Protein 4WVR (pdb70)

CATH classification: 2.60.40.10

Structure (mmCIF, N/CA/C/O backbone):
data_4WVR
#
_entry.id   4WVR
#
_cell.length_a   73.964
_cell.length_b   73.964
_cell.length_c   67.207
_cell.angle_alpha   90.00
_cell.angle_beta   90.00
_cell.angle_gamma   120.00
#
_symmetry.space_group_name_H-M   'P 32'
#
loop_
_entity.id
_entity.type
_entity.pdbx_description
1 polymer 'Down syndrome cell adhesion molecule, isoform AK'
2 water water
#
loop_
_atom_site.group_PDB
_atom_site.id
_atom_site.type_symbol
_atom_site.label_atom_id
_atom_site.label_alt_id
_atom_site.label_comp_id
_atom_site.label_asym_id
_atom_site.label_entity_id
_atom_site.label_seq_id
_atom_site.pdbx_PDB_ins_code
_atom_site.Cartn_x
_atom_site.Cartn_y
_atom_site.Cartn_z
_atom_site.occupancy
_atom_site.B_iso_or_equiv
_atom_site.auth_seq_id
_atom_site.auth_comp_id
_atom_site.auth_asym_id
_atom_site.auth_atom_id
_atom_site.pdbx_PDB_model_num
ATOM 1 N N . SER A 1 5 ? 64.663 65.419 2.290 1.00 67.50 5 SER A N 1
ATOM 2 C CA . SER A 1 5 ? 63.906 66.494 1.654 1.00 69.34 5 SER A CA 1
ATOM 3 C C . SER A 1 5 ? 62.679 65.969 0.911 1.00 69.71 5 SER A C 1
ATOM 4 O O . SER A 1 5 ? 62.031 66.704 0.174 1.00 63.82 5 SER A O 1
ATOM 7 N N . VAL A 1 6 ? 62.361 64.694 1.110 1.00 67.67 6 VAL A N 1
ATOM 8 C CA . VAL A 1 6 ? 61.249 64.072 0.393 1.00 58.41 6 VAL A CA 1
ATOM 9 C C . VAL A 1 6 ? 59.921 64.274 1.119 1.00 60.65 6 VAL A C 1
ATOM 10 O O . VAL A 1 6 ? 59.737 63.792 2.238 1.00 53.85 6 VAL A O 1
ATOM 14 N N . PRO A 1 7 ? 58.989 64.991 0.472 1.00 52.83 7 PRO A N 1
ATOM 15 C CA . PRO A 1 7 ? 57.653 65.292 0.993 1.00 48.36 7 PRO A CA 1
ATOM 16 C C . PRO A 1 7 ? 56.711 64.092 0.865 1.00 41.29 7 PRO A C 1
ATOM 17 O O . PRO A 1 7 ? 56.940 63.229 0.016 1.00 38.14 7 PRO A O 1
ATOM 21 N N . PRO A 1 8 ? 55.664 64.033 1.703 1.00 46.63 8 PRO A N 1
ATOM 22 C CA . PRO A 1 8 ? 54.754 62.880 1.695 1.00 36.52 8 PRO A CA 1
ATOM 23 C C . PRO A 1 8 ? 53.916 62.805 0.426 1.00 38.70 8 PRO A C 1
ATOM 24 O O . PRO A 1 8 ? 53.460 63.835 -0.065 1.00 41.03 8 PRO A O 1
ATOM 28 N N . SER A 1 9 ? 53.734 61.599 -0.103 1.00 37.93 9 SER A N 1
ATOM 29 C CA . SER A 1 9 ? 52.772 61.360 -1.175 1.00 34.25 9 SER A CA 1
ATOM 30 C C . SER A 1 9 ? 51.807 60.275 -0.713 1.00 33.89 9 SER A C 1
ATOM 31 O O . SER A 1 9 ? 52.210 59.332 -0.031 1.00 32.22 9 SER A O 1
ATOM 34 N N . ILE A 1 10 ? 50.538 60.415 -1.079 1.00 29.54 10 ILE A N 1
ATOM 35 C CA . ILE A 1 10 ? 49.491 59.553 -0.541 1.00 29.54 10 ILE A CA 1
ATOM 36 C C . ILE A 1 10 ? 48.738 58.785 -1.620 1.00 33.47 10 ILE A C 1
ATOM 37 O O . ILE A 1 10 ? 48.298 59.365 -2.611 1.00 28.45 10 ILE A O 1
ATOM 42 N N . ALA A 1 11 ? 48.581 57.480 -1.418 1.00 26.65 11 ALA A N 1
ATOM 43 C CA . ALA A 1 11 ? 47.711 56.690 -2.279 1.00 24.44 11 ALA A CA 1
ATOM 44 C C . ALA A 1 11 ? 46.266 57.135 -2.088 1.00 28.09 11 ALA A C 1
ATOM 45 O O . ALA A 1 11 ? 45.807 57.304 -0.957 1.00 25.76 11 ALA A O 1
ATOM 47 N N . PRO A 1 12 ? 45.544 57.341 -3.196 1.00 30.47 12 PRO A N 1
ATOM 48 C CA . PRO A 1 12 ? 44.142 57.748 -3.087 1.00 29.86 12 PRO A CA 1
ATOM 49 C C . PRO A 1 12 ? 43.294 56.661 -2.434 1.00 30.29 12 PRO A C 1
ATOM 50 O O . PRO A 1 12 ? 43.643 55.481 -2.506 1.00 23.99 12 PRO A O 1
ATOM 54 N N . PHE A 1 13 ? 42.207 57.064 -1.787 1.00 25.09 13 PHE A N 1
ATOM 55 C CA . PHE A 1 13 ? 41.267 56.111 -1.213 1.00 24.59 13 PHE A CA 1
ATOM 56 C C . PHE A 1 13 ? 39.842 56.513 -1.568 1.00 30.01 13 PHE A C 1
ATOM 57 O O . PHE A 1 13 ? 39.611 57.611 -2.066 1.00 21.90 13 PHE A O 1
ATOM 65 N N . SER A 1 14 ? 38.887 55.626 -1.313 1.00 25.64 14 SER A N 1
ATOM 66 C CA . SER A 1 14 ? 37.493 55.931 -1.602 1.00 31.51 14 SER A CA 1
ATOM 67 C C . SER A 1 14 ? 36.535 55.139 -0.718 1.00 27.02 14 SER A C 1
ATOM 68 O O . SER A 1 14 ? 36.770 53.970 -0.431 1.00 28.10 14 SER A O 1
ATOM 71 N N . PHE A 1 15 ? 35.456 55.787 -0.291 1.00 30.16 15 PHE A N 1
ATOM 72 C CA . PHE A 1 15 ? 34.377 55.090 0.398 1.00 35.53 15 PHE A CA 1
ATOM 73 C C . PHE A 1 15 ? 33.530 54.315 -0.607 1.00 44.76 15 PHE A C 1
ATOM 74 O O . PHE A 1 15 ? 32.743 53.447 -0.231 1.00 46.89 15 PHE A O 1
ATOM 82 N N . GLY A 1 16 ? 33.695 54.634 -1.887 1.00 49.20 16 GLY A N 1
ATOM 83 C CA . GLY A 1 16 ? 33.022 53.898 -2.939 1.00 48.13 16 GLY A CA 1
ATOM 84 C C . GLY A 1 16 ? 32.197 54.746 -3.885 1.00 51.91 16 GLY A C 1
ATOM 85 O O . GLY A 1 16 ? 32.014 55.946 -3.674 1.00 50.94 16 GLY A O 1
ATOM 86 N N . ASP A 1 17 ? 31.691 54.097 -4.930 1.00 62.95 17 ASP A N 1
ATOM 87 C CA . ASP A 1 17 ? 30.897 54.749 -5.965 1.00 63.13 17 ASP A CA 1
ATOM 88 C C . ASP A 1 17 ? 29.551 55.201 -5.416 1.00 63.68 17 ASP A C 1
ATOM 89 O O . ASP A 1 17 ? 29.100 56.320 -5.662 1.00 60.31 17 ASP A O 1
ATOM 94 N N . ASP A 1 18 ? 28.911 54.308 -4.671 1.00 60.81 18 ASP A N 1
ATOM 95 C CA . ASP A 1 18 ? 27.512 54.468 -4.311 1.00 56.96 18 ASP A CA 1
ATOM 96 C C . ASP A 1 18 ? 27.323 55.035 -2.911 1.00 52.34 18 ASP A C 1
ATOM 97 O O . ASP A 1 18 ? 28.158 54.820 -2.030 1.00 49.32 18 ASP A O 1
ATOM 102 N N . PRO A 1 19 ? 26.220 55.774 -2.707 1.00 55.08 19 PRO A N 1
ATOM 103 C CA . PRO A 1 19 ? 25.838 56.256 -1.377 1.00 51.85 19 PRO A CA 1
ATOM 104 C C . PRO A 1 19 ? 25.704 55.104 -0.389 1.00 49.09 19 PRO A C 1
ATOM 105 O O . PRO A 1 19 ? 25.307 54.003 -0.768 1.00 44.93 19 PRO A O 1
ATOM 109 N N . VAL A 1 20 ? 26.043 55.366 0.867 1.00 46.33 20 VAL A N 1
ATOM 110 C CA . VAL A 1 20 ? 26.032 54.341 1.896 1.00 43.88 20 VAL A CA 1
ATOM 111 C C . VAL A 1 20 ? 24.774 54.472 2.751 1.00 46.36 20 VAL A C 1
ATOM 112 O O . VAL A 1 20 ? 24.318 55.581 3.024 1.00 49.69 20 VAL A O 1
ATOM 116 N N . ASN A 1 21 ? 24.201 53.343 3.155 1.00 42.76 21 ASN A N 1
ATOM 117 C CA . ASN A 1 21 ? 23.045 53.362 4.038 1.00 40.95 21 ASN A CA 1
ATOM 118 C C . ASN A 1 21 ? 23.443 53.622 5.482 1.00 47.37 21 ASN A C 1
ATOM 119 O O . ASN A 1 21 ? 24.560 53.306 5.899 1.00 43.10 21 ASN A O 1
ATOM 124 N N . THR A 1 22 ? 22.521 54.207 6.240 1.00 43.10 22 THR A N 1
ATOM 125 C CA . THR A 1 22 ? 22.728 54.436 7.662 1.00 41.85 22 THR A CA 1
ATOM 126 C C . THR A 1 22 ? 22.933 53.111 8.393 1.00 34.12 22 THR A C 1
ATOM 127 O O . THR A 1 22 ? 22.208 52.146 8.157 1.00 37.07 22 THR A O 1
ATOM 131 N N . GLY A 1 23 ? 23.936 53.066 9.262 1.00 34.57 23 GLY A N 1
ATOM 132 C CA . GLY A 1 23 ? 24.209 51.878 10.048 1.00 38.87 23 GLY A CA 1
ATOM 133 C C . GLY A 1 23 ? 25.329 51.018 9.496 1.00 39.53 23 GLY A C 1
ATOM 134 O O . GLY A 1 23 ? 25.789 50.090 10.160 1.00 41.72 23 GLY A O 1
ATOM 135 N N . GLU A 1 24 ? 25.774 51.317 8.280 1.00 37.78 24 GLU A N 1
ATOM 136 C CA . GLU A 1 24 ? 26.838 50.530 7.666 1.00 39.93 24 GLU A CA 1
ATOM 137 C C . GLU A 1 24 ? 28.200 50.826 8.287 1.00 29.58 24 GLU A C 1
ATOM 138 O O . GLU A 1 24 ? 28.383 51.824 8.986 1.00 33.62 24 GLU A O 1
ATOM 144 N N . ASN A 1 25 ? 29.149 49.938 8.015 1.00 26.40 25 ASN A N 1
ATOM 145 C CA . ASN A 1 25 ? 30.509 50.033 8.528 1.00 23.24 25 ASN A CA 1
ATOM 146 C C . ASN A 1 25 ? 31.436 50.467 7.400 1.00 28.21 25 ASN A C 1
ATOM 147 O O . ASN A 1 25 ? 31.715 49.692 6.488 1.00 27.13 25 ASN A O 1
ATOM 152 N N . ALA A 1 26 ? 31.893 51.714 7.453 1.00 24.35 26 ALA A N 1
ATOM 153 C CA . ALA A 1 26 ? 32.696 52.269 6.372 1.00 24.05 26 ALA A CA 1
ATOM 154 C C . ALA A 1 26 ? 34.054 52.722 6.878 1.00 23.13 26 ALA A C 1
ATOM 155 O O . ALA A 1 26 ? 34.223 53.023 8.063 1.00 21.16 26 ALA A O 1
ATOM 157 N N . GLY A 1 27 ? 35.026 52.767 5.977 1.00 22.43 27 GLY A N 1
ATOM 158 C CA . GLY A 1 27 ? 36.365 53.167 6.363 1.00 23.91 27 GLY A CA 1
ATOM 159 C C . GLY A 1 27 ? 37.330 53.287 5.205 1.00 25.78 27 GLY A C 1
ATOM 160 O O . GLY A 1 27 ? 37.053 52.817 4.099 1.00 22.47 27 GLY A O 1
ATOM 161 N N . VAL A 1 28 ? 38.465 53.930 5.469 1.00 21.16 28 VAL A N 1
ATOM 162 C CA . VAL A 1 28 ? 39.545 54.066 4.499 1.00 24.82 28 VAL A CA 1
ATOM 163 C C . VAL A 1 28 ? 40.901 54.003 5.196 1.00 26.85 28 VAL A C 1
ATOM 164 O O . VAL A 1 28 ? 40.998 54.272 6.400 1.00 22.56 28 VAL A O 1
ATOM 168 N N . GLN A 1 29 ? 41.935 53.635 4.440 1.00 23.13 29 GLN A N 1
ATOM 169 C CA . GLN A 1 29 ? 43.311 53.694 4.924 1.00 26.77 29 GLN A CA 1
ATOM 170 C C 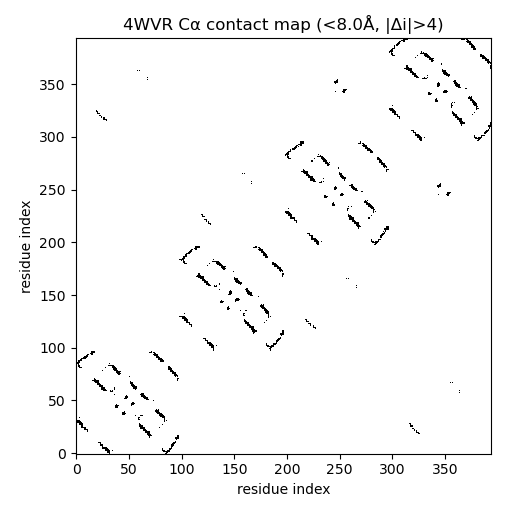. GLN A 1 29 ? 44.041 54.798 4.195 1.00 29.63 29 GLN A C 1
ATOM 171 O O . GLN A 1 29 ? 44.061 54.822 2.962 1.00 28.00 29 GLN A O 1
ATOM 177 N N . CYS A 1 30 ? 44.658 55.699 4.950 1.00 26.12 30 CYS A N 1
ATOM 178 C CA . CYS A 1 30 ? 45.534 56.707 4.366 1.00 22.91 30 CYS A CA 1
ATOM 179 C C . CYS A 1 30 ? 46.955 56.170 4.368 1.00 28.24 30 CYS A C 1
ATOM 180 O O . CYS A 1 30 ? 47.615 56.128 5.408 1.00 26.93 30 CYS A O 1
ATOM 183 N N . MET A 1 31 ? 47.421 55.740 3.203 1.00 23.55 31 MET A N 1
ATOM 184 C CA . MET A 1 31 ? 48.723 55.098 3.111 1.00 23.29 31 MET A CA 1
ATOM 185 C C . MET A 1 31 ? 49.714 55.975 2.363 1.00 29.45 31 MET A C 1
ATOM 186 O O . MET A 1 31 ? 49.623 56.149 1.148 1.00 26.46 31 MET A O 1
ATOM 191 N N . VAL A 1 32 ? 50.653 56.537 3.112 1.00 28.07 32 VAL A N 1
ATOM 192 C CA . VAL A 1 32 ? 51.708 57.354 2.537 1.00 31.34 32 VAL A CA 1
ATOM 193 C C . VAL A 1 32 ? 52.685 56.466 1.772 1.00 30.06 32 VAL A C 1
ATOM 194 O O . VAL A 1 32 ? 53.082 55.405 2.253 1.00 27.76 32 VAL A O 1
ATOM 198 N N . GLN A 1 33 ? 53.055 56.890 0.569 1.00 32.10 33 GLN A N 1
ATOM 199 C CA . GLN A 1 33 ? 54.012 56.143 -0.235 1.00 29.43 33 GLN A CA 1
ATOM 200 C C . GLN A 1 33 ? 55.408 56.743 -0.076 1.00 42.08 33 GLN A C 1
ATOM 201 O O . GLN A 1 33 ? 56.192 56.306 0.766 1.00 39.32 33 GLN A O 1
ATOM 207 N N . LYS A 1 34 ? 55.711 57.753 -0.882 1.00 39.02 34 LYS A N 1
ATOM 208 C CA . LYS A 1 34 ? 56.967 58.479 -0.750 1.00 41.48 34 LYS A CA 1
ATOM 209 C C . LYS A 1 34 ? 56.904 59.412 0.450 1.00 39.24 34 LYS A C 1
ATOM 210 O O . LYS A 1 34 ? 55.826 59.877 0.820 1.00 39.37 34 LYS A O 1
ATOM 216 N N . GLY A 1 35 ? 58.057 59.683 1.056 1.00 40.61 35 GLY A N 1
ATOM 217 C CA . GLY A 1 35 ? 58.141 60.646 2.141 1.00 39.61 35 GLY A CA 1
ATOM 218 C C . GLY A 1 35 ? 59.054 60.208 3.270 1.00 49.55 35 GLY A C 1
ATOM 219 O O . GLY A 1 35 ? 59.041 59.044 3.669 1.00 47.20 35 GLY A O 1
ATOM 220 N N . ASP A 1 36 ? 59.849 61.140 3.787 1.00 50.26 36 ASP A N 1
ATOM 221 C CA . ASP A 1 36 ? 60.739 60.842 4.906 1.00 50.50 36 ASP A CA 1
ATOM 222 C C . ASP A 1 36 ? 59.992 60.851 6.231 1.00 47.24 36 ASP A C 1
ATOM 223 O O . ASP A 1 36 ? 59.152 61.715 6.475 1.00 40.96 36 ASP A O 1
ATOM 228 N N . VAL A 1 37 ? 60.314 59.887 7.085 1.00 47.95 37 VAL A N 1
ATOM 229 C CA . VAL A 1 37 ? 59.758 59.825 8.430 1.00 46.08 37 VAL A CA 1
ATOM 230 C C . VAL A 1 37 ? 60.564 60.738 9.355 1.00 49.63 37 VAL A C 1
ATOM 231 O O . VAL A 1 37 ? 61.745 60.980 9.104 1.00 47.39 37 VAL A O 1
ATOM 235 N N . PRO A 1 38 ? 59.934 61.260 10.425 1.00 48.39 38 PRO A N 1
ATOM 236 C CA . PRO A 1 38 ? 58.545 61.045 10.855 1.00 48.31 38 PRO A CA 1
ATOM 237 C C . PRO A 1 38 ? 57.523 61.835 10.042 1.00 49.64 38 PRO A C 1
ATOM 238 O O . PRO A 1 38 ? 57.826 62.911 9.527 1.00 45.16 38 PRO A O 1
ATOM 242 N N . ILE A 1 39 ? 56.315 61.291 9.939 1.00 47.79 39 ILE A N 1
ATOM 243 C CA . ILE A 1 39 ? 55.238 61.933 9.199 1.00 37.03 39 ILE A CA 1
ATOM 244 C C . ILE A 1 39 ? 54.008 62.065 10.082 1.00 40.59 39 ILE A C 1
ATOM 245 O O . ILE A 1 39 ? 53.575 61.093 10.702 1.00 32.23 39 ILE A O 1
ATOM 250 N N . THR A 1 40 ? 53.454 63.271 10.149 1.00 32.99 40 THR A N 1
ATOM 251 C CA . THR A 1 40 ? 52.219 63.495 10.884 1.00 33.58 40 THR A CA 1
ATOM 252 C C . THR A 1 40 ? 51.031 63.277 9.957 1.00 38.58 40 THR A C 1
ATOM 253 O O . THR A 1 40 ? 50.986 63.825 8.857 1.00 40.22 40 THR A O 1
ATOM 257 N N . ILE A 1 41 ? 50.078 62.463 10.394 1.00 35.39 41 ILE A N 1
ATOM 258 C CA . ILE A 1 41 ? 48.913 62.166 9.572 1.00 34.52 41 ILE A CA 1
ATOM 259 C C . ILE A 1 41 ? 47.633 62.504 10.318 1.00 38.60 41 ILE A C 1
ATOM 260 O O . ILE A 1 41 ? 47.342 61.927 11.365 1.00 36.60 41 ILE A O 1
ATOM 265 N N . LYS A 1 42 ? 46.870 63.447 9.777 1.00 32.23 42 LYS A N 1
ATOM 266 C CA . LYS A 1 42 ? 45.656 63.903 10.439 1.00 32.87 42 LYS A CA 1
ATOM 267 C C . LYS A 1 42 ? 44.483 63.961 9.473 1.00 29.53 42 LYS A C 1
ATOM 268 O O . LYS A 1 42 ? 44.662 63.922 8.256 1.00 33.12 42 LYS A O 1
ATOM 274 N N . TRP A 1 43 ? 43.279 64.060 10.027 1.00 29.25 43 TRP A N 1
ATOM 275 C CA . TRP A 1 43 ? 42.064 63.993 9.232 1.00 29.95 43 TRP A CA 1
ATOM 276 C C . TRP A 1 43 ? 41.166 65.208 9.435 1.00 35.87 43 TRP A C 1
ATOM 277 O O . TRP A 1 43 ? 41.139 65.806 10.512 1.00 29.55 43 TRP A O 1
ATOM 288 N N . THR A 1 44 ? 40.428 65.567 8.390 1.00 30.65 44 THR A N 1
ATOM 289 C CA . THR A 1 44 ? 39.361 66.552 8.517 1.00 29.99 44 THR A CA 1
ATOM 290 C C . THR A 1 44 ? 38.080 66.033 7.872 1.00 30.11 44 THR A C 1
ATOM 291 O O . THR A 1 44 ? 38.120 65.232 6.936 1.00 30.98 44 THR A O 1
ATOM 295 N N . LEU A 1 45 ? 36.946 66.470 8.404 1.00 30.07 45 LEU A N 1
ATOM 296 C CA . LEU A 1 45 ? 35.650 66.210 7.794 1.00 28.13 45 LEU A CA 1
ATOM 297 C C . LEU A 1 45 ? 34.988 67.544 7.496 1.00 40.56 45 LEU A C 1
ATOM 298 O O . LEU A 1 45 ? 34.611 68.266 8.417 1.00 35.18 45 LEU A O 1
ATOM 303 N N . ASN A 1 46 ? 34.857 67.867 6.212 1.00 39.36 46 ASN A N 1
ATOM 304 C CA . ASN A 1 46 ? 34.381 69.181 5.788 1.00 39.36 46 ASN A CA 1
ATOM 305 C C . ASN A 1 46 ? 35.207 70.289 6.432 1.00 40.88 46 ASN A C 1
ATOM 306 O O . ASN A 1 46 ? 34.665 71.206 7.052 1.00 46.43 46 ASN A O 1
ATOM 311 N N . SER A 1 47 ? 36.526 70.149 6.305 1.00 39.52 47 SER A N 1
ATOM 312 C CA . SER A 1 47 ? 37.517 71.146 6.716 1.00 47.35 47 SER A CA 1
ATOM 313 C C . SER A 1 47 ? 37.718 71.278 8.228 1.00 43.24 47 SER A C 1
ATOM 314 O O . SER A 1 47 ? 38.647 71.955 8.662 1.00 51.44 47 SER A O 1
ATOM 317 N N . ARG A 1 48 ? 36.876 70.638 9.034 1.00 40.90 48 ARG A N 1
ATOM 318 C CA . ARG A 1 48 ? 37.081 70.694 10.480 1.00 44.53 48 ARG A CA 1
ATOM 319 C C . ARG A 1 48 ? 37.788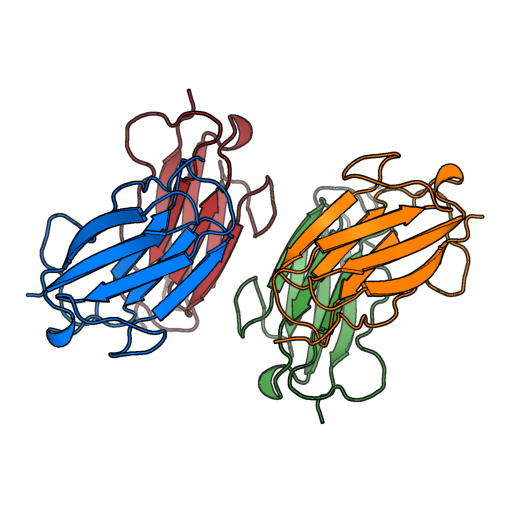 69.427 10.978 1.00 49.51 48 ARG A C 1
ATOM 320 O O . ARG A 1 48 ? 37.426 68.306 10.604 1.00 35.18 48 ARG A O 1
ATOM 328 N N . PRO A 1 49 ? 38.817 69.611 11.817 1.00 45.63 49 PRO A N 1
ATOM 329 C CA . PRO A 1 49 ? 39.673 68.524 12.308 1.00 38.67 49 PRO A CA 1
ATOM 330 C C . PRO A 1 49 ? 38.906 67.430 13.043 1.00 43.11 49 PRO A C 1
ATOM 331 O O . PRO A 1 49 ? 37.958 67.716 13.775 1.00 48.36 49 PRO A O 1
ATOM 335 N N . ILE A 1 50 ? 39.319 66.184 12.831 1.00 35.41 50 ILE A N 1
ATOM 336 C CA . ILE A 1 50 ? 38.736 65.048 13.526 1.00 38.21 50 ILE A CA 1
ATOM 337 C C . ILE A 1 50 ? 39.766 64.408 14.437 1.00 34.97 50 ILE A C 1
ATOM 338 O O . ILE A 1 50 ? 40.917 64.226 14.047 1.00 36.39 50 ILE A O 1
ATOM 343 N N . ILE A 1 51 ? 39.349 64.056 15.646 1.00 33.19 51 ILE A N 1
ATOM 344 C CA . ILE A 1 51 ? 40.195 63.271 16.531 1.00 34.59 51 ILE A CA 1
ATOM 345 C C . ILE A 1 51 ? 39.530 61.925 16.766 1.00 28.52 51 ILE A C 1
ATOM 346 O O . ILE A 1 51 ? 38.332 61.775 16.527 1.00 31.35 51 ILE A O 1
ATOM 351 N N . ASN A 1 52 ? 40.314 60.953 17.223 1.00 28.97 52 ASN A N 1
ATOM 352 C CA . ASN A 1 52 ? 39.818 59.607 17.489 1.00 27.11 52 ASN A CA 1
ATOM 353 C C . ASN A 1 52 ? 38.585 59.612 18.395 1.00 32.97 52 ASN A C 1
ATOM 354 O O . ASN A 1 52 ? 38.617 60.154 19.503 1.00 30.18 52 ASN A O 1
ATOM 359 N N . GLY A 1 53 ? 37.496 59.027 17.905 1.00 29.30 53 GLY A N 1
ATOM 360 C CA . GLY A 1 53 ? 36.263 58.937 18.665 1.00 29.70 53 GLY A CA 1
ATOM 361 C C . GLY A 1 53 ? 35.249 60.029 18.368 1.00 29.82 53 GLY A C 1
ATOM 362 O O . GLY A 1 53 ? 34.063 59.869 18.653 1.00 31.54 53 GLY A O 1
ATOM 363 N N . GLU A 1 54 ? 35.711 61.139 17.798 1.00 27.68 54 GLU A N 1
ATOM 364 C CA . GLU A 1 54 ? 34.845 62.288 17.539 1.00 27.80 54 GLU A CA 1
ATOM 365 C C . GLU A 1 54 ? 33.762 61.971 16.509 1.00 32.68 54 GLU A C 1
ATOM 366 O O . GLU A 1 54 ? 34.051 61.447 15.429 1.00 30.57 54 GLU A O 1
ATOM 372 N N . GLU A 1 55 ? 32.516 62.292 16.856 1.00 27.75 55 GLU A N 1
ATOM 373 C CA . GLU A 1 55 ? 31.351 61.974 16.028 1.00 31.85 55 GLU A CA 1
ATOM 374 C C . GLU A 1 55 ? 31.277 60.477 15.713 1.00 29.87 55 GLU A C 1
ATOM 375 O O . GLU A 1 55 ? 30.754 60.076 14.674 1.00 31.32 55 GLU A O 1
ATOM 381 N N . GLY A 1 56 ? 31.804 59.657 16.616 1.00 28.43 56 GLY A N 1
ATOM 382 C CA . GLY A 1 56 ? 31.796 58.217 16.437 1.00 33.98 56 GLY A CA 1
ATOM 383 C C . GLY A 1 56 ? 32.722 57.744 15.332 1.00 32.98 56 GLY A C 1
ATOM 384 O O . GLY A 1 56 ? 32.502 56.688 14.740 1.00 36.60 56 GLY A O 1
ATOM 385 N N . ILE A 1 57 ? 33.760 58.526 15.054 1.00 27.75 57 ILE A N 1
ATOM 386 C CA . ILE A 1 57 ? 34.736 58.179 14.026 1.00 29.52 57 ILE A CA 1
ATOM 387 C C . ILE A 1 57 ? 36.045 57.690 14.638 1.00 33.65 57 ILE A C 1
ATOM 388 O O . ILE A 1 57 ? 36.687 58.415 15.402 1.00 30.75 57 ILE A O 1
ATOM 393 N N . THR A 1 58 ? 36.439 56.465 14.303 1.00 26.91 58 THR A N 1
ATOM 394 C CA . THR A 1 58 ? 37.703 55.915 14.785 1.00 25.97 58 THR A CA 1
ATOM 395 C C . THR A 1 58 ? 38.872 56.345 13.901 1.00 24.30 58 THR A C 1
ATOM 396 O O . THR A 1 58 ? 38.800 56.268 12.676 1.00 25.52 58 THR A O 1
ATOM 400 N N . ILE A 1 59 ? 39.946 56.802 14.535 1.00 21.43 59 ILE A N 1
ATOM 401 C CA . ILE A 1 59 ? 41.167 57.170 13.830 1.00 22.27 59 ILE A CA 1
ATOM 402 C C . ILE A 1 59 ? 42.366 56.542 14.534 1.00 28.11 59 ILE A C 1
ATOM 403 O O . ILE A 1 59 ? 42.540 56.716 15.739 1.00 24.36 59 ILE A O 1
ATOM 408 N N . LEU A 1 60 ? 43.188 55.809 13.790 1.00 25.94 60 LEU A N 1
ATOM 409 C CA . LEU A 1 60 ? 44.350 55.153 14.383 1.00 29.33 60 LEU A CA 1
ATOM 410 C C . LEU A 1 60 ? 45.579 55.208 13.485 1.00 25.83 60 LEU A C 1
ATOM 411 O O . LEU A 1 60 ? 45.529 54.816 12.316 1.00 24.43 60 LEU A O 1
ATOM 416 N N . LYS A 1 61 ? 46.688 55.690 14.037 1.00 25.90 61 LYS A N 1
ATOM 417 C CA . LYS A 1 61 ? 47.964 55.611 13.340 1.00 28.05 61 LYS A CA 1
ATOM 418 C C . LYS A 1 61 ? 48.499 54.186 13.412 1.00 29.04 61 LYS A C 1
ATOM 419 O O . LYS A 1 61 ? 49.016 53.756 14.440 1.00 30.41 61 LYS A O 1
ATOM 425 N N . LEU A 1 62 ? 48.378 53.468 12.303 1.00 25.91 62 LEU A N 1
ATOM 426 C CA . LEU A 1 62 ? 48.689 52.046 12.257 1.00 28.53 62 LEU A CA 1
ATOM 427 C C . LEU A 1 62 ? 50.191 51.787 12.159 1.00 29.72 62 LEU A C 1
ATOM 428 O O . LEU A 1 62 ? 50.693 50.766 12.632 1.00 28.37 62 LEU A O 1
ATOM 433 N N . SER A 1 63 ? 50.903 52.718 11.537 1.00 26.31 63 SER A N 1
ATOM 434 C CA . SER A 1 63 ? 52.334 52.575 11.314 1.00 29.89 63 SER A CA 1
ATOM 435 C C . SER A 1 63 ? 52.906 53.970 11.085 1.00 33.30 63 SER A C 1
ATOM 436 O O . SER A 1 63 ? 52.148 54.940 11.064 1.00 25.83 63 SER A O 1
ATOM 439 N N . PRO A 1 64 ? 54.238 54.092 10.930 1.00 30.55 64 PRO A N 1
ATOM 440 C CA . PRO A 1 64 ? 54.760 55.436 10.645 1.00 35.56 64 PRO A CA 1
ATOM 441 C C . PRO A 1 64 ? 54.252 56.052 9.340 1.00 35.64 64 PRO A C 1
ATOM 442 O O . PRO A 1 64 ? 54.401 57.261 9.162 1.00 32.71 64 PRO A O 1
ATOM 446 N N . LYS A 1 65 ? 53.658 55.253 8.455 1.00 25.30 65 LYS A N 1
ATOM 447 C CA . LYS A 1 65 ? 53.205 55.766 7.165 1.00 29.49 65 LYS A CA 1
ATOM 448 C C . LYS A 1 65 ? 51.755 55.421 6.823 1.00 32.38 65 LYS A C 1
ATOM 449 O O . LYS A 1 65 ? 51.342 55.542 5.666 1.00 30.16 65 LYS A O 1
ATOM 455 N N . THR A 1 66 ? 50.979 55.000 7.814 1.00 26.60 66 THR A N 1
ATOM 456 C CA . THR A 1 66 ? 49.594 54.625 7.550 1.00 25.66 66 THR A CA 1
ATOM 457 C C . THR A 1 66 ? 48.660 55.021 8.686 1.00 28.47 66 THR A C 1
ATOM 458 O O . THR A 1 66 ? 48.936 54.747 9.858 1.00 27.85 66 THR A O 1
ATOM 462 N N . SER A 1 67 ? 47.560 55.680 8.333 1.00 22.70 67 SER A N 1
ATOM 463 C CA . SER A 1 67 ? 46.515 55.986 9.298 1.00 23.48 67 SER A CA 1
ATOM 464 C C . SER A 1 67 ? 45.188 55.416 8.814 1.00 25.37 67 SER A C 1
ATOM 465 O O . SER A 1 67 ? 44.847 55.538 7.637 1.00 25.22 67 SER A O 1
ATOM 468 N N . VAL A 1 68 ? 44.446 54.798 9.728 1.00 21.63 68 VAL A N 1
ATOM 469 C CA . VAL A 1 68 ? 43.180 54.150 9.389 1.00 24.41 68 VAL A CA 1
ATOM 470 C C . VAL A 1 68 ? 41.978 54.880 9.977 1.00 21.68 6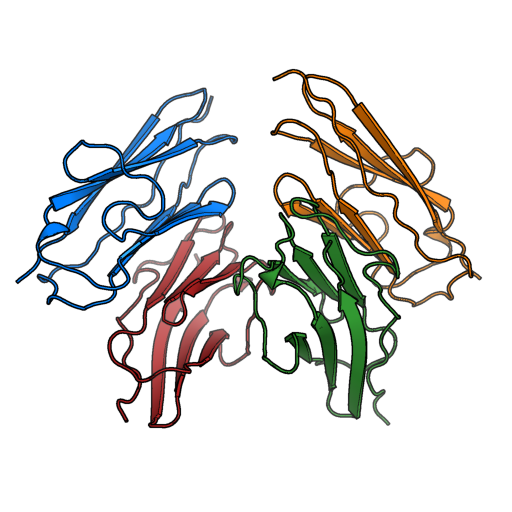8 VAL A C 1
ATOM 471 O O . VAL A 1 68 ? 41.940 55.173 11.172 1.00 23.43 68 VAL A O 1
ATOM 475 N N . LEU A 1 69 ? 40.989 55.160 9.137 1.00 22.50 69 LEU A N 1
ATOM 476 C CA . LEU A 1 69 ? 39.757 55.781 9.602 1.00 20.53 69 LEU A CA 1
ATOM 477 C C . LEU A 1 69 ? 38.619 54.774 9.484 1.00 26.76 69 LEU A C 1
ATOM 478 O O . LEU A 1 69 ? 38.480 54.106 8.462 1.00 23.95 69 LEU A O 1
ATOM 483 N N . ASN A 1 70 ? 37.821 54.654 10.541 1.00 23.20 70 ASN A N 1
ATOM 484 C CA . ASN A 1 70 ? 36.668 53.759 10.532 1.00 23.78 70 ASN A CA 1
ATOM 485 C C . ASN A 1 70 ? 35.433 54.431 11.109 1.00 26.62 70 ASN A C 1
ATOM 486 O O . ASN A 1 70 ? 35.499 55.101 12.139 1.00 28.74 70 ASN A O 1
ATOM 491 N N . ILE A 1 71 ? 34.307 54.254 10.431 1.00 21.91 71 ILE A N 1
ATOM 492 C CA . ILE A 1 71 ? 33.029 54.698 10.959 1.00 23.88 71 ILE A CA 1
ATOM 493 C C . ILE A 1 71 ? 32.193 53.461 11.234 1.00 23.75 71 ILE A C 1
ATOM 494 O O . ILE A 1 71 ? 31.602 52.888 10.317 1.00 23.39 71 ILE A O 1
ATOM 499 N N . ALA A 1 72 ? 32.171 53.043 12.497 1.00 24.77 72 ALA A N 1
ATOM 500 C CA . ALA A 1 72 ? 31.565 51.772 12.888 1.00 27.16 72 ALA A CA 1
ATOM 501 C C . ALA A 1 72 ? 30.085 51.679 12.517 1.00 26.87 72 ALA A C 1
ATOM 502 O O . ALA A 1 72 ? 29.613 50.627 12.082 1.00 27.69 72 ALA A O 1
ATOM 504 N N . ALA A 1 73 ? 29.363 52.781 12.699 1.00 28.43 73 ALA A N 1
ATOM 505 C CA . ALA A 1 73 ? 27.950 52.857 12.338 1.00 29.70 73 ALA A CA 1
ATOM 506 C C . ALA A 1 73 ? 27.661 54.196 11.672 1.00 33.40 73 ALA A C 1
ATOM 507 O O . ALA A 1 73 ? 27.522 55.216 12.347 1.00 31.74 73 ALA A O 1
ATOM 509 N N . VAL A 1 74 ? 27.577 54.186 10.347 1.00 28.33 74 VAL A N 1
ATOM 510 C CA . VAL A 1 74 ? 27.387 55.412 9.581 1.00 34.00 74 VAL A CA 1
ATOM 511 C C . VAL A 1 74 ? 26.023 56.047 9.837 1.00 35.84 74 VAL A C 1
ATOM 512 O O . VAL A 1 74 ? 24.992 55.385 9.743 1.00 34.17 74 VAL A O 1
ATOM 516 N N . GLU A 1 75 ? 26.038 57.331 10.175 1.00 33.60 75 GLU A N 1
ATOM 517 C CA . GLU A 1 75 ? 24.827 58.137 10.259 1.00 42.05 75 GLU A CA 1
ATOM 518 C C . GLU A 1 75 ? 24.893 59.232 9.200 1.00 45.91 75 GLU A C 1
ATOM 519 O O . GLU A 1 75 ? 25.934 59.433 8.571 1.00 38.01 75 GLU A O 1
ATOM 525 N N . GLN A 1 76 ? 23.791 59.945 9.003 1.00 37.34 76 GLN A N 1
ATOM 526 C CA . GLN A 1 76 ? 23.759 61.006 8.003 1.00 41.61 76 GLN A CA 1
ATOM 527 C C . GLN A 1 76 ? 24.661 62.174 8.400 1.00 35.78 76 GLN A C 1
ATOM 528 O O . GLN A 1 76 ? 25.083 62.959 7.553 1.00 41.02 76 GLN A O 1
ATOM 534 N N . ASP A 1 77 ? 24.963 62.272 9.691 1.00 33.02 77 ASP A N 1
ATOM 535 C CA . ASP A 1 77 ? 25.891 63.276 10.204 1.00 36.98 77 ASP A CA 1
ATOM 536 C C . ASP A 1 77 ? 27.311 63.108 9.654 1.00 36.25 77 ASP A C 1
ATOM 537 O O . ASP A 1 77 ? 28.123 64.032 9.712 1.00 31.54 77 ASP A O 1
ATOM 542 N N . HIS A 1 78 ? 27.608 61.925 9.128 1.00 37.30 78 HIS A N 1
ATOM 543 C CA . HIS A 1 78 ? 28.953 61.619 8.642 1.00 37.76 78 HIS A CA 1
ATOM 544 C C . HIS A 1 78 ? 29.138 62.037 7.189 1.00 39.13 78 HIS A C 1
ATOM 545 O O . HIS A 1 78 ? 30.197 61.822 6.594 1.00 35.42 78 HIS A O 1
ATOM 552 N N . ARG A 1 79 ? 28.096 62.644 6.631 1.00 35.68 79 ARG A N 1
ATOM 553 C CA . ARG A 1 79 ? 28.122 63.174 5.272 1.00 38.85 79 ARG A CA 1
ATOM 554 C C . ARG A 1 79 ? 29.233 64.190 5.047 1.00 39.09 79 ARG A C 1
ATOM 555 O O . ARG A 1 79 ? 29.452 65.078 5.875 1.00 36.10 79 ARG A O 1
ATOM 563 N N . GLY A 1 80 ? 29.924 64.072 3.918 1.00 35.38 80 GLY A N 1
ATOM 564 C CA . GLY A 1 80 ? 30.861 65.102 3.523 1.00 32.12 80 GLY A CA 1
ATOM 565 C C . GLY A 1 80 ? 32.223 64.629 3.064 1.00 36.75 80 GLY A C 1
ATOM 566 O O . GLY A 1 80 ? 32.443 63.444 2.799 1.00 32.18 80 GLY A O 1
ATOM 567 N N . VAL A 1 81 ? 33.146 65.579 2.979 1.00 33.46 81 VAL A N 1
ATOM 568 C CA . VAL A 1 81 ? 34.473 65.323 2.440 1.00 32.65 81 VAL A CA 1
ATOM 569 C C . VAL A 1 81 ? 35.462 64.939 3.534 1.00 29.43 81 VAL A C 1
ATOM 570 O O . VAL A 1 81 ? 35.747 65.729 4.433 1.00 32.40 81 VAL A O 1
ATOM 574 N N . PHE A 1 82 ? 35.980 63.718 3.455 1.00 28.59 82 PHE A N 1
ATOM 575 C CA . PHE A 1 82 ? 37.033 63.283 4.360 1.00 26.82 82 PHE A CA 1
ATOM 576 C C . PHE A 1 82 ? 38.388 63.547 3.727 1.00 29.77 82 PHE A C 1
ATOM 577 O O . PHE A 1 82 ? 38.658 63.112 2.610 1.00 26.63 82 PHE A O 1
ATOM 585 N N . LYS A 1 83 ? 39.238 64.268 4.443 1.00 25.73 83 LYS A N 1
ATOM 586 C CA . LYS A 1 83 ? 40.563 64.562 3.934 1.00 27.43 83 LYS A CA 1
ATOM 587 C C . LYS A 1 83 ? 41.629 63.994 4.850 1.00 27.17 83 LYS A C 1
ATOM 588 O O . LYS A 1 83 ? 41.568 64.159 6.065 1.00 29.18 83 LYS A O 1
ATOM 594 N N . CYS A 1 84 ? 42.595 63.305 4.258 1.00 28.50 84 CYS A N 1
ATOM 595 C CA . CYS A 1 84 ? 43.776 62.878 4.987 1.00 29.92 84 CYS A CA 1
ATOM 596 C C . CYS A 1 84 ? 44.929 63.804 4.649 1.00 33.24 84 CYS A C 1
ATOM 597 O O . CYS A 1 84 ? 45.223 64.021 3.476 1.00 30.29 84 CYS A O 1
ATOM 600 N N . ILE A 1 85 ? 45.573 64.349 5.675 1.00 28.12 85 ILE A N 1
ATOM 601 C CA . ILE A 1 85 ? 46.715 65.232 5.480 1.00 34.12 85 ILE A CA 1
ATOM 602 C C . ILE A 1 85 ? 47.986 64.611 6.048 1.00 32.49 85 ILE A C 1
ATOM 603 O O . ILE A 1 85 ? 48.038 64.249 7.222 1.00 33.28 85 ILE A O 1
ATOM 608 N N . ALA A 1 86 ? 49.005 64.491 5.204 1.00 29.93 86 ALA A N 1
ATOM 609 C CA . ALA A 1 86 ? 50.292 63.940 5.614 1.00 32.48 86 ALA A CA 1
ATOM 610 C C . ALA A 1 86 ? 51.383 65.002 5.546 1.00 42.70 86 ALA A C 1
ATOM 611 O O . ALA A 1 86 ? 51.618 65.592 4.491 1.00 38.86 86 ALA A O 1
ATOM 613 N N . GLU A 1 87 ? 52.051 65.234 6.672 1.00 41.30 87 GLU A N 1
ATOM 614 C CA . GLU A 1 87 ? 53.083 66.262 6.756 1.00 41.23 87 GLU A CA 1
ATOM 615 C C . GLU A 1 87 ? 54.386 65.757 7.355 1.00 44.80 87 GLU A C 1
ATOM 616 O O . GLU A 1 87 ? 54.390 64.999 8.323 1.00 34.68 87 GLU A O 1
ATOM 622 N N . ASN A 1 88 ? 55.494 66.190 6.765 1.00 39.92 88 ASN A N 1
ATOM 623 C CA . ASN A 1 88 ? 56.798 66.056 7.395 1.00 42.76 88 ASN A CA 1
ATOM 624 C C . ASN A 1 88 ? 57.525 67.399 7.355 1.00 55.98 88 ASN A C 1
ATOM 625 O O . ASN A 1 88 ? 56.920 68.429 7.046 1.00 43.56 88 ASN A O 1
ATOM 630 N N . LYS A 1 89 ? 58.816 67.391 7.663 1.00 53.34 89 LYS A N 1
ATOM 631 C CA . LYS A 1 89 ? 59.587 68.627 7.672 1.00 59.53 89 LYS A CA 1
ATOM 632 C C . LYS A 1 89 ? 59.743 69.191 6.262 1.00 61.55 89 LYS A C 1
ATOM 633 O O . LYS A 1 89 ? 59.826 70.406 6.079 1.00 61.59 89 LYS A O 1
ATOM 639 N N . ALA A 1 90 ? 59.767 68.302 5.272 1.00 50.30 90 ALA A N 1
ATOM 640 C CA . ALA A 1 90 ? 59.936 68.700 3.877 1.00 44.89 90 ALA A CA 1
ATOM 641 C C . ALA A 1 90 ? 58.725 69.470 3.347 1.00 55.55 90 ALA A C 1
ATOM 642 O O . ALA A 1 90 ? 58.846 70.622 2.931 1.00 71.23 90 ALA A O 1
ATOM 644 N N . GLY A 1 91 ? 57.561 68.830 3.361 1.00 55.71 91 GLY A N 1
ATOM 645 C CA . GLY A 1 91 ? 56.347 69.457 2.870 1.00 51.25 91 GLY A CA 1
ATOM 646 C C . GLY A 1 91 ? 55.088 68.742 3.323 1.00 50.68 91 GLY A C 1
ATOM 647 O O . GLY A 1 91 ? 55.107 67.978 4.290 1.00 43.49 91 GLY A O 1
ATOM 648 N N . SER A 1 92 ? 53.987 68.994 2.621 1.00 44.58 92 SER A N 1
ATOM 649 C CA . SER A 1 92 ? 52.708 68.382 2.962 1.00 47.38 92 SER A CA 1
ATOM 650 C C . SER A 1 92 ? 51.969 67.911 1.718 1.00 49.30 92 SER A C 1
ATOM 651 O O . SER A 1 92 ? 52.316 68.281 0.596 1.00 48.44 92 SER A O 1
ATOM 654 N N . SER A 1 93 ? 50.944 67.092 1.927 1.00 42.61 93 SER A N 1
ATOM 655 C CA . SER A 1 93 ? 50.115 66.598 0.838 1.00 33.02 93 SER A CA 1
ATOM 656 C C . SER A 1 93 ? 48.797 66.080 1.398 1.00 38.33 93 SER A C 1
ATOM 657 O O . SER A 1 93 ? 48.701 65.770 2.587 1.00 32.94 93 SER A O 1
ATOM 660 N N . PHE A 1 94 ? 47.779 65.995 0.551 1.00 31.61 94 PHE A N 1
ATOM 661 C CA . PHE A 1 94 ? 46.490 65.484 0.996 1.00 31.61 94 PHE A CA 1
ATOM 662 C C . PHE A 1 94 ? 45.746 64.765 -0.119 1.00 32.58 94 PHE A C 1
ATOM 663 O O . PHE A 1 94 ? 46.044 64.936 -1.300 1.00 34.34 94 PHE A O 1
ATOM 671 N N . THR A 1 95 ? 44.777 63.950 0.275 1.00 30.11 95 THR A N 1
ATOM 672 C CA . THR A 1 95 ? 43.897 63.290 -0.675 1.00 30.43 95 THR A CA 1
ATOM 673 C C . THR A 1 95 ? 42.538 63.159 0.000 1.00 29.65 95 THR A C 1
ATOM 674 O O . THR A 1 95 ? 42.450 63.144 1.231 1.00 28.89 95 THR A O 1
ATOM 678 N N . THR A 1 96 ? 41.476 63.101 -0.793 1.00 27.04 96 THR A N 1
ATOM 679 C CA . THR A 1 96 ? 40.133 63.150 -0.230 1.00 26.76 96 THR A CA 1
ATOM 680 C C . THR A 1 96 ? 39.212 62.069 -0.776 1.00 28.69 96 THR A C 1
ATOM 681 O O . THR A 1 96 ? 39.537 61.383 -1.747 1.00 26.25 96 THR A O 1
ATOM 685 N N . SER A 1 97 ? 38.053 61.936 -0.139 1.00 26.52 97 SER A N 1
ATOM 686 C CA . SER A 1 97 ? 36.970 61.119 -0.665 1.00 26.95 97 SER A CA 1
ATOM 687 C C . SER A 1 97 ? 35.661 61.584 -0.052 1.00 28.64 97 SER A C 1
ATOM 688 O O . SER A 1 97 ? 35.577 61.807 1.154 1.00 25.55 97 SER A O 1
ATOM 691 N N . GLU A 1 98 ? 34.639 61.743 -0.880 1.00 29.67 98 GLU A N 1
ATOM 692 C CA . GLU A 1 98 ? 33.355 62.182 -0.362 1.00 31.23 98 GLU A CA 1
ATOM 693 C C . GLU A 1 98 ? 32.511 60.993 0.054 1.00 29.62 98 GLU A C 1
ATOM 694 O O . GLU A 1 98 ? 32.295 60.068 -0.728 1.00 32.31 98 GLU A O 1
ATOM 700 N N . LEU A 1 99 ? 32.046 61.020 1.298 1.00 29.67 99 LEU A N 1
ATOM 701 C CA . LEU A 1 99 ? 31.115 60.013 1.786 1.00 30.39 99 LEU A CA 1
ATOM 702 C C . LEU A 1 99 ? 29.683 60.490 1.578 1.00 36.62 99 LEU A C 1
ATOM 703 O O . LEU A 1 99 ? 29.311 61.575 2.023 1.00 34.09 99 LEU A O 1
ATOM 708 N N . LYS A 1 100 ? 28.887 59.679 0.891 1.00 37.18 100 LYS A N 1
ATOM 709 C CA . LYS A 1 100 ? 27.485 60.003 0.668 1.00 42.96 100 LYS A CA 1
ATOM 710 C C . LYS A 1 100 ? 26.588 59.027 1.416 1.00 39.39 100 LYS A C 1
ATOM 711 O O . LYS A 1 100 ? 26.829 57.820 1.414 1.00 38.18 100 LYS A O 1
ATOM 717 N N . VAL A 1 101 ? 25.560 59.561 2.065 1.00 41.84 101 VAL A N 1
ATOM 718 C CA . VAL A 1 101 ? 24.650 58.749 2.861 1.00 40.24 101 VAL A CA 1
ATOM 719 C C . VAL A 1 101 ? 23.214 58.918 2.369 1.00 47.05 101 VAL A C 1
ATOM 720 O O . VAL A 1 101 ? 22.738 60.040 2.197 1.00 51.59 101 VAL A O 1
ATOM 724 N N . ASN A 1 102 ? 22.532 57.799 2.147 1.00 40.80 102 ASN A N 1
ATOM 725 C CA . ASN A 1 102 ? 21.176 57.816 1.606 1.00 50.30 102 ASN A CA 1
ATOM 726 C C . ASN A 1 102 ? 20.149 58.238 2.653 1.00 48.27 102 ASN A C 1
ATOM 727 O O . ASN A 1 102 ? 20.503 58.624 3.768 1.00 56.03 102 ASN A O 1
ATOM 729 N N . GLY B 1 4 ? 58.948 68.982 27.589 1.00 77.70 4 GLY B N 1
ATOM 730 C CA . GLY B 1 4 ? 59.313 68.012 26.571 1.00 75.89 4 GLY B CA 1
ATOM 731 C C . GLY B 1 4 ? 60.762 67.572 26.667 1.00 72.04 4 GLY B C 1
ATOM 732 O O . GLY B 1 4 ? 61.381 67.219 25.662 1.00 70.37 4 GLY B O 1
ATOM 733 N N . SER B 1 5 ? 61.305 67.587 27.881 1.00 69.85 5 SER B N 1
ATOM 734 C CA . SER B 1 5 ? 62.700 67.218 28.098 1.00 67.23 5 SER B CA 1
ATOM 735 C C . SER B 1 5 ? 62.836 65.960 28.954 1.00 68.08 5 SER B C 1
ATOM 736 O O . SER B 1 5 ? 63.783 65.832 29.730 1.00 61.42 5 SER B O 1
ATOM 739 N N . VAL B 1 6 ? 61.894 65.033 28.810 1.00 65.22 6 VAL B N 1
ATOM 740 C CA . VAL B 1 6 ? 61.926 63.788 29.574 1.00 57.99 6 VAL B CA 1
ATOM 741 C C . VAL B 1 6 ? 62.740 62.707 28.864 1.00 58.27 6 VAL B C 1
ATOM 742 O O . VAL B 1 6 ? 62.397 62.294 27.755 1.00 51.99 6 VAL B O 1
ATOM 746 N N . PRO B 1 7 ? 63.822 62.244 29.511 1.00 52.70 7 PRO B N 1
ATOM 747 C CA . PRO B 1 7 ? 64.725 61.215 28.986 1.00 49.86 7 PRO B CA 1
ATOM 748 C C . PRO B 1 7 ? 64.132 59.810 29.117 1.00 39.04 7 PRO B C 1
ATOM 749 O O . PRO B 1 7 ? 63.267 59.592 29.966 1.00 33.83 7 PRO B O 1
ATOM 753 N N . PRO B 1 8 ? 64.591 58.865 28.281 1.00 45.00 8 PRO B N 1
ATOM 754 C CA . PRO B 1 8 ? 64.043 57.504 28.297 1.00 34.49 8 PRO B CA 1
ATOM 755 C C . PRO B 1 8 ? 64.400 56.743 29.567 1.00 39.14 8 PRO B C 1
ATOM 756 O O . PRO B 1 8 ? 65.528 56.851 30.049 1.00 38.74 8 PRO B O 1
ATOM 760 N N . SER B 1 9 ? 63.440 55.997 30.105 1.00 34.59 9 SER B N 1
ATOM 761 C CA . SER B 1 9 ? 63.712 55.047 31.179 1.00 34.09 9 SER B CA 1
ATOM 762 C C . SER B 1 9 ? 63.255 53.665 30.725 1.00 36.82 9 SER B C 1
ATOM 763 O O . SER B 1 9 ? 62.207 53.526 30.088 1.00 31.86 9 SER B O 1
ATOM 766 N N . ILE B 1 10 ? 64.045 52.647 31.046 1.00 28.83 10 ILE B N 1
ATOM 767 C CA . ILE B 1 10 ? 63.817 51.313 30.510 1.00 26.31 10 ILE B CA 1
ATOM 768 C C . ILE B 1 10 ? 63.528 50.284 31.595 1.00 33.47 10 ILE B C 1
ATOM 769 O O . ILE B 1 10 ? 64.222 50.231 32.610 1.00 26.42 10 ILE B O 1
ATOM 774 N N . ALA B 1 11 ? 62.504 49.463 31.378 1.00 29.01 11 ALA B N 1
ATOM 775 C CA . ALA B 1 11 ? 62.258 48.324 32.252 1.00 22.63 11 ALA B CA 1
ATOM 776 C C . ALA B 1 11 ? 63.365 47.289 32.076 1.00 26.49 11 ALA B C 1
ATOM 777 O O . ALA B 1 11 ? 63.749 46.965 30.948 1.00 26.74 11 ALA B O 1
ATOM 779 N N . PRO B 1 12 ? 63.891 46.770 33.192 1.00 28.37 12 PRO B N 1
ATOM 780 C CA . PRO B 1 12 ? 64.930 45.742 33.108 1.00 27.37 12 PRO B CA 1
ATOM 781 C C . PRO B 1 12 ? 64.407 44.473 32.447 1.00 29.84 12 PRO B C 1
ATOM 782 O O . PRO B 1 12 ? 63.213 44.177 32.534 1.00 23.11 12 PRO B O 1
ATOM 786 N N . PHE B 1 13 ? 65.290 43.750 31.769 1.00 25.45 13 PHE B N 1
ATOM 787 C CA . PHE B 1 13 ? 64.934 42.454 31.208 1.00 27.52 13 PHE B CA 1
ATOM 788 C C . PHE B 1 13 ? 66.001 41.432 31.570 1.00 28.59 13 PHE B C 1
ATOM 789 O O . PHE B 1 13 ? 67.074 41.795 32.046 1.00 21.15 13 PHE B O 1
ATOM 797 N N . SER B 1 14 ? 65.705 40.157 31.348 1.00 25.24 14 SER B N 1
ATOM 798 C CA . SER B 1 14 ? 66.674 39.103 31.620 1.00 28.87 14 SER B CA 1
ATOM 799 C C . SER B 1 14 ? 66.444 37.886 30.733 1.00 25.57 14 SER B C 1
ATOM 800 O O . SER B 1 14 ? 65.309 37.540 30.431 1.00 26.35 14 SER B O 1
ATOM 803 N N . PHE B 1 15 ? 67.530 37.241 30.321 1.00 31.34 15 PHE B N 1
ATOM 804 C CA . PHE B 1 15 ? 67.438 35.967 29.616 1.00 38.79 15 PHE B CA 1
ATOM 805 C C . PHE B 1 15 ? 67.191 34.836 30.612 1.00 46.48 15 PHE B C 1
ATOM 806 O O . PHE B 1 15 ? 66.939 33.695 30.223 1.00 51.94 15 PHE B O 1
ATOM 814 N N . GLY B 1 16 ? 67.265 35.163 31.899 1.00 44.88 16 GLY B N 1
ATOM 815 C CA . GLY B 1 16 ? 67.170 34.170 32.953 1.00 44.21 16 GLY B CA 1
ATOM 816 C C . GLY B 1 16 ? 68.504 34.025 33.662 1.00 53.14 16 GLY B C 1
ATOM 817 O O . GLY B 1 16 ? 69.545 34.395 33.117 1.00 50.72 16 GLY B O 1
ATOM 818 N N . ASP B 1 17 ? 68.484 33.484 34.876 1.00 62.94 17 ASP B N 1
ATOM 819 C CA . ASP B 1 17 ? 69.707 33.353 35.662 1.00 67.21 17 ASP B CA 1
ATOM 820 C C . ASP B 1 17 ? 70.451 32.050 35.372 1.00 61.81 17 ASP B C 1
ATOM 821 O O . ASP B 1 17 ? 71.623 31.908 35.724 1.00 67.52 17 ASP B O 1
ATOM 826 N N . ASP B 1 18 ? 69.773 31.105 34.730 1.00 59.58 18 ASP B N 1
ATOM 827 C CA . ASP B 1 18 ? 70.411 29.856 34.330 1.00 54.13 18 ASP B CA 1
ATOM 828 C C . ASP B 1 18 ? 70.916 29.934 32.895 1.00 50.91 18 ASP B C 1
ATOM 829 O O . ASP B 1 18 ? 70.256 30.510 32.029 1.00 45.10 18 ASP B O 1
ATOM 834 N N . PRO B 1 19 ? 72.102 29.360 32.642 1.00 54.04 19 PRO B N 1
ATOM 835 C CA . PRO B 1 19 ? 72.654 29.273 31.286 1.00 50.65 19 PRO B CA 1
ATOM 836 C C . PRO B 1 19 ? 71.762 28.441 30.368 1.00 46.66 19 PRO B C 1
ATOM 837 O O . PRO B 1 19 ? 71.182 27.451 30.812 1.00 40.62 19 PRO B O 1
ATOM 841 N N . VAL B 1 20 ? 71.651 28.843 29.107 1.00 46.98 20 VAL B N 1
ATOM 842 C CA . VAL B 1 20 ? 70.838 28.105 28.150 1.00 44.97 20 VAL B CA 1
ATOM 843 C C . VAL B 1 20 ? 71.707 27.199 27.287 1.00 50.08 20 VAL B C 1
ATOM 844 O O . VAL B 1 20 ? 72.903 27.446 27.112 1.00 47.99 20 VAL B O 1
ATOM 848 N N . ASN B 1 21 ? 71.103 26.141 26.759 1.00 40.57 21 ASN B N 1
ATOM 849 C CA . ASN B 1 21 ? 71.806 25.245 25.856 1.00 43.26 21 ASN B CA 1
ATOM 850 C C . ASN B 1 21 ? 71.745 25.758 24.429 1.00 50.32 21 ASN B C 1
ATOM 851 O O . ASN B 1 21 ? 70.861 26.547 24.081 1.00 44.61 21 ASN B O 1
ATOM 856 N N . THR B 1 22 ? 72.686 25.313 23.606 1.00 43.93 22 THR B N 1
ATOM 857 C CA . THR B 1 22 ? 72.686 25.679 22.200 1.00 36.31 22 THR B CA 1
ATOM 858 C C . THR B 1 22 ? 71.443 25.123 21.520 1.00 32.79 22 THR B C 1
ATOM 859 O O . THR B 1 22 ? 71.020 24.004 21.804 1.00 40.33 22 THR B O 1
ATOM 863 N N . GLY B 1 23 ? 70.854 25.914 20.632 1.00 36.45 23 GLY B N 1
ATOM 864 C CA . GLY B 1 23 ? 69.644 25.509 19.940 1.00 36.46 23 GLY B CA 1
ATOM 865 C C . GLY B 1 23 ? 68.387 26.084 20.565 1.00 39.84 23 GLY B C 1
ATOM 866 O O . GLY B 1 23 ? 67.306 26.007 19.983 1.00 40.41 23 GLY B O 1
ATOM 867 N N . GLU B 1 24 ? 68.520 26.662 21.754 1.00 36.88 24 GLU B N 1
ATOM 868 C CA . GLU B 1 24 ? 67.364 27.234 22.431 1.00 39.85 24 GLU B CA 1
ATOM 869 C C . GLU B 1 24 ? 66.907 28.533 21.772 1.00 32.89 24 GLU B C 1
ATOM 870 O O . GLU B 1 24 ? 67.665 29.189 21.059 1.00 31.13 24 GLU B O 1
ATOM 876 N N . ASN B 1 25 ? 65.648 28.879 22.015 1.00 29.23 25 ASN B N 1
ATOM 877 C CA . ASN B 1 25 ? 65.036 30.095 21.496 1.00 22.40 25 ASN B CA 1
ATOM 878 C C . ASN B 1 25 ? 64.959 31.128 22.615 1.00 26.05 25 ASN B C 1
ATOM 879 O O . ASN B 1 25 ? 64.129 31.014 23.514 1.00 27.17 25 ASN B O 1
ATOM 884 N N . ALA B 1 26 ? 65.838 32.123 22.567 1.00 24.72 26 ALA B N 1
ATOM 885 C CA . ALA B 1 26 ? 65.939 33.100 23.645 1.00 25.51 26 ALA B CA 1
ATOM 886 C C . ALA B 1 26 ? 65.651 34.502 23.139 1.00 23.16 26 ALA B C 1
ATOM 887 O O . ALA B 1 26 ? 65.886 34.814 21.969 1.00 23.28 26 ALA B O 1
ATOM 889 N N . GLY B 1 27 ? 65.137 35.349 24.023 1.00 22.38 27 GLY B N 1
ATOM 890 C CA . GLY B 1 27 ? 64.772 36.699 23.633 1.00 21.20 27 GLY B CA 1
ATOM 891 C C . GLY B 1 27 ? 64.456 37.601 24.807 1.00 25.11 27 GLY B C 1
ATOM 892 O O . GLY B 1 27 ? 64.242 37.131 25.927 1.00 24.84 27 GLY B O 1
ATOM 893 N N . VAL B 1 28 ? 64.446 38.903 24.544 1.00 22.42 28 VAL B N 1
ATOM 894 C CA . VAL B 1 28 ? 64.055 39.902 25.529 1.00 24.42 28 VAL B CA 1
ATOM 895 C C . VAL B 1 28 ? 63.321 41.041 24.842 1.00 25.28 28 VAL B C 1
ATOM 896 O O . VAL B 1 28 ? 63.509 41.280 23.649 1.00 21.97 28 VAL B O 1
ATOM 900 N N . GLN B 1 29 ? 62.491 41.744 25.605 1.00 24.52 29 GLN B N 1
ATOM 901 C CA . GLN B 1 29 ? 61.786 42.920 25.117 1.00 24.56 29 GLN B CA 1
ATOM 902 C C . GLN B 1 29 ? 62.316 44.159 25.833 1.00 28.86 29 GLN B C 1
ATOM 903 O O . GLN B 1 29 ? 62.264 44.233 27.061 1.00 29.53 29 GLN B O 1
ATOM 909 N N . CYS B 1 30 ? 62.831 45.123 25.076 1.00 24.95 30 CYS B N 1
ATOM 910 C CA . CYS B 1 30 ? 63.283 46.382 25.665 1.00 23.15 30 CYS B CA 1
ATOM 911 C C . CYS B 1 30 ? 62.137 47.381 25.664 1.00 28.32 30 CYS B C 1
ATOM 912 O O . CYS B 1 30 ? 61.783 47.935 24.622 1.00 26.06 30 CYS B O 1
ATOM 915 N N . MET B 1 31 ? 61.552 47.610 26.834 1.00 23.67 31 MET B N 1
ATOM 916 C CA . MET B 1 31 ? 60.351 48.428 26.912 1.00 25.71 31 MET B CA 1
ATOM 917 C C . MET B 1 31 ? 60.602 49.737 27.651 1.00 30.65 31 MET B C 1
ATOM 918 O O . MET B 1 31 ? 60.793 49.761 28.867 1.00 26.02 31 MET B O 1
ATOM 923 N N . VAL B 1 32 ? 60.614 50.825 26.892 1.00 27.41 32 VAL B N 1
ATOM 924 C CA . VAL B 1 32 ? 60.805 52.152 27.455 1.00 30.31 32 VAL B CA 1
ATOM 925 C C . VAL B 1 32 ? 59.545 52.568 28.203 1.00 30.39 32 VAL B C 1
ATOM 926 O O . VAL B 1 32 ? 58.439 52.424 27.688 1.00 30.03 32 VAL B O 1
ATOM 930 N N . GLN B 1 33 ? 59.710 53.061 29.426 1.00 32.35 33 GLN B N 1
ATOM 931 C CA . GLN B 1 33 ? 58.568 53.505 30.212 1.00 31.48 33 GLN B CA 1
ATOM 932 C C . GLN B 1 33 ? 58.359 55.005 30.023 1.00 39.88 33 GLN B C 1
ATOM 933 O O . GLN B 1 33 ? 57.588 55.427 29.162 1.00 38.03 33 GLN B O 1
ATOM 939 N N . LYS B 1 34 ? 59.053 55.814 30.813 1.00 37.67 34 LYS B N 1
ATOM 940 C CA . LYS B 1 34 ? 58.994 57.260 30.630 1.00 42.37 34 LYS B CA 1
ATOM 941 C C . LYS B 1 34 ? 59.934 57.695 29.516 1.00 40.30 34 LYS B C 1
ATOM 942 O O . LYS B 1 34 ? 60.905 57.003 29.212 1.00 37.67 34 LYS B O 1
ATOM 948 N N . GLY B 1 35 ? 59.632 58.836 28.905 1.00 34.42 35 GLY B N 1
ATOM 949 C CA . GLY B 1 35 ? 60.461 59.380 27.845 1.00 38.71 35 GLY B CA 1
ATOM 950 C C . GLY B 1 35 ? 59.636 59.926 26.696 1.00 46.42 35 GLY B C 1
ATOM 951 O O . GLY B 1 35 ? 58.628 59.336 26.311 1.00 47.42 35 GLY B O 1
ATOM 952 N N . ASP B 1 36 ? 60.064 61.057 26.146 1.00 50.48 36 ASP B N 1
ATOM 953 C CA . ASP B 1 36 ? 59.345 61.683 25.043 1.00 52.05 36 ASP B CA 1
ATOM 954 C C . ASP B 1 36 ? 59.717 61.062 23.703 1.00 46.77 36 ASP B C 1
ATOM 955 O O . ASP B 1 36 ? 60.885 60.783 23.438 1.00 46.90 36 ASP B O 1
ATOM 960 N N . VAL B 1 37 ? 58.713 60.852 22.859 1.00 48.15 37 VAL B N 1
ATOM 961 C CA . VAL B 1 37 ? 58.932 60.343 21.510 1.00 48.24 37 VAL B CA 1
ATOM 962 C C . VAL B 1 37 ? 59.326 61.498 20.584 1.00 50.25 37 VAL B C 1
ATOM 963 O O . VAL B 1 37 ? 58.934 62.640 20.824 1.00 50.26 37 VAL B O 1
ATOM 967 N N . PRO B 1 38 ? 60.106 61.213 19.525 1.00 48.53 38 PRO B N 1
ATOM 968 C CA . PRO B 1 38 ? 60.619 59.907 19.091 1.00 47.48 38 PRO B CA 1
ATOM 969 C C . PRO B 1 38 ? 61.795 59.409 19.923 1.00 50.84 38 PRO B C 1
ATOM 970 O O . PRO B 1 38 ? 62.569 60.208 20.456 1.00 43.43 38 PRO B O 1
ATOM 974 N N . ILE B 1 39 ? 61.921 58.091 20.023 1.00 43.61 39 ILE B N 1
ATOM 975 C CA . ILE B 1 39 ? 62.997 57.467 20.780 1.00 37.32 39 ILE B CA 1
ATOM 976 C C . ILE B 1 39 ? 63.731 56.455 19.913 1.00 43.27 39 ILE B C 1
ATOM 977 O O . ILE B 1 39 ? 63.111 55.579 19.308 1.00 36.54 39 ILE B O 1
ATOM 982 N N . THR B 1 40 ? 65.051 56.584 19.842 1.00 36.96 40 THR B N 1
ATOM 983 C CA . THR B 1 40 ? 65.868 55.612 19.133 1.00 38.32 40 THR B CA 1
ATOM 984 C C . THR B 1 40 ? 66.241 54.484 20.084 1.00 39.50 40 THR B C 1
ATOM 985 O O . THR B 1 40 ? 66.714 54.731 21.192 1.00 38.05 40 THR B O 1
ATOM 989 N N . ILE B 1 41 ? 66.014 53.246 19.658 1.00 37.58 41 ILE B N 1
ATOM 990 C CA . ILE B 1 41 ? 66.344 52.094 20.486 1.00 33.42 41 ILE B CA 1
ATOM 991 C C . ILE B 1 41 ? 67.274 51.157 19.731 1.00 38.27 41 ILE B C 1
ATOM 992 O O . ILE B 1 41 ? 66.903 50.605 18.692 1.00 37.04 41 ILE B O 1
ATOM 997 N N . LYS B 1 42 ? 68.484 50.982 20.254 1.00 30.28 42 LYS B N 1
ATOM 998 C CA . LYS B 1 42 ? 69.483 50.148 19.595 1.00 36.00 42 LYS B CA 1
ATOM 999 C C . LYS B 1 42 ? 70.117 49.151 20.560 1.00 32.29 42 LYS B C 1
ATOM 1000 O O . LYS B 1 42 ? 69.969 49.270 21.780 1.00 33.22 42 LYS B O 1
ATOM 1006 N N . TRP B 1 43 ? 70.826 48.172 20.005 1.00 29.24 43 TRP B N 1
ATOM 1007 C CA . TRP B 1 43 ? 71.388 47.085 20.795 1.00 29.17 43 TRP B CA 1
ATOM 1008 C C . TRP B 1 43 ? 72.889 46.924 20.589 1.00 35.07 43 TRP B C 1
ATOM 1009 O O . TRP B 1 43 ? 73.419 47.218 19.517 1.00 28.54 43 TRP B O 1
ATOM 1020 N N . THR B 1 44 ? 73.565 46.448 21.630 1.00 30.31 44 THR B N 1
ATOM 1021 C CA . THR B 1 44 ? 74.942 45.989 21.511 1.00 30.14 44 THR B CA 1
ATOM 1022 C C . THR B 1 44 ? 75.099 44.630 22.183 1.00 32.14 44 THR B C 1
ATOM 1023 O O . THR B 1 44 ? 74.381 44.306 23.129 1.00 31.21 44 THR B O 1
ATOM 1027 N N . LEU B 1 45 ? 76.032 43.836 21.670 1.00 31.08 45 LEU B N 1
ATOM 1028 C CA . LEU B 1 45 ? 76.437 42.583 22.293 1.00 29.72 45 LEU B CA 1
ATOM 1029 C C . LEU B 1 45 ? 77.921 42.656 22.613 1.00 41.33 45 LEU B C 1
ATOM 1030 O O . LEU B 1 45 ? 78.735 42.635 21.708 1.00 36.37 45 LEU B O 1
ATOM 1035 N N . ASN B 1 46 ? 78.272 42.737 23.892 1.00 37.55 46 ASN B N 1
ATOM 1036 C CA . ASN B 1 46 ? 79.665 42.952 24.281 1.00 40.11 46 ASN B CA 1
ATOM 1037 C C . ASN B 1 46 ? 80.219 44.204 23.611 1.00 39.91 46 ASN B C 1
ATOM 1038 O O . ASN B 1 46 ? 81.285 44.163 22.995 1.00 46.17 46 ASN B O 1
ATOM 1043 N N . SER B 1 47 ? 79.446 45.287 23.696 1.00 37.07 47 SER B N 1
ATOM 1044 C CA . SER B 1 47 ? 79.843 46.627 23.249 1.00 47.20 47 SER B CA 1
ATOM 1045 C C . SER B 1 47 ? 79.876 46.836 21.727 1.00 45.35 47 SER B C 1
ATOM 1046 O O . SER B 1 47 ? 80.012 47.971 21.270 1.00 52.42 47 SER B O 1
ATOM 1049 N N . ARG B 1 48 ? 79.754 45.766 20.945 1.00 41.90 48 ARG B N 1
ATOM 1050 C CA . ARG B 1 48 ? 79.684 45.909 19.488 1.00 43.19 48 ARG B CA 1
ATOM 1051 C C . ARG B 1 48 ? 78.218 45.977 19.042 1.00 45.61 48 ARG B C 1
ATOM 1052 O O . ARG B 1 48 ? 77.398 45.151 19.452 1.00 37.64 48 ARG B O 1
ATOM 1060 N N . PRO B 1 49 ? 77.882 46.982 18.217 1.00 42.08 49 PRO B N 1
ATOM 1061 C CA . PRO B 1 49 ? 76.512 47.196 17.733 1.00 36.57 49 PRO B CA 1
ATOM 1062 C C . PRO B 1 49 ? 75.940 45.999 16.976 1.00 40.71 49 PRO B C 1
ATOM 1063 O O . PRO B 1 49 ? 76.653 45.350 16.209 1.00 45.43 49 PRO B O 1
ATOM 1067 N N . ILE B 1 50 ? 74.663 45.713 17.209 1.00 33.87 50 ILE B N 1
ATOM 1068 C CA . ILE B 1 50 ? 73.952 44.674 16.477 1.00 37.92 50 ILE B CA 1
ATOM 1069 C C . ILE B 1 50 ? 72.894 45.301 15.591 1.00 32.67 50 ILE B C 1
ATOM 1070 O O . ILE B 1 50 ? 72.233 46.256 15.992 1.00 36.87 50 ILE B O 1
ATOM 1075 N N . ILE B 1 51 ? 72.729 44.762 14.391 1.00 28.84 51 ILE B N 1
ATOM 1076 C CA . ILE B 1 51 ? 71.591 45.123 13.560 1.00 32.82 51 ILE B CA 1
ATOM 1077 C C . ILE B 1 51 ? 70.799 43.862 13.250 1.00 29.70 51 ILE B C 1
ATOM 1078 O O . ILE B 1 51 ? 71.299 42.753 13.437 1.00 29.49 51 ILE B O 1
ATOM 1083 N N . ASN B 1 52 ? 69.564 44.042 12.792 1.00 30.93 52 ASN B N 1
ATOM 1084 C CA . ASN B 1 52 ? 68.662 42.932 12.510 1.00 27.34 52 ASN B CA 1
ATOM 1085 C C . ASN B 1 52 ? 69.292 41.869 11.611 1.00 35.50 52 ASN B C 1
ATOM 1086 O O . ASN B 1 52 ? 69.702 42.156 10.484 1.00 33.11 52 ASN B O 1
ATOM 1091 N N . GLY B 1 53 ? 69.385 40.648 12.129 1.00 29.77 53 GLY B N 1
ATOM 1092 C CA . GLY B 1 53 ? 69.899 39.526 11.366 1.00 30.76 53 GLY B CA 1
ATOM 1093 C C . GLY B 1 53 ? 71.358 39.200 11.620 1.00 28.91 53 GLY B C 1
ATOM 1094 O O . GLY B 1 53 ? 71.822 38.118 11.264 1.00 29.54 53 GLY B O 1
ATOM 1095 N N . GLU B 1 54 ? 72.087 40.136 12.224 1.00 28.25 54 GLU B N 1
ATOM 1096 C CA . GLU B 1 54 ? 73.512 39.943 12.480 1.00 31.30 54 GLU B CA 1
ATOM 1097 C C . GLU B 1 54 ? 73.758 38.850 13.508 1.00 34.37 54 GLU B C 1
ATOM 1098 O O . GLU B 1 54 ? 73.171 38.862 14.592 1.00 29.85 54 GLU B O 1
ATOM 1104 N N . GLU B 1 55 ? 74.633 37.912 13.154 1.00 26.41 55 GLU B N 1
ATOM 1105 C CA . GLU B 1 55 ? 74.951 36.763 14.000 1.00 35.26 55 GLU B CA 1
ATOM 1106 C C . GLU B 1 55 ? 73.700 35.950 14.333 1.00 29.37 55 GLU B C 1
ATOM 1107 O O . GLU B 1 55 ? 73.630 35.298 15.375 1.00 31.44 55 GLU B O 1
ATOM 1113 N N . GLY B 1 56 ? 72.716 35.997 13.441 1.00 26.25 56 GLY B N 1
ATOM 1114 C CA . GLY B 1 56 ? 71.485 35.251 13.618 1.00 30.67 56 GLY B CA 1
ATOM 1115 C C . GLY B 1 56 ? 70.590 35.822 14.702 1.00 33.46 56 GLY B C 1
ATOM 1116 O O . GLY B 1 56 ? 69.772 35.110 15.286 1.00 32.50 56 GLY B O 1
ATOM 1117 N N . ILE B 1 57 ? 70.746 37.113 14.971 1.00 30.11 57 ILE B N 1
ATOM 1118 C CA . ILE B 1 57 ? 69.946 37.788 15.987 1.00 29.47 57 ILE B CA 1
ATOM 1119 C C . ILE B 1 57 ? 68.879 38.665 15.344 1.00 34.94 57 ILE B C 1
ATOM 1120 O O . ILE B 1 57 ? 69.190 39.544 14.536 1.00 31.59 57 ILE B O 1
ATOM 1125 N N . THR B 1 58 ? 67.621 38.426 15.702 1.00 26.94 58 THR B N 1
ATOM 1126 C CA . THR B 1 58 ? 66.518 39.238 15.199 1.00 25.99 58 THR B CA 1
ATOM 1127 C C . THR B 1 58 ? 66.312 40.473 16.074 1.00 23.91 58 THR B C 1
ATOM 1128 O O . THR B 1 58 ? 66.275 40.378 17.297 1.00 24.14 58 THR B O 1
ATO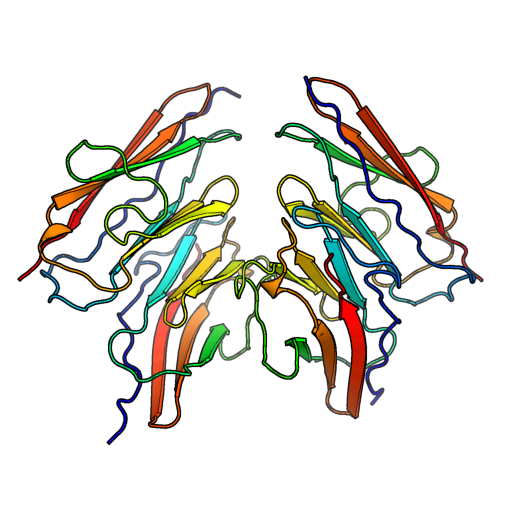M 1132 N N . ILE B 1 59 ? 66.186 41.633 15.440 1.00 22.54 59 ILE B N 1
ATOM 1133 C CA . ILE B 1 59 ? 65.908 42.873 16.155 1.00 24.60 59 ILE B CA 1
ATOM 1134 C C . ILE B 1 59 ? 64.768 43.614 15.465 1.00 27.97 59 ILE B C 1
ATOM 1135 O O . ILE B 1 59 ? 64.822 43.859 14.263 1.00 25.78 59 ILE B O 1
ATOM 1140 N N . LEU B 1 60 ? 63.730 43.960 16.219 1.00 26.82 60 LEU B N 1
ATOM 1141 C CA . LEU B 1 60 ? 62.580 44.643 15.635 1.00 28.03 60 LEU B CA 1
ATOM 1142 C C . LEU B 1 60 ? 62.027 45.728 16.548 1.00 26.21 60 LEU B C 1
ATOM 1143 O O . LEU B 1 60 ? 61.739 45.476 17.717 1.00 25.30 60 LEU B O 1
ATOM 1148 N N . LYS B 1 61 ? 61.868 46.935 16.017 1.00 25.22 61 LYS B N 1
ATOM 1149 C CA . LYS B 1 61 ? 61.196 47.974 16.781 1.00 24.84 61 LYS B CA 1
ATOM 1150 C C . LYS B 1 61 ? 59.695 47.751 16.673 1.00 28.08 61 LYS B C 1
ATOM 1151 O O . LYS B 1 61 ? 59.084 48.021 15.640 1.00 29.00 61 LYS B O 1
ATOM 1157 N N . LEU B 1 62 ? 59.112 47.246 17.753 1.00 26.80 62 LEU B N 1
ATOM 1158 C CA . LEU B 1 62 ? 57.719 46.819 17.766 1.00 26.73 62 LEU B CA 1
ATOM 1159 C C . LEU B 1 62 ? 56.745 47.996 17.819 1.00 28.80 62 LEU B C 1
ATOM 1160 O O . LEU B 1 62 ? 55.661 47.948 17.237 1.00 27.69 62 LEU B O 1
ATOM 1165 N N . SER B 1 63 ? 57.140 49.048 18.524 1.00 26.99 63 SER B N 1
ATOM 1166 C CA . SER B 1 63 ? 56.303 50.227 18.689 1.00 28.04 63 SER B CA 1
ATOM 1167 C C . SER B 1 63 ? 57.229 51.428 18.873 1.00 32.19 63 SER B C 1
ATOM 1168 O O . SER B 1 63 ? 58.448 51.262 18.865 1.00 25.72 63 SER B O 1
ATOM 1171 N N . PRO B 1 64 ? 56.670 52.644 19.021 1.00 31.09 64 PRO B N 1
ATOM 1172 C CA . PRO B 1 64 ? 57.590 53.761 19.287 1.00 34.14 64 PRO B CA 1
ATOM 1173 C C . PRO B 1 64 ? 58.348 53.672 20.620 1.00 35.77 64 PRO B C 1
ATOM 1174 O O . PRO B 1 64 ? 59.235 54.495 20.851 1.00 34.10 64 PRO B O 1
ATOM 1178 N N . LYS B 1 65 ? 58.025 52.697 21.468 1.00 27.56 65 LYS B N 1
ATOM 1179 C CA . LYS B 1 65 ? 58.690 52.576 22.763 1.00 27.76 65 LYS B CA 1
ATOM 1180 C C . LYS B 1 65 ? 59.140 51.159 23.114 1.00 31.58 65 LYS B C 1
ATOM 1181 O O . LYS B 1 65 ? 59.520 50.889 24.258 1.00 28.08 65 LYS B O 1
ATOM 1187 N N . THR B 1 66 ? 59.108 50.255 22.144 1.00 25.93 66 THR B N 1
ATOM 1188 C CA . THR B 1 66 ? 59.480 48.871 22.418 1.00 24.72 66 THR B CA 1
ATOM 1189 C C . THR B 1 66 ? 60.293 48.269 21.284 1.00 24.98 66 THR B C 1
ATOM 1190 O O . THR B 1 66 ? 59.909 48.352 20.115 1.00 26.29 66 THR B O 1
ATOM 1194 N N . SER B 1 67 ? 61.430 47.679 21.637 1.00 21.09 67 SER B N 1
ATOM 1195 C CA . SER B 1 67 ? 62.220 46.908 20.687 1.00 23.55 67 SER B CA 1
ATOM 1196 C C . SER B 1 67 ? 62.365 45.484 21.198 1.00 24.12 67 SER B C 1
ATOM 1197 O O . SER B 1 67 ? 62.626 45.269 22.380 1.00 25.89 67 SER B O 1
ATOM 1200 N N . VAL B 1 68 ? 62.192 44.512 20.311 1.00 23.15 68 VAL B N 1
ATOM 1201 C CA . VAL B 1 68 ? 62.291 43.113 20.709 1.00 23.09 68 VAL B CA 1
ATOM 1202 C C . VAL B 1 68 ? 63.507 42.442 20.074 1.00 24.07 68 VAL B C 1
ATOM 1203 O O . VAL B 1 68 ? 63.769 42.595 18.878 1.00 23.09 68 VAL B O 1
ATOM 1207 N N . LEU B 1 69 ? 64.258 41.712 20.888 1.00 21.29 69 LEU B N 1
ATOM 1208 C CA . LEU B 1 69 ? 65.415 40.976 20.404 1.00 20.71 69 LEU B CA 1
ATOM 1209 C C . LEU B 1 69 ? 65.121 39.490 20.522 1.00 25.89 69 LEU B C 1
ATOM 1210 O O . LEU B 1 69 ? 64.647 39.031 21.559 1.00 22.87 69 LEU B O 1
ATOM 1215 N N . ASN B 1 70 ? 65.382 38.745 19.454 1.00 21.42 70 ASN B N 1
ATOM 1216 C CA . ASN B 1 70 ? 65.180 37.302 19.473 1.00 22.91 70 ASN B CA 1
ATOM 1217 C C . ASN B 1 70 ? 66.366 36.556 18.892 1.00 25.51 70 ASN B C 1
ATOM 1218 O O . ASN B 1 70 ? 66.911 36.944 17.858 1.00 29.09 70 ASN B O 1
ATOM 1223 N N . ILE B 1 71 ? 66.765 35.487 19.568 1.00 20.53 71 ILE B N 1
ATOM 1224 C CA . ILE B 1 71 ? 67.801 34.602 19.058 1.00 24.06 71 ILE B CA 1
ATOM 1225 C C . ILE B 1 71 ? 67.154 33.255 18.787 1.00 25.01 71 ILE B C 1
ATOM 1226 O O . ILE B 1 71 ? 66.921 32.475 19.711 1.00 23.92 71 ILE B O 1
ATOM 1231 N N . ALA B 1 72 ? 66.848 33.004 17.518 1.00 26.68 72 ALA B N 1
ATOM 1232 C CA . ALA B 1 72 ? 66.033 31.857 17.127 1.00 26.00 72 ALA B CA 1
ATOM 1233 C C . ALA B 1 72 ? 66.682 30.526 17.489 1.00 26.75 72 ALA B C 1
ATOM 1234 O O . ALA B 1 72 ? 65.995 29.586 17.898 1.00 26.39 72 ALA B O 1
ATOM 1236 N N . ALA B 1 73 ? 68.001 30.457 17.337 1.00 30.34 73 ALA B N 1
ATOM 1237 C CA . ALA B 1 73 ? 68.768 29.266 17.689 1.00 31.92 73 ALA B CA 1
ATOM 1238 C C . ALA B 1 73 ? 70.081 29.674 18.342 1.00 35.33 73 ALA B C 1
ATOM 1239 O O . ALA B 1 73 ? 71.037 30.041 17.660 1.00 32.38 73 ALA B O 1
ATOM 1241 N N . VAL B 1 74 ? 70.119 29.610 19.667 1.00 30.92 74 VAL B N 1
ATOM 1242 C CA . VAL B 1 74 ? 71.274 30.073 20.423 1.00 35.34 74 VAL B CA 1
ATOM 1243 C C . VAL B 1 74 ? 72.518 29.233 20.155 1.00 36.25 74 VAL B C 1
ATOM 1244 O O . VAL B 1 74 ? 72.486 28.011 20.254 1.00 35.05 74 VAL B O 1
ATOM 1248 N N A GLU B 1 75 ? 73.606 29.904 19.796 0.45 35.64 75 GLU B N 1
ATOM 1249 N N B GLU B 1 75 ? 73.605 29.908 19.795 0.55 35.62 75 GLU B N 1
ATOM 1250 C CA A GLU B 1 75 ? 74.913 29.268 19.697 0.45 42.44 75 GLU B CA 1
ATOM 1251 C CA B GLU B 1 75 ? 74.917 29.283 19.690 0.55 42.46 75 GLU B CA 1
ATOM 1252 C C A GLU B 1 75 ? 75.831 29.867 20.755 0.45 40.98 75 GLU B C 1
ATOM 1253 C C B GLU B 1 75 ? 75.827 29.863 20.766 0.55 40.95 75 GLU B C 1
ATOM 1254 O O A GLU B 1 75 ? 75.501 30.886 21.367 0.45 38.78 75 GLU B O 1
ATOM 1255 O O B GLU B 1 75 ? 75.489 30.867 21.398 0.55 38.77 75 GLU B O 1
ATOM 1266 N N . GLN B 1 76 ? 76.982 29.237 20.970 1.00 37.75 76 GLN B N 1
ATOM 1267 C CA . GLN B 1 76 ? 77.938 29.718 21.963 1.00 39.11 76 GLN B CA 1
ATOM 1268 C C . GLN B 1 76 ? 78.477 31.097 21.591 1.00 38.62 76 GLN B C 1
ATOM 1269 O O . GLN B 1 76 ? 78.931 31.853 22.450 1.00 41.35 76 GLN B O 1
ATOM 1275 N N . ASP B 1 77 ? 78.416 31.418 20.303 1.00 34.06 77 ASP B N 1
ATOM 1276 C CA . ASP B 1 77 ? 78.823 32.726 19.808 1.00 36.95 77 ASP B CA 1
ATOM 1277 C C . ASP B 1 77 ? 77.969 33.855 20.385 1.00 36.92 77 ASP B C 1
ATOM 1278 O O . ASP B 1 77 ? 78.392 35.008 20.409 1.00 33.43 77 ASP B O 1
ATOM 1283 N N . HIS B 1 78 ? 76.767 33.522 20.845 1.00 36.04 78 HIS B N 1
ATOM 1284 C CA . HIS B 1 78 ? 75.831 34.535 21.334 1.00 32.50 78 HIS B CA 1
ATOM 1285 C C . HIS B 1 78 ? 76.088 34.891 22.791 1.00 35.79 78 HIS B C 1
ATOM 1286 O O . HIS B 1 78 ? 75.427 35.764 23.356 1.00 35.91 78 HIS B O 1
ATOM 1293 N N . ARG B 1 79 ? 77.059 34.212 23.387 1.00 37.06 79 ARG B N 1
ATOM 1294 C CA . ARG B 1 79 ? 77.422 34.425 24.781 1.00 40.30 79 ARG B CA 1
ATOM 1295 C C . ARG B 1 79 ? 77.907 35.856 25.010 1.00 39.51 79 ARG B C 1
ATOM 1296 O O . ARG B 1 79 ? 78.669 36.396 24.209 1.00 34.40 79 ARG B O 1
ATOM 1304 N N . GLY B 1 80 ? 77.452 36.478 26.094 1.00 35.43 80 GLY B N 1
ATOM 1305 C CA . GLY B 1 80 ? 77.919 37.809 26.431 1.00 30.61 80 GLY B CA 1
ATOM 1306 C C . GLY B 1 80 ? 76.862 38.776 26.925 1.00 37.70 80 GLY B C 1
ATOM 1307 O O . GLY B 1 80 ? 75.735 38.391 27.238 1.00 31.89 80 GLY B O 1
ATOM 1308 N N . VAL B 1 81 ? 77.240 40.049 26.985 1.00 33.10 81 VAL B N 1
ATOM 1309 C CA . VAL B 1 81 ? 76.385 41.094 27.535 1.00 33.28 81 VAL B CA 1
ATOM 1310 C C . VAL B 1 81 ? 75.543 41.781 26.463 1.00 33.06 81 VAL B C 1
ATOM 1311 O O . VAL B 1 81 ? 76.076 42.427 25.561 1.00 32.76 81 VAL B O 1
ATOM 1315 N N . PHE B 1 82 ? 74.226 41.642 26.566 1.00 27.95 82 PHE B N 1
ATOM 1316 C CA . PHE B 1 82 ? 73.320 42.357 25.677 1.00 26.89 82 PHE B CA 1
ATOM 1317 C C . PHE B 1 82 ? 72.888 43.669 26.312 1.00 29.80 82 PHE B C 1
ATOM 1318 O O . PHE B 1 82 ? 72.427 43.694 27.451 1.00 28.65 82 PHE B O 1
ATOM 1326 N N . LYS B 1 83 ? 73.045 44.761 25.578 1.00 27.75 83 LYS B N 1
ATOM 1327 C CA . LYS B 1 83 ? 72.625 46.057 26.081 1.00 27.46 83 LYS B CA 1
ATOM 1328 C C . LYS B 1 83 ? 71.594 46.688 25.169 1.00 27.95 83 LYS B C 1
ATOM 1329 O O . LYS B 1 83 ? 71.750 46.693 23.950 1.00 28.82 83 LYS B O 1
ATOM 1335 N N . CYS B 1 84 ? 70.535 47.214 25.770 1.00 28.15 84 CYS B N 1
ATOM 1336 C CA . CYS B 1 84 ? 69.558 48.003 25.039 1.00 27.45 84 CYS B CA 1
ATOM 1337 C C . CYS B 1 84 ? 69.737 49.473 25.375 1.00 31.33 84 CYS B C 1
ATOM 1338 O O . CYS B 1 84 ? 69.699 49.851 26.545 1.00 32.33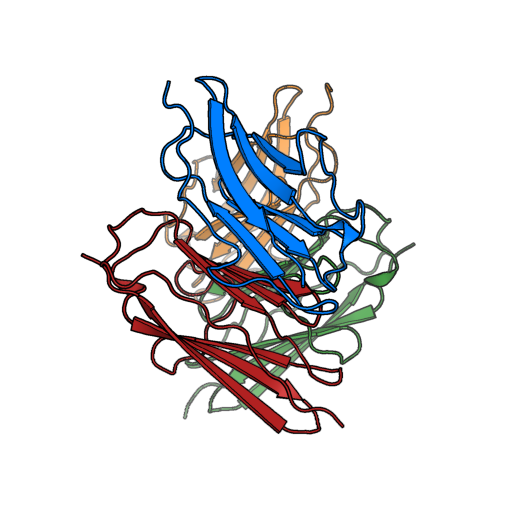 84 CYS B O 1
ATOM 1341 N N . ILE B 1 85 ? 69.929 50.295 24.351 1.00 27.83 85 ILE B N 1
ATOM 1342 C CA . ILE B 1 85 ? 70.098 51.732 24.543 1.00 33.95 85 ILE B CA 1
ATOM 1343 C C . ILE B 1 85 ? 68.917 52.499 23.967 1.00 31.23 85 ILE B C 1
ATOM 1344 O O . ILE B 1 85 ? 68.560 52.317 22.805 1.00 32.95 85 ILE B O 1
ATOM 1349 N N . ALA B 1 86 ? 68.316 53.354 24.787 1.00 27.86 86 ALA B N 1
ATOM 1350 C CA . ALA B 1 86 ? 67.196 54.186 24.359 1.00 28.66 86 ALA B CA 1
ATOM 1351 C C . ALA B 1 86 ? 67.566 55.662 24.443 1.00 41.66 86 ALA B C 1
ATOM 1352 O O . ALA B 1 86 ? 67.981 56.144 25.498 1.00 37.78 86 ALA B O 1
ATOM 1354 N N . GLU B 1 87 ? 67.409 56.377 23.331 1.00 37.45 87 GLU B N 1
ATOM 1355 C CA . GLU B 1 87 ? 67.788 57.785 23.270 1.00 42.80 87 GLU B CA 1
ATOM 1356 C C . GLU B 1 87 ? 66.726 58.675 22.636 1.00 45.10 87 GLU B C 1
ATOM 1357 O O . GLU B 1 87 ? 66.123 58.322 21.625 1.00 39.35 87 GLU B O 1
ATOM 1363 N N . ASN B 1 88 ? 66.503 59.832 23.248 1.00 40.18 88 ASN B N 1
ATOM 1364 C CA . ASN B 1 88 ? 65.764 60.915 22.614 1.00 46.26 88 ASN B CA 1
ATOM 1365 C C . ASN B 1 88 ? 66.605 62.191 22.656 1.00 52.68 88 ASN B C 1
ATOM 1366 O O . ASN B 1 88 ? 67.810 62.133 22.905 1.00 42.45 88 ASN B O 1
ATOM 1371 N N . LYS B 1 89 ? 65.981 63.339 22.419 1.00 56.16 89 LYS B N 1
ATOM 1372 C CA . LYS B 1 89 ? 66.719 64.598 22.432 1.00 57.41 89 LYS B CA 1
ATOM 1373 C C . LYS B 1 89 ? 67.116 64.987 23.854 1.00 60.75 89 LYS B C 1
ATOM 1374 O O . LYS B 1 89 ? 68.156 65.612 24.067 1.00 58.11 89 LYS B O 1
ATOM 1380 N N . ALA B 1 90 ? 66.287 64.606 24.822 1.00 50.34 90 ALA B N 1
ATOM 1381 C CA . ALA B 1 90 ? 66.545 64.918 26.224 1.00 52.23 90 ALA B CA 1
ATOM 1382 C C . ALA B 1 90 ? 67.815 64.238 26.736 1.00 60.76 90 ALA B C 1
ATOM 1383 O O . ALA B 1 90 ? 68.785 64.905 27.098 1.00 74.79 90 ALA B O 1
ATOM 1385 N N . GLY B 1 91 ? 67.806 62.910 26.765 1.00 57.00 91 GLY B N 1
ATOM 1386 C CA . GLY B 1 91 ? 68.948 62.159 27.251 1.00 54.75 91 GLY B CA 1
ATOM 1387 C C . GLY B 1 91 ? 68.962 60.710 26.802 1.00 52.28 91 GLY B C 1
ATOM 1388 O O . GLY B 1 91 ? 68.302 60.336 25.830 1.00 42.26 91 GLY B O 1
ATOM 1389 N N . SER B 1 92 ? 69.726 59.894 27.520 1.00 48.32 92 SER B N 1
ATOM 1390 C CA . SER B 1 92 ? 69.884 58.485 27.184 1.00 47.00 92 SER B CA 1
ATOM 1391 C C . SER B 1 92 ? 69.809 57.609 28.424 1.00 47.99 92 SER B C 1
ATOM 1392 O O . SER B 1 92 ? 69.940 58.088 29.550 1.00 51.20 92 SER B O 1
ATOM 1395 N N . SER B 1 93 ? 69.596 56.317 28.204 1.00 43.26 93 SER B N 1
ATOM 1396 C CA . SER B 1 93 ? 69.620 55.340 29.278 1.00 32.46 93 SER B CA 1
ATOM 1397 C C . SER B 1 93 ? 69.823 53.960 28.676 1.00 38.73 93 SER B C 1
ATOM 1398 O O . SER B 1 93 ? 69.602 53.757 27.483 1.00 34.22 93 SER B O 1
ATOM 1401 N N . PHE B 1 94 ? 70.262 53.013 29.492 1.00 33.92 94 PHE B N 1
ATOM 1402 C CA . PHE B 1 94 ? 70.447 51.657 29.010 1.00 31.52 94 PHE B CA 1
ATOM 1403 C C . PHE B 1 94 ? 70.178 50.654 30.113 1.00 35.64 94 PHE B C 1
ATOM 1404 O O . PHE B 1 94 ? 70.106 51.005 31.288 1.00 34.39 94 PHE B O 1
ATOM 1412 N N . THR B 1 95 ? 70.014 49.399 29.720 1.00 29.29 95 THR B N 1
ATOM 1413 C CA . THR B 1 95 ? 69.870 48.317 30.675 1.00 28.37 95 THR B CA 1
ATOM 1414 C C . THR B 1 95 ?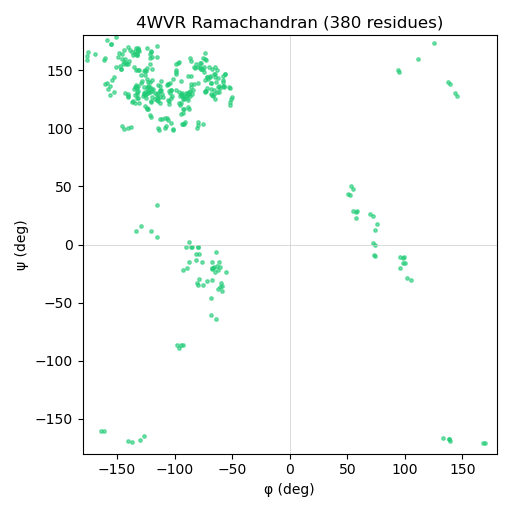 70.428 47.073 30.001 1.00 30.69 95 THR B C 1
ATOM 1415 O O . THR B 1 95 ? 70.450 46.984 28.771 1.00 28.30 95 THR B O 1
ATOM 1419 N N . THR B 1 96 ? 70.920 46.132 30.794 1.00 28.58 96 THR B N 1
ATOM 1420 C CA . THR B 1 96 ? 71.644 45.002 30.229 1.00 26.47 96 THR B CA 1
ATOM 1421 C C . THR B 1 96 ? 71.166 43.670 30.785 1.00 28.17 96 THR B C 1
ATOM 1422 O O . THR B 1 96 ? 70.439 43.616 31.777 1.00 30.14 96 THR B O 1
ATOM 1426 N N . SER B 1 97 ? 71.585 42.594 30.131 1.00 27.15 97 SER B N 1
ATOM 1427 C CA . SER B 1 97 ? 71.391 41.253 30.653 1.00 24.82 97 SER B CA 1
ATOM 1428 C C . SER B 1 97 ? 72.439 40.348 30.048 1.00 32.68 97 SER B C 1
ATOM 1429 O O . SER B 1 97 ? 72.714 40.417 28.851 1.00 28.30 97 SER B O 1
ATOM 1432 N N . GLU B 1 98 ? 73.037 39.500 30.868 1.00 28.97 98 GLU B N 1
ATOM 1433 C CA . GLU B 1 98 ? 74.101 38.664 30.357 1.00 29.77 98 GLU B CA 1
ATOM 1434 C C . GLU B 1 98 ? 73.554 37.317 29.948 1.00 33.75 98 GLU B C 1
ATOM 1435 O O . GLU B 1 98 ? 72.860 36.661 30.720 1.00 32.76 98 GLU B O 1
ATOM 1441 N N . LEU B 1 99 ? 73.860 36.917 28.719 1.00 32.97 99 LEU B N 1
ATOM 1442 C CA . LEU B 1 99 ? 73.450 35.608 28.230 1.00 31.35 99 LEU B CA 1
ATOM 1443 C C . LEU B 1 99 ? 74.563 34.579 28.438 1.00 36.95 99 LEU B C 1
ATOM 1444 O O . LEU B 1 99 ? 75.686 34.758 27.957 1.00 34.67 99 LEU B O 1
ATOM 1449 N N . LYS B 1 100 ? 74.246 33.517 29.177 1.00 39.09 100 LYS B N 1
ATOM 1450 C CA . LYS B 1 100 ? 75.158 32.389 29.374 1.00 43.33 100 LYS B CA 1
ATOM 1451 C C . LYS B 1 100 ? 74.799 31.181 28.531 1.00 40.60 100 LYS B C 1
ATOM 1452 O O . LYS B 1 100 ? 73.644 30.746 28.510 1.00 42.75 100 LYS B O 1
ATOM 1458 N N . VAL B 1 101 ? 75.802 30.608 27.878 1.00 44.03 101 VAL B N 1
ATOM 1459 C CA . VAL B 1 101 ? 75.575 29.440 27.042 1.00 46.76 101 VAL B CA 1
ATOM 1460 C C . VAL B 1 101 ? 76.487 28.271 27.434 1.00 51.92 101 VAL B C 1
ATOM 1461 O O . VAL B 1 101 ? 77.701 28.432 27.567 1.00 50.49 101 VAL B O 1
ATOM 1465 N N . ASN B 1 102 ? 75.879 27.095 27.588 1.00 49.56 102 ASN B N 1
ATOM 1466 C CA . ASN B 1 102 ? 76.533 25.896 28.125 1.00 52.76 102 ASN B CA 1
ATOM 1467 C C . ASN B 1 102 ? 77.416 26.207 29.324 1.00 66.37 102 ASN B C 1
ATOM 1468 O O . ASN B 1 102 ? 76.957 26.171 30.460 1.00 69.73 102 ASN B O 1
ATOM 1470 N N . GLY C 1 4 ? 56.938 10.209 15.392 1.00 63.68 4 GLY C N 1
ATOM 1471 C CA . GLY C 1 4 ? 58.331 10.578 15.558 1.00 55.18 4 GLY C CA 1
ATOM 1472 C C . GLY C 1 4 ? 58.555 12.080 15.554 1.00 55.12 4 GLY C C 1
ATOM 1473 O O . GLY C 1 4 ? 59.677 12.551 15.745 1.00 51.29 4 GLY C O 1
ATOM 1474 N N . SER C 1 5 ? 57.489 12.840 15.331 1.00 47.42 5 SER C N 1
ATOM 1475 C CA . SER C 1 5 ? 57.594 14.294 15.312 1.00 37.02 5 SER C CA 1
ATOM 1476 C C . SER C 1 5 ? 57.621 14.863 16.729 1.00 31.51 5 SER C C 1
ATOM 1477 O O . SER C 1 5 ? 57.080 14.265 17.656 1.00 26.48 5 SER C O 1
ATOM 1480 N N . VAL C 1 6 ? 58.254 16.020 16.885 1.00 26.69 6 VAL C N 1
ATOM 1481 C CA . VAL C 1 6 ? 58.454 16.622 18.198 1.00 27.62 6 VAL C CA 1
ATOM 1482 C C . VAL C 1 6 ? 57.314 17.577 18.560 1.00 25.78 6 VAL C C 1
ATOM 1483 O O . VAL C 1 6 ? 56.982 18.475 17.787 1.00 29.36 6 VAL C O 1
ATOM 1487 N N . PRO C 1 7 ? 56.699 17.375 19.737 1.00 21.78 7 PRO C N 1
ATOM 1488 C CA . PRO C 1 7 ? 55.629 18.265 20.192 1.00 23.03 7 PRO C CA 1
ATOM 1489 C C . PRO C 1 7 ? 56.201 19.590 20.692 1.00 21.35 7 PRO C C 1
ATOM 1490 O O . PRO C 1 7 ? 57.386 19.651 21.007 1.00 23.57 7 PRO C O 1
ATOM 1494 N N . PRO C 1 8 ? 55.371 20.639 20.759 1.00 22.85 8 PRO C N 1
ATOM 1495 C CA . PRO C 1 8 ? 55.869 21.959 21.158 1.00 28.73 8 PRO C CA 1
ATOM 1496 C C . PRO C 1 8 ? 56.213 22.052 22.641 1.00 28.34 8 PRO C C 1
ATOM 1497 O O . PRO C 1 8 ? 55.541 21.448 23.481 1.00 29.67 8 PRO C O 1
ATOM 1501 N N . SER C 1 9 ? 57.263 22.803 22.948 1.00 24.08 9 SER C N 1
ATOM 1502 C CA . SER C 1 9 ? 57.575 23.167 24.324 1.00 27.17 9 SER C CA 1
ATOM 1503 C C . SER C 1 9 ? 57.772 24.678 24.381 1.00 26.68 9 SER C C 1
ATOM 1504 O O . SER C 1 9 ? 58.255 25.277 23.420 1.00 25.96 9 SER C O 1
ATOM 1507 N N . ILE C 1 10 ? 57.386 25.289 25.499 1.00 21.03 10 ILE C N 1
ATOM 1508 C CA . ILE C 1 10 ? 57.390 26.745 25.625 1.00 23.30 10 ILE C CA 1
ATOM 1509 C C . ILE C 1 10 ? 58.213 27.211 26.818 1.00 24.96 10 ILE C C 1
ATOM 1510 O O . ILE C 1 10 ? 58.086 26.665 27.911 1.00 23.39 10 ILE C O 1
ATOM 1515 N N . ALA C 1 11 ? 59.050 28.224 26.613 1.00 23.69 11 ALA C N 1
ATOM 1516 C CA . ALA C 1 11 ? 59.780 28.832 27.720 1.00 24.66 11 ALA C CA 1
ATOM 1517 C C . ALA C 1 11 ? 58.808 29.590 28.619 1.00 22.71 11 ALA C C 1
ATOM 1518 O O . ALA C 1 11 ? 57.839 30.182 28.137 1.00 22.92 11 ALA C O 1
ATOM 1520 N N . PRO C 1 12 ? 59.054 29.571 29.937 1.00 22.78 12 PRO C N 1
ATOM 1521 C CA . PRO C 1 12 ? 58.160 30.303 30.841 1.00 21.17 12 PRO C CA 1
ATOM 1522 C C . PRO C 1 12 ? 58.229 31.808 30.599 1.00 23.78 12 PRO C C 1
ATOM 1523 O O . PRO C 1 12 ? 59.281 32.313 30.211 1.00 22.78 12 PRO C O 1
ATOM 1527 N N . PHE C 1 13 ? 57.116 32.506 30.789 1.00 22.22 13 PHE C N 1
ATOM 1528 C CA . PHE C 1 13 ? 57.132 33.964 30.761 1.00 24.05 13 PHE C CA 1
ATOM 1529 C C . PHE C 1 13 ? 56.369 34.506 31.962 1.00 27.01 13 PHE C C 1
ATOM 1530 O O . PHE C 1 13 ? 55.600 33.783 32.600 1.00 27.78 13 PHE C O 1
ATOM 1538 N N . SER C 1 14 ? 56.584 35.779 32.274 1.00 23.92 14 SER C N 1
ATOM 1539 C CA . SER C 1 14 ? 55.953 36.381 33.441 1.00 23.69 14 SER C CA 1
ATOM 1540 C C . SER C 1 14 ? 55.886 37.903 33.357 1.00 25.57 14 SER C C 1
ATOM 1541 O O . SER C 1 14 ? 56.838 38.548 32.923 1.00 23.67 14 SER C O 1
ATOM 1544 N N . PHE C 1 15 ? 54.754 38.465 33.779 1.00 27.76 15 PHE C N 1
ATOM 1545 C CA . PHE C 1 15 ? 54.617 39.910 33.935 1.00 26.93 15 PHE C CA 1
ATOM 1546 C C . PHE C 1 15 ? 55.247 40.367 35.247 1.00 33.43 15 PHE C C 1
ATOM 1547 O O . PHE C 1 15 ? 55.279 41.561 35.549 1.00 35.80 15 PHE C O 1
ATOM 1555 N N . GLY C 1 16 ? 55.746 39.409 36.022 1.00 34.48 16 GLY C N 1
ATOM 1556 C CA . GLY C 1 16 ? 56.249 39.686 37.354 1.00 37.83 16 GLY C CA 1
ATOM 1557 C C . GLY C 1 16 ? 55.154 39.428 38.366 1.00 43.11 16 GLY C C 1
ATOM 1558 O O . GLY C 1 16 ? 53.973 39.608 38.065 1.00 47.22 16 GLY C O 1
ATOM 1559 N N . ASP C 1 17 ? 55.530 39.003 39.565 1.00 47.64 17 ASP C N 1
ATOM 1560 C CA . ASP C 1 17 ? 54.529 38.688 40.577 1.00 58.16 17 ASP C CA 1
ATOM 1561 C C . ASP C 1 17 ? 54.034 39.954 41.278 1.00 54.66 17 ASP C C 1
ATOM 1562 O O . ASP C 1 17 ? 53.079 39.916 42.047 1.00 52.39 17 ASP C O 1
ATOM 1567 N N . ASP C 1 18 ? 54.682 41.078 40.995 1.00 53.51 18 ASP C N 1
ATOM 1568 C CA . ASP C 1 18 ? 54.246 42.366 41.524 1.00 50.71 18 ASP C CA 1
ATOM 1569 C C . ASP C 1 18 ? 53.172 42.977 40.628 1.00 49.82 18 ASP C C 1
ATOM 1570 O O . ASP C 1 18 ? 53.277 42.916 39.402 1.00 47.59 18 ASP C O 1
ATOM 1575 N N . PRO C 1 19 ? 52.128 43.560 41.236 1.00 47.52 19 PRO C N 1
ATOM 1576 C CA . PRO C 1 19 ? 51.113 44.279 40.460 1.00 42.95 19 PRO C CA 1
ATOM 1577 C C . PRO C 1 19 ? 51.723 45.409 39.638 1.00 41.00 19 PRO C C 1
ATOM 1578 O O . PRO C 1 19 ? 52.684 46.043 40.074 1.00 38.41 19 PRO C O 1
ATOM 1582 N N . VAL C 1 20 ? 51.172 45.642 38.453 1.00 39.15 20 VAL C N 1
ATOM 1583 C CA . VAL C 1 20 ? 51.667 46.677 37.555 1.00 37.37 20 VAL C CA 1
ATOM 1584 C C . VAL C 1 20 ? 50.796 47.928 37.678 1.00 39.36 20 VAL C C 1
ATOM 1585 O O . VAL C 1 20 ? 49.606 47.834 37.965 1.00 39.87 20 VAL C O 1
ATOM 1589 N N . ASN C 1 21 ? 51.392 49.100 37.493 1.00 38.53 21 ASN C N 1
ATOM 1590 C CA . ASN C 1 21 ? 50.628 50.341 37.522 1.00 42.19 21 ASN C CA 1
ATOM 1591 C C . ASN C 1 21 ? 50.069 50.700 36.153 1.00 41.41 21 ASN C C 1
ATOM 1592 O O . ASN C 1 21 ? 50.701 50.445 35.127 1.00 37.22 21 ASN C O 1
ATOM 1597 N N . THR C 1 22 ? 48.875 51.281 36.152 1.00 36.42 22 THR C N 1
ATOM 1598 C CA . THR C 1 22 ? 48.254 51.783 34.934 1.00 38.88 22 THR C CA 1
ATOM 1599 C C . THR C 1 22 ? 49.216 52.705 34.190 1.00 33.83 22 THR C C 1
ATOM 1600 O O . THR C 1 22 ? 49.866 53.551 34.802 1.00 38.72 22 THR C O 1
ATOM 1604 N N . GLY C 1 23 ? 49.323 52.519 32.878 1.00 31.45 23 GLY C N 1
ATOM 1605 C CA . GLY C 1 23 ? 50.171 53.363 32.057 1.00 33.25 23 GLY C CA 1
ATOM 1606 C C . GLY C 1 23 ? 51.509 52.735 31.715 1.00 33.04 23 GLY C C 1
ATOM 1607 O O . GLY C 1 23 ? 52.206 53.195 30.812 1.00 30.06 23 GLY C O 1
ATOM 1608 N N . GLU C 1 24 ? 51.879 51.681 32.432 1.00 33.73 24 GLU C N 1
ATOM 1609 C CA . GLU C 1 24 ? 53.158 51.034 32.174 1.00 32.00 24 GLU C CA 1
ATOM 1610 C C . GLU C 1 24 ? 53.182 50.343 30.815 1.00 32.57 24 GLU C C 1
ATOM 1611 O O . GLU C 1 24 ? 52.150 49.914 30.297 1.00 30.02 24 GLU C O 1
ATOM 1617 N N . ASN C 1 25 ? 54.377 50.257 30.244 1.00 30.47 25 ASN C N 1
ATOM 1618 C CA . ASN C 1 25 ? 54.615 49.506 29.020 1.00 26.10 25 ASN C CA 1
ATOM 1619 C C . ASN C 1 25 ? 55.071 48.098 29.388 1.00 29.25 25 ASN C C 1
ATOM 1620 O O . ASN C 1 25 ? 56.215 47.898 29.800 1.00 29.56 25 ASN C O 1
ATOM 1625 N N . ALA C 1 26 ? 54.169 47.128 29.262 1.00 28.36 26 ALA C N 1
ATOM 1626 C CA . ALA C 1 26 ? 54.450 45.764 29.716 1.00 23.81 26 ALA C CA 1
ATOM 1627 C C . ALA C 1 26 ? 54.379 44.760 28.577 1.00 24.37 26 ALA C C 1
ATOM 1628 O O . ALA C 1 26 ? 53.784 45.036 27.536 1.00 26.97 26 ALA C O 1
ATOM 1630 N N . GLY C 1 27 ? 54.980 43.589 28.780 1.00 26.50 27 GLY C N 1
ATOM 1631 C CA . GLY C 1 27 ? 54.985 42.576 27.744 1.00 25.48 27 GLY C CA 1
ATOM 1632 C C . GLY C 1 27 ? 55.612 41.245 28.106 1.00 25.61 27 GLY C C 1
ATOM 1633 O O . GLY C 1 27 ? 56.406 41.131 29.047 1.00 20.34 27 GLY C O 1
ATOM 1634 N N . VAL C 1 28 ? 55.233 40.226 27.345 1.00 21.37 28 VAL C N 1
ATOM 1635 C CA . VAL C 1 28 ? 55.822 38.901 27.455 1.00 21.09 28 VAL C CA 1
ATOM 1636 C C . VAL C 1 28 ? 56.028 38.334 26.059 1.00 27.11 28 VAL C C 1
ATOM 1637 O O . VAL C 1 28 ? 55.506 38.871 25.079 1.00 24.16 28 VAL C O 1
ATOM 1641 N N . GLN C 1 29 ? 56.794 37.254 25.969 1.00 21.49 29 GLN C N 1
ATOM 1642 C CA . GLN C 1 29 ? 56.993 36.572 24.702 1.00 22.62 29 GLN C CA 1
ATOM 1643 C C . GLN C 1 29 ? 56.696 35.089 24.850 1.00 26.95 29 GLN C C 1
ATOM 1644 O O . GLN C 1 29 ? 57.023 34.475 25.868 1.00 28.49 29 GLN C O 1
ATOM 1650 N N . CYS C 1 30 ? 56.067 34.515 23.836 1.00 20.35 30 CYS C N 1
ATOM 1651 C CA . CYS C 1 30 ? 55.842 33.085 23.814 1.00 21.95 30 CYS C CA 1
ATOM 1652 C C . CYS C 1 30 ? 56.877 32.465 22.899 1.00 21.92 30 CYS C C 1
ATOM 1653 O O . CYS C 1 30 ? 56.734 32.493 21.678 1.00 21.73 30 CYS C O 1
ATOM 1656 N N . MET C 1 31 ? 57.936 31.926 23.490 1.00 21.73 31 MET C N 1
ATOM 1657 C CA . MET C 1 31 ? 59.021 31.375 22.700 1.00 19.22 31 MET C CA 1
ATOM 1658 C C . MET C 1 31 ? 59.002 29.858 22.745 1.00 23.99 31 MET C C 1
ATOM 1659 O O . MET C 1 31 ? 59.300 29.246 23.774 1.00 19.96 31 MET C O 1
ATOM 1664 N N . VAL C 1 32 ? 58.628 29.260 21.621 1.00 21.89 32 VAL C N 1
ATOM 1665 C CA . VAL C 1 32 ? 58.606 27.813 21.497 1.00 23.08 32 VAL C CA 1
ATOM 1666 C C . VAL C 1 32 ? 60.034 27.294 21.385 1.00 24.57 32 VAL C C 1
ATOM 1667 O O . VAL C 1 32 ? 60.836 27.822 20.617 1.00 21.28 32 VAL C O 1
ATOM 1671 N N . GLN C 1 33 ? 60.353 26.269 22.168 1.00 22.29 33 GLN C N 1
ATOM 1672 C CA . GLN C 1 33 ? 61.694 25.708 22.171 1.00 23.24 33 GLN C CA 1
ATOM 1673 C C . GLN C 1 33 ? 61.758 24.505 21.240 1.00 31.21 33 GLN C C 1
ATOM 1674 O O . GLN C 1 33 ? 62.067 24.641 20.058 1.00 41.63 33 GLN C O 1
ATOM 1680 N N . LYS C 1 34 ? 61.464 23.327 21.776 1.00 31.78 34 LYS C N 1
ATOM 1681 C CA . LYS C 1 34 ? 61.349 22.129 20.954 1.00 34.84 34 LYS C CA 1
ATOM 1682 C C . LYS C 1 34 ? 60.037 22.172 20.178 1.00 32.19 34 LYS C C 1
ATOM 1683 O O . LYS C 1 34 ? 59.062 22.781 20.628 1.00 27.79 34 LYS C O 1
ATOM 1689 N N . GLY C 1 35 ? 60.006 21.522 19.021 1.00 24.93 35 GLY C N 1
ATOM 1690 C CA . GLY C 1 35 ? 58.769 21.405 18.269 1.00 32.15 35 GLY C CA 1
ATOM 1691 C C . GLY C 1 35 ? 58.945 21.438 16.766 1.00 31.99 35 GLY C C 1
ATOM 1692 O O . GLY C 1 35 ? 59.573 22.343 16.220 1.00 29.56 35 GLY C O 1
ATOM 1693 N N . ASP C 1 36 ? 58.381 20.445 16.091 1.00 29.59 36 ASP C N 1
ATOM 1694 C CA . ASP C 1 36 ? 58.402 20.423 14.637 1.00 35.19 36 ASP C CA 1
ATOM 1695 C C . ASP C 1 36 ? 57.415 21.423 14.050 1.00 30.18 36 ASP C C 1
ATOM 1696 O O . ASP C 1 36 ? 56.370 21.692 14.633 1.00 34.00 36 ASP C O 1
ATOM 1701 N N . VAL C 1 37 ? 57.761 21.967 12.889 1.00 33.85 37 VAL C N 1
ATOM 1702 C CA . VAL C 1 37 ? 56.895 22.896 12.175 1.00 35.71 37 VAL C CA 1
ATOM 1703 C C . VAL C 1 37 ? 56.091 22.130 11.122 1.00 38.86 37 VAL C C 1
ATOM 1704 O O . VAL C 1 37 ? 56.498 21.047 10.708 1.00 47.69 37 VAL C O 1
ATOM 1708 N N . PRO C 1 38 ? 54.938 22.675 10.691 1.00 32.43 38 PRO C N 1
ATOM 1709 C CA . PRO C 1 38 ? 54.323 23.948 11.091 1.00 36.81 38 PRO C CA 1
ATOM 1710 C C . PRO C 1 38 ? 53.741 23.945 12.506 1.00 35.62 38 PRO C C 1
ATOM 1711 O O . PRO C 1 38 ? 53.204 22.939 12.973 1.00 30.69 38 PRO C O 1
ATOM 1715 N N . ILE C 1 39 ? 53.870 25.087 13.171 1.00 32.37 39 ILE C N 1
ATOM 1716 C CA . ILE C 1 39 ? 53.347 25.301 14.511 1.00 30.47 39 ILE C CA 1
ATOM 1717 C C . ILE C 1 39 ? 52.379 26.468 14.482 1.00 29.41 39 ILE C C 1
ATOM 1718 O O . ILE C 1 39 ? 52.627 27.464 13.801 1.00 30.92 39 ILE C O 1
ATOM 1723 N N . THR C 1 40 ? 51.272 26.346 15.205 1.00 21.83 40 THR C N 1
ATOM 1724 C CA . THR C 1 40 ? 50.395 27.488 15.415 1.00 22.34 40 THR C CA 1
ATOM 1725 C C . THR C 1 40 ? 50.588 28.012 16.833 1.00 27.75 40 THR C C 1
ATOM 1726 O O . THR C 1 40 ? 50.718 27.234 17.782 1.00 24.26 40 THR C O 1
ATOM 1730 N N . ILE C 1 41 ? 50.615 29.333 16.966 1.00 21.34 41 ILE C N 1
ATOM 1731 C CA . ILE C 1 41 ? 50.685 29.977 18.271 1.00 23.37 41 ILE C CA 1
ATOM 1732 C C . ILE C 1 41 ? 49.497 30.921 18.417 1.00 27.94 41 ILE C C 1
ATOM 1733 O O . ILE C 1 41 ? 49.202 31.685 17.504 1.00 24.56 41 ILE C O 1
ATOM 1738 N N . LYS C 1 42 ? 48.805 30.853 19.551 1.00 21.33 42 LYS C N 1
ATOM 1739 C CA . LYS C 1 42 ? 47.671 31.736 19.799 1.00 22.15 42 LYS C CA 1
ATOM 1740 C C . LYS C 1 42 ? 47.580 32.111 21.275 1.00 23.03 42 LYS C C 1
ATOM 1741 O O . LYS C 1 42 ? 48.197 31.470 22.128 1.00 26.42 42 LYS C O 1
ATOM 1747 N N . TRP C 1 43 ? 46.806 33.150 21.570 1.00 23.00 43 TRP C N 1
ATOM 1748 C CA . TRP C 1 43 ? 46.698 33.662 22.931 1.00 21.58 43 TRP C CA 1
ATOM 1749 C C . TRP C 1 43 ? 45.262 33.704 23.430 1.00 23.86 43 TRP C C 1
ATOM 1750 O O . TRP C 1 43 ? 44.323 33.850 22.650 1.00 20.76 43 TRP C O 1
ATOM 1761 N N . THR C 1 44 ? 45.102 33.590 24.740 1.00 20.72 44 THR C N 1
ATOM 1762 C CA . THR C 1 44 ? 43.826 33.887 25.375 1.00 24.52 44 THR C CA 1
ATOM 1763 C C . THR C 1 44 ? 44.074 34.727 26.613 1.00 24.03 44 THR C C 1
ATOM 1764 O O . THR C 1 44 ? 45.146 34.663 27.218 1.00 23.05 44 THR C O 1
ATOM 1768 N N . LEU C 1 45 ? 43.081 35.531 26.969 1.00 22.70 45 LEU C N 1
ATOM 1769 C CA . LEU C 1 45 ? 43.101 36.291 28.210 1.00 23.06 45 LEU C CA 1
ATOM 1770 C C . LEU C 1 45 ? 41.830 35.959 28.962 1.00 27.11 45 LEU C C 1
ATOM 1771 O O . LEU C 1 45 ? 40.733 36.201 28.459 1.00 25.71 45 LEU C O 1
ATOM 1776 N N . ASN C 1 46 ? 41.985 35.392 30.155 1.00 25.32 46 ASN C N 1
ATOM 1777 C CA . ASN C 1 46 ? 40.856 34.887 30.926 1.00 36.60 46 ASN C CA 1
ATOM 1778 C C . ASN C 1 46 ? 39.985 33.973 30.063 1.00 29.94 46 ASN C C 1
ATOM 1779 O O . ASN C 1 46 ? 38.759 34.067 30.081 1.00 34.95 46 ASN C O 1
ATOM 1784 N N . SER C 1 47 ? 40.663 33.116 29.297 1.00 26.28 47 SER C N 1
ATOM 1785 C CA . SER C 1 47 ? 40.067 32.115 28.403 1.00 29.83 47 SER C CA 1
ATOM 1786 C C . SER C 1 47 ? 39.412 32.693 27.144 1.00 26.39 47 SER C C 1
ATOM 1787 O O . SER C 1 47 ? 38.879 31.946 26.329 1.00 29.56 47 SER C O 1
ATOM 1790 N N . ARG C 1 48 ? 39.463 34.008 26.970 1.00 25.08 48 ARG C N 1
ATOM 1791 C CA . ARG C 1 48 ? 38.961 34.613 25.737 1.00 31.31 48 ARG C CA 1
ATOM 1792 C C . ARG C 1 48 ? 40.101 34.815 24.743 1.00 27.48 48 ARG C C 1
ATOM 1793 O O . ARG C 1 48 ? 41.131 35.380 25.100 1.00 25.15 48 ARG C O 1
ATOM 1801 N N . PRO C 1 49 ? 39.918 34.356 23.493 1.00 29.69 49 PRO C N 1
ATOM 1802 C CA . PRO C 1 49 ? 40.934 34.528 22.446 1.00 25.79 49 PRO C CA 1
ATOM 1803 C C . PRO C 1 49 ? 41.268 36.000 22.230 1.00 29.27 49 PRO C C 1
ATOM 1804 O O . PRO C 1 49 ? 40.371 36.839 22.187 1.00 26.79 49 PRO C O 1
ATOM 1808 N N A ILE C 1 50 ? 42.557 36.300 22.097 0.33 25.25 50 ILE C N 1
ATOM 1809 N N B ILE C 1 50 ? 42.553 36.314 22.125 0.67 24.66 50 ILE C N 1
ATOM 1810 C CA A ILE C 1 50 ? 43.024 37.662 21.857 0.33 26.16 50 ILE C CA 1
ATOM 1811 C CA B ILE C 1 50 ? 42.964 37.677 21.825 0.67 26.00 50 ILE C CA 1
ATOM 1812 C C A ILE C 1 50 ? 43.953 37.707 20.649 0.33 23.83 50 ILE C C 1
ATOM 1813 C C B ILE C 1 50 ? 43.922 37.694 20.641 0.67 24.58 50 ILE C C 1
ATOM 1814 O O A ILE C 1 50 ? 44.894 36.921 20.560 0.33 23.95 50 ILE C O 1
ATOM 1815 O O B ILE C 1 50 ? 44.832 36.871 20.550 0.67 23.56 50 ILE C O 1
ATOM 1824 N N . ILE C 1 51 ? 43.684 38.617 19.715 1.00 19.86 51 ILE C N 1
ATOM 1825 C CA . ILE C 1 51 ? 44.569 38.809 18.572 1.00 21.68 51 ILE C CA 1
ATOM 1826 C C . ILE C 1 51 ? 45.017 40.266 18.539 1.00 20.02 51 ILE C C 1
ATOM 1827 O O . ILE C 1 51 ? 44.485 41.093 19.278 1.00 23.46 51 ILE C O 1
ATOM 1832 N N . ASN C 1 52 ? 45.995 40.568 17.692 1.00 19.18 52 ASN C N 1
ATOM 1833 C CA . ASN C 1 52 ? 46.583 41.902 17.628 1.00 21.26 52 ASN C CA 1
ATOM 1834 C C . ASN C 1 52 ? 45.543 43.006 17.484 1.00 24.39 52 ASN C C 1
ATOM 1835 O O . ASN C 1 52 ? 44.718 42.971 16.574 1.00 19.09 52 ASN C O 1
ATOM 1840 N N . GLY C 1 53 ? 45.587 43.978 18.391 1.00 22.46 53 GLY C N 1
ATOM 1841 C CA . GLY C 1 53 ? 44.661 45.096 18.352 1.00 29.60 53 GLY C CA 1
ATOM 1842 C C . GLY C 1 53 ? 43.575 45.007 19.409 1.00 29.02 53 GLY C C 1
ATOM 1843 O O . GLY C 1 53 ? 43.081 46.026 19.893 1.00 27.00 53 GLY C O 1
ATOM 1844 N N . GLU C 1 54 ? 43.199 43.786 19.775 1.00 26.51 54 GLU C N 1
ATOM 1845 C CA . GLU C 1 54 ? 42.118 43.589 20.738 1.00 30.57 54 GLU C CA 1
ATOM 1846 C C . GLU C 1 54 ? 42.476 44.138 22.113 1.00 36.15 54 GLU C C 1
ATOM 1847 O O . GLU C 1 54 ? 43.510 43.785 22.681 1.00 28.01 54 GLU C O 1
ATOM 1853 N N . GLU C 1 55 ? 41.613 45.011 22.627 1.00 34.01 55 GLU C N 1
ATOM 1854 C CA . GLU C 1 55 ? 41.784 45.622 23.942 1.00 32.37 55 GLU C CA 1
ATOM 1855 C C . GLU C 1 55 ? 43.105 46.386 24.067 1.00 30.85 55 GLU C C 1
ATOM 1856 O O . GLU C 1 55 ? 43.655 46.499 25.157 1.00 38.19 55 GLU C O 1
ATOM 1862 N N . GLY C 1 56 ? 43.607 46.909 22.952 1.00 31.32 56 GLY C N 1
ATOM 1863 C CA . GLY C 1 56 ? 44.843 47.674 22.959 1.00 37.11 56 GLY C CA 1
ATOM 1864 C C . GLY C 1 56 ? 46.088 46.821 23.125 1.00 36.71 56 GLY C C 1
ATOM 1865 O O . GLY C 1 56 ? 47.176 47.340 23.380 1.00 39.09 56 GLY C O 1
ATOM 1866 N N . ILE C 1 57 ? 45.931 45.510 22.977 1.00 27.29 57 ILE C N 1
ATOM 1867 C CA . ILE C 1 57 ? 47.053 44.584 23.106 1.00 25.80 57 ILE C CA 1
ATOM 1868 C C . ILE C 1 57 ? 47.734 44.350 21.762 1.00 23.77 57 ILE C C 1
ATOM 1869 O O . ILE C 1 57 ? 47.070 44.061 20.766 1.00 28.10 57 ILE C O 1
ATOM 1874 N N . THR C 1 58 ? 49.056 44.485 21.734 1.00 20.55 58 THR C N 1
ATOM 1875 C CA . THR C 1 58 ? 49.841 44.146 20.552 1.00 21.75 58 THR C CA 1
ATOM 1876 C C . THR C 1 58 ? 50.297 42.687 20.583 1.00 23.32 58 THR C C 1
ATOM 1877 O O . THR C 1 58 ? 50.882 42.233 21.564 1.00 22.57 58 THR C O 1
ATOM 1881 N N . ILE C 1 59 ? 50.020 41.959 19.507 1.00 18.19 59 ILE C N 1
ATOM 1882 C CA . ILE C 1 59 ? 50.479 40.581 19.364 1.00 18.84 59 ILE C CA 1
ATOM 1883 C C . ILE C 1 59 ? 51.125 40.422 17.998 1.00 22.77 59 ILE C C 1
ATOM 1884 O O . ILE C 1 59 ? 50.485 40.675 16.981 1.00 21.86 59 ILE C O 1
ATOM 1889 N N . LEU C 1 60 ? 52.393 40.021 17.967 1.00 19.41 60 LEU C N 1
ATOM 1890 C CA . LEU C 1 60 ? 53.117 39.948 16.701 1.00 22.59 60 LEU C CA 1
ATOM 1891 C C . LEU C 1 60 ? 53.879 38.636 16.523 1.00 23.13 60 LEU C C 1
ATOM 1892 O O . LEU C 1 60 ? 54.639 38.221 17.400 1.00 19.45 60 LEU C O 1
ATOM 1897 N N . LYS C 1 61 ? 53.676 37.999 15.374 1.00 22.01 61 LYS C N 1
ATOM 1898 C CA . LYS C 1 61 ? 54.391 36.778 15.030 1.00 24.05 61 LYS C CA 1
ATOM 1899 C C . LYS C 1 61 ? 55.778 37.132 14.508 1.00 26.21 61 LYS C C 1
ATOM 1900 O O . LYS C 1 61 ? 55.937 37.516 13.352 1.00 21.10 61 LYS C O 1
ATOM 1906 N N . LEU C 1 62 ? 56.778 37.006 15.372 1.00 23.81 62 LEU C N 1
ATOM 1907 C CA . LEU C 1 62 ? 58.143 37.406 15.046 1.00 25.21 62 LEU C CA 1
ATOM 1908 C C . LEU C 1 62 ? 58.866 36.342 14.225 1.00 30.46 62 LEU C C 1
ATOM 1909 O O . LEU C 1 62 ? 59.713 36.656 13.381 1.00 22.97 62 LEU C O 1
ATOM 1914 N N . SER C 1 63 ? 58.533 35.082 14.486 1.00 21.25 63 SER C N 1
ATOM 1915 C CA . SER C 1 63 ? 59.113 33.953 13.768 1.00 21.43 63 SER C CA 1
ATOM 1916 C C . SER C 1 63 ? 58.127 32.786 13.837 1.00 20.75 63 SER C C 1
ATOM 1917 O O . SER C 1 63 ? 57.122 32.881 14.535 1.00 23.72 63 SER C O 1
ATOM 1920 N N . PRO C 1 64 ? 58.395 31.683 13.114 1.00 20.72 64 PRO C N 1
ATOM 1921 C CA . PRO C 1 64 ? 57.513 30.519 13.274 1.00 28.16 64 PRO C CA 1
ATOM 1922 C C . PRO C 1 64 ? 57.374 30.030 14.721 1.00 26.35 64 PRO C C 1
ATOM 1923 O O . PRO C 1 64 ? 56.375 29.388 15.055 1.00 26.71 64 PRO C O 1
ATOM 1927 N N . LYS C 1 65 ? 58.350 30.333 15.571 1.00 23.65 65 LYS C N 1
ATOM 1928 C CA . LYS C 1 65 ? 58.324 29.820 16.936 1.00 20.77 65 LYS C CA 1
ATOM 1929 C C . LYS C 1 65 ? 58.304 30.901 18.014 1.00 22.53 65 LYS C C 1
ATOM 1930 O O . LYS C 1 65 ? 58.487 30.602 19.198 1.00 22.46 65 LYS C O 1
ATOM 1936 N N . THR C 1 66 ? 58.074 32.150 17.624 1.00 19.30 66 THR C N 1
ATOM 1937 C CA . THR C 1 66 ? 58.052 33.236 18.604 1.00 20.73 66 THR C CA 1
ATOM 1938 C C . THR C 1 66 ? 56.897 34.208 18.374 1.00 26.26 66 THR C C 1
ATOM 1939 O O . THR C 1 66 ? 56.758 34.789 17.294 1.00 22.20 66 THR C O 1
ATOM 1943 N N . SER C 1 67 ? 56.069 34.367 19.402 1.00 20.85 67 SER C N 1
ATOM 1944 C CA . SER C 1 67 ? 55.032 35.387 19.408 1.00 20.04 67 SER C CA 1
ATOM 1945 C C . SER C 1 67 ? 55.331 36.394 20.508 1.00 23.20 67 SER C C 1
ATOM 1946 O O . SER C 1 67 ? 55.579 36.016 21.658 1.00 20.07 67 SER C O 1
ATOM 1949 N N . VAL C 1 68 ? 55.319 37.673 20.145 1.00 17.38 68 VAL C N 1
ATOM 1950 C CA . VAL C 1 68 ? 55.591 38.743 21.091 1.00 19.23 68 VAL C CA 1
ATOM 1951 C C . VAL C 1 68 ? 54.298 39.437 21.486 1.00 21.66 68 VAL C C 1
ATOM 1952 O O . VAL C 1 68 ? 53.501 39.808 20.626 1.00 23.26 68 VAL C O 1
ATOM 1956 N N . LEU C 1 69 ? 54.088 39.609 22.787 1.00 19.65 69 LEU C N 1
ATOM 1957 C CA . LEU C 1 69 ? 52.920 40.327 23.268 1.00 18.59 69 LEU C CA 1
ATOM 1958 C C . LEU C 1 69 ? 53.360 41.594 23.980 1.00 25.38 69 LEU C C 1
ATOM 1959 O O . LEU C 1 69 ? 54.186 41.551 24.891 1.00 23.86 69 LEU C O 1
ATOM 1964 N N . ASN C 1 70 ? 52.804 42.723 23.563 1.00 23.54 70 ASN C N 1
ATOM 1965 C CA . ASN C 1 70 ? 53.116 43.990 24.200 1.00 24.26 70 ASN C CA 1
ATOM 1966 C C . ASN C 1 70 ? 51.859 44.779 24.524 1.00 25.71 70 ASN C C 1
ATOM 1967 O O . ASN C 1 70 ? 50.962 44.925 23.686 1.00 26.49 70 ASN C O 1
ATOM 1972 N N . ILE C 1 71 ? 51.793 45.273 25.753 1.00 23.45 71 ILE C N 1
ATOM 1973 C CA . ILE C 1 71 ? 50.719 46.166 26.152 1.00 24.40 71 ILE C CA 1
ATOM 1974 C C . ILE C 1 71 ? 51.318 47.556 26.296 1.00 26.83 71 ILE C C 1
ATOM 1975 O O . ILE C 1 71 ? 51.961 47.856 27.298 1.00 24.88 71 ILE C O 1
ATOM 1980 N N . ALA C 1 72 ? 51.126 48.386 25.275 1.00 23.10 72 ALA C N 1
ATOM 1981 C CA . ALA C 1 72 ? 51.786 49.688 25.202 1.00 26.73 72 ALA C CA 1
ATOM 1982 C C . ALA C 1 72 ? 51.451 50.576 26.397 1.00 28.42 72 ALA C C 1
ATOM 1983 O O . ALA C 1 72 ? 52.294 51.335 26.869 1.00 27.08 72 ALA C O 1
ATOM 1985 N N . ALA C 1 73 ? 50.219 50.474 26.882 1.00 30.02 73 ALA C N 1
ATOM 1986 C CA . ALA C 1 73 ? 49.796 51.224 28.059 1.00 30.53 73 ALA C CA 1
ATOM 1987 C C . ALA C 1 73 ? 48.802 50.403 28.864 1.00 32.97 73 ALA C C 1
ATOM 1988 O O . ALA C 1 73 ? 47.630 50.312 28.510 1.00 30.01 73 ALA C O 1
ATOM 1990 N N . VAL C 1 74 ? 49.285 49.808 29.950 1.00 33.66 74 VAL C N 1
ATOM 1991 C CA . VAL C 1 74 ? 48.489 48.895 30.760 1.00 30.42 74 VAL C CA 1
ATOM 1992 C C . VAL C 1 74 ? 47.283 49.577 31.404 1.00 36.21 74 VAL C C 1
ATOM 1993 O O . VAL C 1 74 ? 47.402 50.649 31.993 1.00 35.53 74 VAL C O 1
ATOM 1997 N N . GLU C 1 75 ? 46.121 48.947 31.266 1.00 32.84 75 GLU C N 1
ATOM 1998 C CA . GLU C 1 75 ? 44.898 49.395 31.918 1.00 37.24 75 GLU C CA 1
ATOM 1999 C C . GLU C 1 75 ? 44.379 48.291 32.834 1.00 42.21 75 GLU C C 1
ATOM 2000 O O . GLU C 1 75 ? 44.810 47.141 32.736 1.00 31.52 75 GLU C O 1
ATOM 2006 N N . GLN C 1 76 ? 43.450 48.635 33.718 1.00 36.77 76 GLN C N 1
ATOM 2007 C CA . GLN C 1 76 ? 42.872 47.652 34.627 1.00 40.46 76 GLN C CA 1
ATOM 2008 C C . GLN C 1 76 ? 42.056 46.603 33.868 1.00 37.77 76 GLN C C 1
ATOM 2009 O O . GLN C 1 76 ? 41.807 45.512 34.378 1.00 41.47 76 GLN C O 1
ATOM 2015 N N . ASP C 1 77 ? 41.659 46.938 32.643 1.00 38.00 77 ASP C N 1
ATOM 2016 C CA . ASP C 1 77 ? 40.957 46.006 31.766 1.00 39.23 77 ASP C CA 1
ATOM 2017 C C . ASP C 1 77 ? 41.851 44.851 31.318 1.00 41.37 77 ASP C C 1
ATOM 2018 O O . ASP C 1 77 ? 41.363 43.843 30.811 1.00 34.20 77 ASP C O 1
ATOM 2023 N N . HIS C 1 78 ? 43.159 45.002 31.503 1.00 37.23 78 HIS C N 1
ATOM 2024 C CA . HIS C 1 78 ? 44.109 43.980 31.080 1.00 32.36 78 HIS C CA 1
ATOM 2025 C C . HIS C 1 78 ? 44.389 42.952 32.177 1.00 37.82 78 HIS C C 1
ATOM 2026 O O . HIS C 1 78 ? 45.136 41.999 31.958 1.00 33.35 78 HIS C O 1
ATOM 2033 N N . ARG C 1 79 ? 43.786 43.146 33.350 1.00 31.00 79 ARG C N 1
ATOM 2034 C CA . ARG C 1 79 ? 43.927 42.206 34.463 1.00 32.92 79 ARG C CA 1
ATOM 2035 C C . ARG C 1 79 ? 43.503 40.788 34.089 1.00 33.75 79 ARG C C 1
ATOM 2036 O O . ARG C 1 79 ? 42.466 40.590 33.458 1.00 35.66 79 ARG C O 1
ATOM 2044 N N . GLY C 1 80 ? 44.303 39.802 34.484 1.00 27.60 80 GLY C N 1
ATOM 2045 C CA . GLY C 1 80 ? 43.910 38.415 34.313 1.00 28.41 80 GLY C CA 1
ATOM 2046 C C . GLY C 1 80 ? 44.999 37.466 33.851 1.00 29.56 80 GLY C C 1
ATOM 2047 O O . GLY C 1 80 ? 46.183 37.811 33.823 1.00 28.57 80 GLY C O 1
ATOM 2048 N N . VAL C 1 81 ? 44.582 36.258 33.483 1.00 26.43 81 VAL C N 1
ATOM 2049 C CA . VAL C 1 81 ? 45.506 35.201 33.099 1.00 23.86 81 VAL C CA 1
ATOM 2050 C C . VAL C 1 81 ? 45.745 35.184 31.593 1.00 25.57 81 VAL C C 1
ATOM 2051 O O . VAL C 1 81 ? 44.839 34.896 30.809 1.00 24.85 81 VAL C O 1
ATOM 2055 N N . PHE C 1 82 ? 46.971 35.510 31.197 1.00 24.65 82 PHE C N 1
ATOM 2056 C CA . PHE C 1 82 ? 47.380 35.413 29.803 1.00 22.49 82 PHE C CA 1
ATOM 2057 C C . PHE C 1 82 ? 47.893 34.008 29.534 1.00 24.73 82 PHE C C 1
ATOM 2058 O O . PHE C 1 82 ? 48.705 33.488 30.291 1.00 24.21 82 PHE C O 1
ATOM 2066 N N . LYS C 1 83 ? 47.408 33.393 28.462 1.00 21.97 83 LYS C N 1
ATOM 2067 C CA . LYS C 1 83 ? 47.820 32.044 28.105 1.00 21.61 83 LYS C CA 1
ATOM 2068 C C . LYS C 1 83 ? 48.302 32.005 26.666 1.00 22.95 83 LYS C C 1
ATOM 2069 O O . LYS C 1 83 ? 47.628 32.501 25.762 1.00 20.80 83 LYS C O 1
ATOM 2075 N N . CYS C 1 84 ? 49.478 31.427 26.457 1.00 22.34 84 CYS C N 1
ATOM 2076 C CA . CYS C 1 84 ? 49.956 31.168 25.112 1.00 21.55 84 CYS C CA 1
ATOM 2077 C C . CYS C 1 84 ? 49.817 29.690 24.796 1.00 22.98 84 CYS C C 1
ATOM 2078 O O . CYS C 1 84 ? 50.231 28.839 25.587 1.00 21.39 84 CYS C O 1
ATOM 2081 N N . ILE C 1 85 ? 49.252 29.394 23.632 1.00 20.06 85 ILE C N 1
ATOM 2082 C CA . ILE C 1 85 ? 48.998 28.019 23.214 1.00 20.32 85 ILE C CA 1
ATOM 2083 C C . ILE C 1 85 ? 49.729 27.697 21.917 1.00 23.47 85 ILE C C 1
ATOM 2084 O O . ILE C 1 85 ? 49.557 28.386 20.911 1.00 22.17 85 ILE C O 1
ATOM 2089 N N . ALA C 1 86 ? 50.552 26.653 21.953 1.00 17.22 86 ALA C N 1
ATOM 2090 C CA . ALA C 1 86 ? 51.327 26.228 20.794 1.00 18.82 86 ALA C CA 1
ATOM 2091 C C . ALA C 1 86 ? 50.906 24.830 20.371 1.00 24.11 86 ALA C C 1
ATOM 2092 O O . ALA C 1 86 ? 50.828 23.920 21.200 1.00 23.03 86 ALA C O 1
ATOM 2094 N N . GLU C 1 87 ? 50.628 24.662 19.081 1.00 20.98 87 GLU C N 1
ATOM 2095 C CA . GLU C 1 87 ? 50.095 23.402 18.571 1.00 22.59 87 GLU C CA 1
ATOM 2096 C C . GLU C 1 87 ? 50.791 22.976 17.285 1.00 25.20 87 GLU C C 1
ATOM 2097 O O . GLU C 1 87 ? 50.986 23.791 16.386 1.00 24.65 87 GLU C O 1
ATOM 2103 N N . ASN C 1 88 ? 51.179 21.705 17.205 1.00 20.25 88 ASN C N 1
ATOM 2104 C CA . ASN C 1 88 ? 51.572 21.116 15.926 1.00 23.84 88 ASN C CA 1
ATOM 2105 C C . ASN C 1 88 ? 50.979 19.715 15.789 1.00 27.04 88 ASN C C 1
ATOM 2106 O O . ASN C 1 88 ? 50.141 19.316 16.593 1.00 24.56 88 ASN C O 1
ATOM 2111 N N . LYS C 1 89 ? 51.406 18.977 14.773 1.00 24.70 89 LYS C N 1
ATOM 2112 C CA . LYS C 1 89 ? 50.807 17.682 14.477 1.00 27.50 89 LYS C CA 1
ATOM 2113 C C . LYS C 1 89 ? 51.097 16.637 15.552 1.00 26.08 89 LYS C C 1
ATOM 2114 O O . LYS C 1 89 ? 50.374 15.649 15.670 1.00 31.56 89 LYS C O 1
ATOM 2120 N N . ALA C 1 90 ? 52.139 16.867 16.345 1.00 24.76 90 ALA C N 1
ATOM 2121 C CA . ALA C 1 90 ? 52.569 15.894 17.346 1.00 24.59 90 ALA C CA 1
ATOM 2122 C C . ALA C 1 90 ? 51.943 16.139 18.717 1.00 25.82 90 ALA C C 1
ATOM 2123 O O . ALA C 1 90 ? 51.882 15.231 19.546 1.00 25.24 90 ALA C O 1
ATOM 2125 N N . GLY C 1 91 ? 51.496 17.366 18.962 1.00 25.06 91 GLY C N 1
ATOM 2126 C CA . GLY C 1 91 ? 50.881 17.694 20.236 1.00 24.23 91 GLY C CA 1
ATOM 2127 C C . GLY C 1 91 ? 50.658 19.177 20.462 1.00 25.79 91 GLY C C 1
ATOM 2128 O O . GLY C 1 91 ? 50.830 20.001 19.560 1.00 20.23 91 GLY C O 1
ATOM 2129 N N . SER C 1 92 ? 50.269 19.523 21.682 1.00 21.12 92 SER C N 1
ATOM 2130 C CA . SER C 1 92 ? 49.996 20.914 22.016 1.00 24.67 92 SER C CA 1
ATOM 2131 C C . SER C 1 92 ? 50.473 21.240 23.420 1.00 26.96 92 SER C C 1
ATOM 2132 O O . SER C 1 92 ? 50.586 20.358 24.273 1.00 22.89 92 SER C O 1
ATOM 2135 N N . SER C 1 93 ? 50.750 22.516 23.654 1.00 21.27 93 SER C N 1
ATOM 2136 C CA . SER C 1 93 ? 51.206 22.970 24.957 1.00 22.53 93 SER C CA 1
ATOM 2137 C C . SER C 1 93 ? 50.693 24.369 25.247 1.00 24.19 93 SER C C 1
ATOM 2138 O O . SER C 1 93 ? 50.461 25.153 24.327 1.00 24.43 93 SER C O 1
ATOM 2141 N N . PHE C 1 94 ? 50.500 24.683 26.524 1.00 22.43 94 PHE C N 1
ATOM 2142 C CA . PHE C 1 94 ? 50.275 26.066 26.907 1.00 19.94 94 PHE C CA 1
ATOM 2143 C C . PHE C 1 94 ? 51.016 26.403 28.192 1.00 24.42 94 PHE C C 1
ATOM 2144 O O . PHE C 1 94 ? 51.371 25.516 28.970 1.00 22.70 94 PHE C O 1
ATOM 2152 N N . THR C 1 95 ? 51.264 27.692 28.392 1.00 19.92 95 THR C N 1
ATOM 2153 C CA . THR C 1 95 ? 51.797 28.183 29.652 1.00 22.21 95 THR C CA 1
ATOM 2154 C C . THR C 1 95 ? 51.196 29.561 29.895 1.00 24.33 95 THR C C 1
ATOM 2155 O O . THR C 1 95 ? 50.697 30.200 28.963 1.00 23.49 95 THR C O 1
ATOM 2159 N N . THR C 1 96 ? 51.216 30.008 31.147 1.00 20.40 96 THR C N 1
ATOM 2160 C CA . THR C 1 96 ? 50.444 31.179 31.539 1.00 23.62 96 THR C CA 1
ATOM 2161 C C . THR C 1 96 ? 51.224 32.162 32.399 1.00 25.17 96 THR C C 1
ATOM 2162 O O . THR C 1 96 ? 52.265 31.831 32.963 1.00 22.98 96 THR C O 1
ATOM 2166 N N . SER C 1 97 ? 50.690 33.374 32.502 1.00 23.75 97 SER C N 1
ATOM 2167 C CA . SER C 1 97 ? 51.156 34.345 33.483 1.00 27.80 97 SER C CA 1
ATOM 2168 C C . SER C 1 97 ? 50.018 35.291 33.832 1.00 26.08 97 SER C C 1
ATOM 2169 O O . SER C 1 97 ? 49.341 35.814 32.943 1.00 26.52 97 SER C O 1
ATOM 2172 N N . GLU C 1 98 ? 49.795 35.505 35.124 1.00 26.09 98 GLU C N 1
ATOM 2173 C CA . GLU C 1 98 ? 48.754 36.432 35.547 1.00 27.22 98 GLU C CA 1
ATOM 2174 C C . GLU C 1 98 ? 49.285 37.854 35.610 1.00 28.38 98 GLU C C 1
ATOM 2175 O O . GLU C 1 98 ? 50.315 38.122 36.235 1.00 29.81 98 GLU C O 1
ATOM 2181 N N . LEU C 1 99 ? 48.578 38.764 34.954 1.00 23.03 99 LEU C N 1
ATOM 2182 C CA . LEU C 1 99 ? 48.884 40.179 35.054 1.00 23.95 99 LEU C CA 1
ATOM 2183 C C . LEU C 1 99 ? 48.011 40.821 36.125 1.00 32.49 99 LEU C C 1
ATOM 2184 O O . LEU C 1 99 ? 46.782 40.787 36.040 1.00 26.64 99 LEU C O 1
ATOM 2189 N N . LYS C 1 100 ? 48.652 41.397 37.136 1.00 30.72 100 LYS C N 1
ATOM 2190 C CA . LYS C 1 100 ? 47.936 42.139 38.163 1.00 33.53 100 LYS C CA 1
ATOM 2191 C C . LYS C 1 100 ? 48.149 43.630 37.966 1.00 29.89 100 LYS C C 1
ATOM 2192 O O . LYS C 1 100 ? 49.254 44.069 37.657 1.00 34.39 100 LYS C O 1
ATOM 2198 N N . VAL C 1 101 ? 47.081 44.405 38.124 1.00 37.84 101 VAL C N 1
ATOM 2199 C CA . VAL C 1 101 ? 47.152 45.847 37.926 1.00 38.96 101 VAL C CA 1
ATOM 2200 C C . VAL C 1 101 ? 46.642 46.578 39.165 1.00 45.35 101 VAL C C 1
ATOM 2201 O O . VAL C 1 101 ? 45.554 46.288 39.661 1.00 46.97 101 VAL C O 1
ATOM 2205 N N . ASN C 1 102 ? 47.437 47.520 39.665 1.00 44.82 102 ASN C N 1
ATOM 2206 C CA . ASN C 1 102 ? 47.108 48.222 40.901 1.00 56.81 102 ASN C CA 1
ATOM 2207 C C . ASN C 1 102 ? 46.017 49.268 40.683 1.00 50.36 102 ASN C C 1
ATOM 2208 O O . ASN C 1 102 ? 45.701 49.629 39.547 1.00 45.67 102 ASN C O 1
ATOM 2210 N N . SER D 1 5 ? 20.339 36.690 15.454 1.00 60.79 5 SER D N 1
ATOM 2211 C CA . SER D 1 5 ? 20.704 35.512 14.679 1.00 41.84 5 SER D CA 1
ATOM 2212 C C . SER D 1 5 ? 21.113 35.897 13.258 1.00 33.38 5 SER D C 1
ATOM 2213 O O . SER D 1 5 ? 20.879 35.146 12.316 1.00 27.35 5 SER D O 1
ATOM 2216 N N . VAL D 1 6 ? 21.718 37.071 13.112 1.00 28.54 6 VAL D N 1
ATOM 2217 C CA . VAL D 1 6 ? 22.116 37.582 11.802 1.00 27.03 6 VAL D CA 1
ATOM 2218 C C . VAL D 1 6 ? 23.522 37.108 11.415 1.00 23.57 6 VAL D C 1
ATOM 2219 O O . VAL D 1 6 ? 24.477 37.318 12.160 1.00 27.31 6 VAL D O 1
ATOM 2223 N N . PRO D 1 7 ? 23.650 36.459 10.246 1.00 22.30 7 PRO D N 1
ATOM 2224 C CA . PRO D 1 7 ? 24.955 35.980 9.781 1.00 23.46 7 PRO D CA 1
ATOM 2225 C C . PRO D 1 7 ? 25.828 37.135 9.289 1.00 24.79 7 PRO D C 1
ATOM 2226 O O . PRO D 1 7 ? 25.299 38.204 8.986 1.00 23.62 7 PRO D O 1
ATOM 2230 N N . PRO D 1 8 ? 27.153 36.932 9.222 1.00 24.83 8 PRO D N 1
ATOM 2231 C CA . PRO D 1 8 ? 28.049 38.017 8.811 1.00 26.76 8 PRO D CA 1
ATOM 2232 C C . PRO D 1 8 ? 27.982 38.328 7.319 1.00 28.29 8 PRO D C 1
ATOM 2233 O O . PRO D 1 8 ? 27.869 37.419 6.493 1.00 29.99 8 PRO D O 1
ATOM 2237 N N . SER D 1 9 ? 28.052 39.613 6.989 1.00 24.33 9 SER D N 1
ATOM 2238 C CA . SER D 1 9 ? 28.237 40.055 5.612 1.00 24.73 9 SER D CA 1
ATOM 2239 C C . SER D 1 9 ? 29.444 40.984 5.568 1.00 24.69 9 SER D C 1
ATOM 2240 O O . SER D 1 9 ? 29.692 41.720 6.521 1.00 24.83 9 SER D O 1
ATOM 2243 N N . ILE D 1 10 ? 30.196 40.941 4.472 1.00 23.87 10 ILE D N 1
ATOM 2244 C CA . ILE D 1 10 ? 31.443 41.696 4.364 1.00 24.08 10 ILE D CA 1
ATOM 2245 C C . ILE D 1 10 ? 31.435 42.636 3.163 1.00 25.91 10 ILE D C 1
ATOM 2246 O O . ILE D 1 10 ? 31.027 42.245 2.072 1.00 21.19 10 ILE D O 1
ATOM 2251 N N . ALA D 1 11 ? 31.885 43.873 3.367 1.00 21.02 11 ALA D N 1
ATOM 2252 C CA . ALA D 1 11 ? 32.047 44.817 2.265 1.00 23.32 11 ALA D CA 1
ATOM 2253 C C . ALA D 1 11 ? 33.191 44.359 1.367 1.00 21.58 11 ALA D C 1
ATOM 2254 O O . ALA D 1 11 ? 34.177 43.801 1.852 1.00 24.00 11 ALA D O 1
ATOM 2256 N N . PRO D 1 12 ? 33.067 44.584 0.048 1.00 24.76 12 PRO D N 1
ATOM 2257 C CA . PRO D 1 12 ? 34.145 44.175 -0.860 1.00 19.89 12 PRO D CA 1
ATOM 2258 C C . PRO D 1 12 ? 35.416 44.972 -0.603 1.00 20.94 12 PRO D C 1
ATOM 2259 O O . PRO D 1 12 ? 35.336 46.132 -0.210 1.00 22.55 12 PRO D O 1
ATOM 2263 N N . PHE D 1 13 ? 36.573 44.349 -0.788 1.00 19.47 13 PHE D N 1
ATOM 2264 C CA . PHE D 1 13 ? 37.829 45.087 -0.745 1.00 28.07 13 PHE D CA 1
ATOM 2265 C C . PHE D 1 13 ? 38.676 44.697 -1.947 1.00 25.59 13 PHE D C 1
ATOM 2266 O O . PHE D 1 13 ? 38.413 43.682 -2.599 1.00 24.76 13 PHE D O 1
ATOM 2274 N N . SER D 1 14 ? 39.685 45.507 -2.248 1.00 23.14 14 SER D N 1
ATOM 2275 C CA . SER D 1 14 ? 40.510 45.273 -3.426 1.00 23.45 14 SER D CA 1
ATOM 2276 C C . SER D 1 14 ? 41.858 45.983 -3.336 1.00 23.91 14 SER D C 1
ATOM 2277 O O . SER D 1 14 ? 41.933 47.130 -2.901 1.00 20.80 14 SER D O 1
ATOM 2280 N N . PHE D 1 15 ? 42.915 45.290 -3.749 1.00 25.10 15 PHE D N 1
ATOM 2281 C CA . PHE D 1 15 ? 44.233 45.903 -3.896 1.00 28.16 15 PHE D CA 1
ATOM 2282 C C . PHE D 1 15 ? 44.309 46.689 -5.204 1.00 36.80 15 PHE D C 1
ATOM 2283 O O . PHE D 1 15 ? 45.325 47.323 -5.504 1.00 39.30 15 PHE D O 1
ATOM 2291 N N . GLY D 1 16 ? 43.229 46.645 -5.978 1.00 33.71 16 GLY D N 1
ATOM 2292 C CA . GLY D 1 16 ? 43.212 47.233 -7.304 1.00 36.12 16 GLY D CA 1
ATOM 2293 C C . GLY D 1 16 ? 43.562 46.180 -8.335 1.00 41.10 16 GLY D C 1
ATOM 2294 O O . GLY D 1 16 ? 44.303 45.241 -8.041 1.00 45.94 16 GLY D O 1
ATOM 2295 N N . ASP D 1 17 ? 43.034 46.325 -9.545 1.00 48.92 17 ASP D N 1
ATOM 2296 C CA . ASP D 1 17 ? 43.254 45.316 -10.578 1.00 60.98 17 ASP D CA 1
ATOM 2297 C C . ASP D 1 17 ? 44.609 45.480 -11.263 1.00 53.53 17 ASP D C 1
ATOM 2298 O O . ASP D 1 17 ? 45.068 44.585 -11.967 1.00 52.50 17 ASP D O 1
ATOM 2303 N N . ASP D 1 18 ? 45.253 46.622 -11.044 1.00 48.63 18 ASP D N 1
ATOM 2304 C CA . ASP D 1 18 ? 46.591 46.851 -11.579 1.00 49.89 18 ASP D CA 1
ATOM 2305 C C . ASP D 1 18 ? 47.651 46.293 -10.632 1.00 52.45 18 ASP D C 1
ATOM 2306 O O . ASP D 1 18 ? 47.561 46.477 -9.417 1.00 48.32 18 ASP D O 1
ATOM 2311 N N . PRO D 1 19 ? 48.658 45.600 -11.187 1.00 46.15 19 PRO D N 1
ATOM 2312 C CA . PRO D 1 19 ? 49.759 45.060 -10.383 1.00 43.82 19 PRO D CA 1
ATOM 2313 C C . PRO D 1 19 ? 50.467 46.144 -9.579 1.00 38.75 19 PRO D C 1
ATOM 2314 O O . PRO D 1 19 ? 50.558 47.287 -10.023 1.00 39.42 19 PRO D O 1
ATOM 2318 N N . VAL D 1 20 ? 50.954 45.780 -8.399 1.00 40.25 20 VAL D N 1
ATOM 2319 C CA . VAL D 1 20 ? 51.611 46.726 -7.509 1.00 38.31 20 VAL D CA 1
ATOM 2320 C C . VAL D 1 20 ? 53.128 46.604 -7.645 1.00 37.94 20 VAL D C 1
ATOM 2321 O O . VAL D 1 20 ? 53.645 45.521 -7.908 1.00 41.80 20 VAL D O 1
ATOM 2325 N N . ASN D 1 21 ? 53.839 47.716 -7.493 1.00 38.48 21 ASN D N 1
ATOM 2326 C CA . ASN D 1 21 ? 55.295 47.682 -7.507 1.00 41.40 21 ASN D CA 1
ATOM 2327 C C . ASN D 1 21 ? 55.869 47.368 -6.133 1.00 43.21 21 ASN D C 1
ATOM 2328 O O . ASN D 1 21 ? 55.319 47.778 -5.111 1.00 38.01 21 ASN D O 1
ATOM 2333 N N . THR D 1 22 ? 56.975 46.632 -6.123 1.00 37.56 22 THR D N 1
ATOM 2334 C CA . THR D 1 22 ? 57.695 46.320 -4.897 1.00 41.25 22 THR D CA 1
ATOM 2335 C C . THR D 1 22 ? 58.012 47.589 -4.107 1.00 38.68 22 THR D C 1
ATOM 2336 O O . THR D 1 22 ? 58.422 48.598 -4.679 1.00 41.28 22 THR D O 1
ATOM 2340 N N . GLY D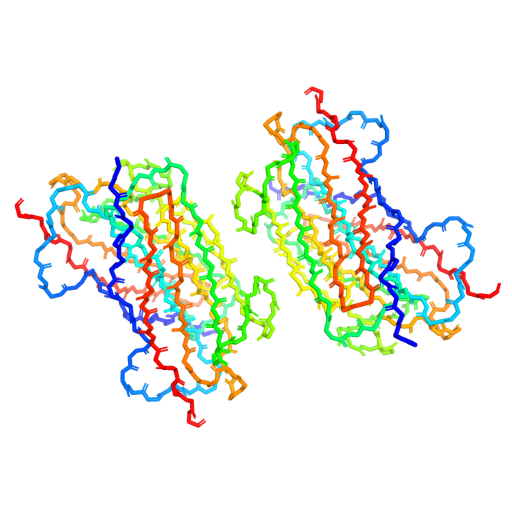 1 23 ? 57.798 47.541 -2.796 1.00 36.85 23 GLY D N 1
ATOM 2341 C CA . GLY D 1 23 ? 58.113 48.667 -1.936 1.00 32.56 23 GLY D CA 1
ATOM 2342 C C . GLY D 1 23 ? 56.933 49.576 -1.642 1.00 33.91 23 GLY D C 1
ATOM 2343 O O . GLY D 1 23 ? 57.013 50.447 -0.774 1.00 34.05 23 GLY D O 1
ATOM 2344 N N . GLU D 1 24 ? 55.833 49.386 -2.361 1.00 32.30 24 GLU D N 1
ATOM 2345 C CA . GLU D 1 24 ? 54.653 50.214 -2.137 1.00 34.32 24 GLU D CA 1
ATOM 2346 C C . GLU D 1 24 ? 53.997 49.906 -0.797 1.00 30.44 24 GLU D C 1
ATOM 2347 O O . GLU D 1 24 ? 54.116 48.801 -0.272 1.00 27.33 24 GLU D O 1
ATOM 2353 N N . ASN D 1 25 ? 53.315 50.905 -0.249 1.00 28.10 25 ASN D N 1
ATOM 2354 C CA . ASN D 1 25 ? 52.523 50.749 0.963 1.00 27.77 25 ASN D CA 1
ATOM 2355 C C . ASN D 1 25 ? 51.084 50.421 0.573 1.00 31.31 25 ASN D C 1
ATOM 2356 O O . ASN D 1 25 ? 50.338 51.293 0.126 1.00 29.14 25 ASN D O 1
ATOM 2361 N N . ALA D 1 26 ? 50.704 49.155 0.718 1.00 29.30 26 ALA D N 1
ATOM 2362 C CA . ALA D 1 26 ? 49.388 48.709 0.266 1.00 22.78 26 ALA D CA 1
ATOM 2363 C C . ALA D 1 26 ? 48.577 48.118 1.408 1.00 27.31 26 ALA D C 1
ATOM 2364 O O . ALA D 1 26 ? 49.130 47.728 2.438 1.00 25.26 26 ALA D O 1
ATOM 2366 N N . GLY D 1 27 ? 47.261 48.048 1.222 1.00 26.32 27 GLY D N 1
ATOM 2367 C CA . GLY D 1 27 ? 46.398 47.519 2.258 1.00 23.28 27 GLY D CA 1
ATOM 2368 C C . GLY D 1 27 ? 44.930 47.409 1.896 1.00 28.08 27 GLY D C 1
ATOM 2369 O O . GLY D 1 27 ? 44.442 48.033 0.948 1.00 20.14 27 GLY D O 1
ATOM 2370 N N . VAL D 1 28 ? 44.224 46.597 2.673 1.00 19.20 28 VAL D N 1
ATOM 2371 C CA . VAL D 1 28 ? 42.784 46.443 2.545 1.00 22.64 28 VAL D CA 1
ATOM 2372 C C . VAL D 1 28 ? 42.169 46.346 3.930 1.00 28.15 28 VAL D C 1
ATOM 2373 O O . VAL D 1 28 ? 42.879 46.207 4.928 1.00 24.17 28 VAL D O 1
ATOM 2377 N N . GLN D 1 29 ? 40.846 46.409 3.983 1.00 18.50 29 GLN D N 1
ATOM 2378 C CA . GLN D 1 29 ? 40.139 46.333 5.247 1.00 23.87 29 GLN D CA 1
ATOM 2379 C C . GLN D 1 29 ? 38.996 45.328 5.152 1.00 27.13 29 GLN D C 1
ATOM 2380 O O . GLN D 1 29 ? 38.275 45.290 4.153 1.00 26.57 29 GLN D O 1
ATOM 2386 N N . CYS D 1 30 ? 38.842 44.499 6.177 1.00 17.22 30 CYS D N 1
ATOM 2387 C CA . CYS D 1 30 ? 37.722 43.573 6.208 1.00 20.53 30 CYS D CA 1
ATOM 2388 C C . CYS D 1 30 ? 36.657 44.125 7.137 1.00 20.86 30 CYS D C 1
ATOM 2389 O O . CYS D 1 30 ? 36.752 43.993 8.356 1.00 20.91 30 CYS D O 1
ATOM 2392 N N . MET D 1 31 ? 35.648 44.762 6.553 1.00 21.77 31 MET D N 1
ATOM 2393 C CA . MET D 1 31 ? 34.630 45.435 7.339 1.00 19.00 31 MET D CA 1
ATOM 2394 C C . MET D 1 31 ? 33.319 44.669 7.286 1.00 24.23 31 MET D C 1
ATOM 2395 O O . MET D 1 31 ? 32.639 44.628 6.252 1.00 20.85 31 MET D O 1
ATOM 2400 N N . VAL D 1 32 ? 32.983 44.048 8.410 1.00 20.98 32 VAL D N 1
ATOM 2401 C CA . VAL D 1 32 ? 31.740 43.308 8.540 1.00 19.63 32 VAL D CA 1
ATOM 2402 C C . VAL D 1 32 ? 30.587 44.293 8.652 1.00 24.51 32 VAL D C 1
ATOM 2403 O O . VAL D 1 32 ? 30.649 45.247 9.428 1.00 20.39 32 VAL D O 1
ATOM 2407 N N . GLN D 1 33 ? 29.547 44.075 7.856 1.00 23.58 33 GLN D N 1
ATOM 2408 C CA . GLN D 1 33 ? 28.414 44.986 7.838 1.00 25.77 33 GLN D CA 1
ATOM 2409 C C . GLN D 1 33 ? 27.351 44.511 8.815 1.00 29.82 33 GLN D C 1
ATOM 2410 O O . GLN D 1 33 ? 27.332 44.936 9.967 1.00 41.55 33 GLN D O 1
ATOM 2416 N N . LYS D 1 34 ? 26.470 43.627 8.368 1.00 30.29 34 LYS D N 1
ATOM 2417 C CA . LYS D 1 34 ? 25.503 43.036 9.282 1.00 30.97 34 LYS D CA 1
ATOM 2418 C C . LYS D 1 34 ? 26.130 41.814 9.949 1.00 30.92 34 LYS D C 1
ATOM 2419 O O . LYS D 1 34 ? 27.119 41.267 9.455 1.00 29.76 34 LYS D O 1
ATOM 2425 N N . GLY D 1 35 ? 25.566 41.398 11.077 1.00 25.11 35 GLY D N 1
ATOM 2426 C CA . GLY D 1 35 ? 26.061 40.227 11.779 1.00 30.53 35 GLY D CA 1
ATOM 2427 C C . GLY D 1 35 ? 26.014 40.328 13.292 1.00 32.92 35 GLY D C 1
ATOM 2428 O O . GLY D 1 35 ? 26.467 41.312 13.871 1.00 31.23 35 GLY D O 1
ATOM 2429 N N . ASP D 1 36 ? 25.457 39.301 13.928 1.00 32.91 36 ASP D N 1
ATOM 2430 C CA . ASP D 1 36 ? 25.449 39.189 15.385 1.00 36.27 36 ASP D CA 1
ATOM 2431 C C . ASP D 1 36 ? 26.855 39.026 15.938 1.00 33.24 36 ASP D C 1
ATOM 2432 O O . ASP D 1 36 ? 27.687 38.367 15.329 1.00 32.04 36 ASP D O 1
ATOM 2437 N N . VAL D 1 37 ? 27.110 39.608 17.104 1.00 35.18 37 VAL D N 1
ATOM 2438 C CA . VAL D 1 37 ? 28.353 39.361 17.824 1.00 38.90 37 VAL D CA 1
ATOM 2439 C C . VAL D 1 37 ? 28.090 38.289 18.884 1.00 38.37 37 VAL D C 1
ATOM 2440 O O . VAL D 1 37 ? 26.946 38.105 19.298 1.00 46.41 37 VAL D O 1
ATOM 2444 N N . PRO D 1 38 ? 29.136 37.561 19.319 1.00 34.22 38 PRO D N 1
ATOM 2445 C CA . PRO D 1 38 ? 30.548 37.657 18.925 1.00 36.58 38 PRO D CA 1
ATOM 2446 C C . PRO D 1 38 ? 30.838 37.159 17.507 1.00 34.34 38 PRO D C 1
ATOM 2447 O O . PRO D 1 38 ? 30.242 36.180 17.049 1.00 27.71 38 PRO D O 1
ATOM 2451 N N . ILE D 1 39 ? 31.745 37.857 16.830 1.00 33.05 39 ILE D N 1
ATOM 2452 C CA . ILE D 1 39 ? 32.208 37.491 15.499 1.00 31.42 39 ILE D CA 1
ATOM 2453 C C . ILE D 1 39 ? 33.703 37.241 15.543 1.00 28.12 39 ILE D C 1
ATOM 2454 O O . ILE D 1 39 ? 34.430 37.951 16.238 1.00 29.86 39 ILE D O 1
ATOM 2459 N N . THR D 1 40 ? 34.158 36.232 14.810 1.00 21.27 40 THR D N 1
ATOM 2460 C CA . THR D 1 40 ? 35.584 36.031 14.600 1.00 25.13 40 THR D CA 1
ATOM 2461 C C . THR D 1 40 ? 35.954 36.445 13.181 1.00 27.12 40 THR D C 1
ATOM 2462 O O . THR D 1 40 ? 35.233 36.148 12.226 1.00 24.64 40 THR D O 1
ATOM 2466 N N . ILE D 1 41 ? 37.080 37.132 13.050 1.00 23.69 41 ILE D N 1
ATOM 2467 C CA . ILE D 1 41 ? 37.601 37.514 11.745 1.00 24.97 41 ILE D CA 1
ATOM 2468 C C . ILE D 1 41 ? 39.012 36.966 11.598 1.00 26.89 41 ILE D C 1
ATOM 2469 O O . ILE D 1 41 ? 39.831 37.113 12.501 1.00 25.60 41 ILE D O 1
ATOM 2474 N N . LYS D 1 42 ? 39.290 36.313 10.476 1.00 18.68 42 LYS D N 1
ATOM 2475 C CA . LYS D 1 42 ? 40.634 35.806 10.225 1.00 23.67 42 LYS D CA 1
ATOM 2476 C C . LYS D 1 42 ? 41.004 35.917 8.750 1.00 23.42 42 LYS D C 1
ATOM 2477 O O . LYS D 1 42 ? 40.147 36.166 7.899 1.00 23.60 42 LYS D O 1
ATOM 2483 N N . TRP D 1 43 ? 42.288 35.734 8.456 1.00 22.42 43 TRP D N 1
ATOM 2484 C CA . TRP D 1 43 ? 42.801 35.928 7.103 1.00 21.98 43 TRP D CA 1
ATOM 2485 C C . TRP D 1 43 ? 43.560 34.712 6.591 1.00 20.58 43 TRP D C 1
ATOM 2486 O O . TRP D 1 43 ? 44.173 33.981 7.362 1.00 20.18 43 TRP D O 1
ATOM 2497 N N . THR D 1 44 ? 43.515 34.506 5.281 1.00 19.95 44 THR D N 1
ATOM 2498 C CA . THR D 1 44 ? 44.404 33.555 4.630 1.00 21.88 44 THR D CA 1
ATOM 2499 C C . THR D 1 44 ? 45.008 34.200 3.395 1.00 23.28 44 THR D C 1
ATOM 2500 O O . THR D 1 44 ? 44.403 35.086 2.782 1.00 23.32 44 THR D O 1
ATOM 2504 N N . LEU D 1 45 ? 46.216 33.764 3.056 1.00 23.35 45 LEU D N 1
ATOM 2505 C CA . LEU D 1 45 ? 46.874 34.152 1.817 1.00 21.79 45 LEU D CA 1
ATOM 2506 C C . LEU D 1 45 ? 47.218 32.884 1.056 1.00 27.12 45 LEU D C 1
ATOM 2507 O O . LEU D 1 45 ? 48.005 32.068 1.537 1.00 26.15 45 LEU D O 1
ATOM 2512 N N . ASN D 1 46 ? 46.615 32.716 -0.119 1.00 28.30 46 ASN D N 1
ATOM 2513 C CA . ASN D 1 46 ? 46.743 31.481 -0.883 1.00 32.18 46 ASN D CA 1
ATOM 2514 C C . ASN D 1 46 ? 46.394 30.272 -0.015 1.00 30.38 46 ASN D C 1
ATOM 2515 O O . ASN D 1 46 ? 47.093 29.259 -0.037 1.00 33.08 46 ASN D O 1
ATOM 2520 N N . SER D 1 47 ? 45.323 30.430 0.765 1.00 27.47 47 SER D N 1
ATOM 2521 C CA . SER D 1 47 ? 44.740 29.394 1.631 1.00 28.93 47 SER D CA 1
ATOM 2522 C C . SER D 1 47 ? 45.536 29.090 2.909 1.00 26.66 47 SER D C 1
ATOM 2523 O O . SER D 1 47 ? 45.117 28.260 3.713 1.00 32.52 47 SER D O 1
ATOM 2526 N N . ARG D 1 48 ? 46.663 29.765 3.109 1.00 27.55 48 ARG D N 1
ATOM 2527 C CA . ARG D 1 48 ? 47.411 29.610 4.357 1.00 31.84 48 ARG D CA 1
ATOM 2528 C C . ARG D 1 48 ? 47.052 30.728 5.334 1.00 28.63 48 ARG D C 1
ATOM 2529 O O . ARG D 1 48 ? 47.072 31.898 4.958 1.00 25.89 48 ARG D O 1
ATOM 2537 N N . PRO D 1 49 ? 46.735 30.371 6.593 1.00 29.41 49 PRO D N 1
ATOM 2538 C CA . PRO D 1 49 ? 46.396 31.389 7.592 1.00 25.84 49 PRO D CA 1
ATOM 2539 C C . PRO D 1 49 ? 47.538 32.383 7.768 1.00 30.56 49 PRO D C 1
ATOM 2540 O O . PRO D 1 49 ? 48.702 31.985 7.806 1.00 24.88 49 PRO D O 1
ATOM 2544 N N . ILE D 1 50 ? 47.214 33.666 7.840 1.00 26.13 50 ILE D N 1
ATOM 2545 C CA . ILE D 1 50 ? 48.223 34.669 8.149 1.00 25.03 50 ILE D CA 1
ATOM 2546 C C . ILE D 1 50 ? 47.747 35.509 9.320 1.00 25.24 50 ILE D C 1
ATOM 2547 O O . ILE D 1 50 ? 46.578 35.893 9.385 1.00 21.08 50 ILE D O 1
ATOM 2552 N N . ILE D 1 51 ? 48.647 35.758 10.266 1.00 18.51 51 ILE D N 1
ATOM 2553 C CA . ILE D 1 51 ? 48.341 36.627 11.391 1.00 23.14 51 ILE D CA 1
ATOM 2554 C C . ILE D 1 51 ? 49.372 37.745 11.437 1.00 19.79 51 ILE D C 1
ATOM 2555 O O . ILE D 1 51 ? 50.382 37.687 10.735 1.00 20.99 51 ILE D O 1
ATOM 2560 N N . ASN D 1 52 ? 49.111 38.751 12.264 1.00 17.82 52 ASN D N 1
ATOM 2561 C CA . ASN D 1 52 ? 49.957 39.936 12.337 1.00 21.37 52 ASN D CA 1
ATOM 2562 C C . ASN D 1 52 ? 51.434 39.604 12.495 1.00 24.08 52 ASN D C 1
ATOM 2563 O O . ASN D 1 52 ? 51.814 38.852 13.392 1.00 18.25 52 ASN D O 1
ATOM 2568 N N . GLY D 1 53 ? 52.260 40.158 11.613 1.00 22.20 53 GLY D N 1
ATOM 2569 C CA . GLY D 1 53 ? 53.689 39.924 11.669 1.00 27.13 53 GLY D CA 1
ATOM 2570 C C . GLY D 1 53 ? 54.182 38.920 10.644 1.00 28.21 53 GLY D C 1
ATOM 2571 O O . GLY D 1 53 ? 55.328 38.986 10.206 1.00 28.37 53 GLY D O 1
ATOM 2572 N N . GLU D 1 54 ? 53.322 37.984 10.255 1.00 25.40 54 GLU D N 1
ATOM 2573 C CA . GLU D 1 54 ? 53.727 36.945 9.313 1.00 28.77 54 GLU D CA 1
ATOM 2574 C C . GLU D 1 54 ? 53.976 37.516 7.919 1.00 35.90 54 GLU D C 1
ATOM 2575 O O . GLU D 1 54 ? 53.151 38.254 7.381 1.00 27.87 54 GLU D O 1
ATOM 2581 N N . GLU D 1 55 ? 55.139 37.184 7.361 1.00 35.47 55 GLU D N 1
ATOM 2582 C CA . GLU D 1 55 ? 55.555 37.649 6.039 1.00 34.15 55 GLU D CA 1
ATOM 2583 C C . GLU D 1 55 ? 55.590 39.172 5.931 1.00 32.80 55 GLU D C 1
ATOM 2584 O O . GLU D 1 55 ? 55.512 39.724 4.835 1.00 35.83 55 GLU D O 1
ATOM 2590 N N . GLY D 1 56 ? 55.718 39.845 7.070 1.00 30.92 56 GLY D N 1
ATOM 2591 C CA . GLY D 1 56 ? 55.801 41.294 7.089 1.00 35.96 56 GLY D CA 1
ATOM 2592 C C . GLY D 1 56 ? 54.456 41.955 6.863 1.00 35.15 56 GLY D C 1
ATOM 2593 O O . GLY D 1 56 ? 54.383 43.139 6.528 1.00 36.95 56 GLY D O 1
ATOM 2594 N N . ILE D 1 57 ? 53.388 41.184 7.042 1.00 24.44 57 ILE D N 1
ATOM 2595 C CA . ILE D 1 57 ? 52.035 41.701 6.891 1.00 25.93 57 ILE D CA 1
ATOM 2596 C C . ILE D 1 57 ? 51.482 42.155 8.237 1.00 28.82 57 ILE D C 1
ATOM 2597 O O . ILE D 1 57 ? 51.525 41.406 9.214 1.00 30.68 57 ILE D O 1
ATOM 2602 N N . THR D 1 58 ? 50.977 43.383 8.287 1.00 22.43 58 THR D N 1
ATOM 2603 C CA . THR D 1 58 ? 50.300 43.886 9.476 1.00 19.95 58 THR D CA 1
ATOM 2604 C C . THR D 1 58 ? 48.814 43.543 9.431 1.00 23.29 58 THR D C 1
ATOM 2605 O O . THR D 1 58 ? 48.144 43.783 8.429 1.00 23.16 58 THR D O 1
ATOM 2609 N N . ILE D 1 59 ? 48.310 42.972 10.520 1.00 21.03 59 ILE D N 1
ATOM 2610 C CA . ILE D 1 59 ? 46.893 42.668 10.658 1.00 19.69 59 ILE D CA 1
ATOM 2611 C C . ILE D 1 59 ? 46.438 43.120 12.036 1.00 23.45 59 ILE D C 1
ATOM 2612 O O . ILE D 1 59 ? 46.982 42.674 13.038 1.00 23.24 59 ILE D O 1
ATOM 2617 N N . LEU D 1 60 ? 45.452 44.012 12.086 1.00 20.22 60 LEU D N 1
ATOM 2618 C CA . LEU D 1 60 ? 45.024 44.593 13.354 1.00 22.58 60 LEU D CA 1
ATOM 2619 C C . LEU D 1 60 ? 43.506 44.619 13.508 1.00 23.67 60 LEU D C 1
ATOM 2620 O O . LEU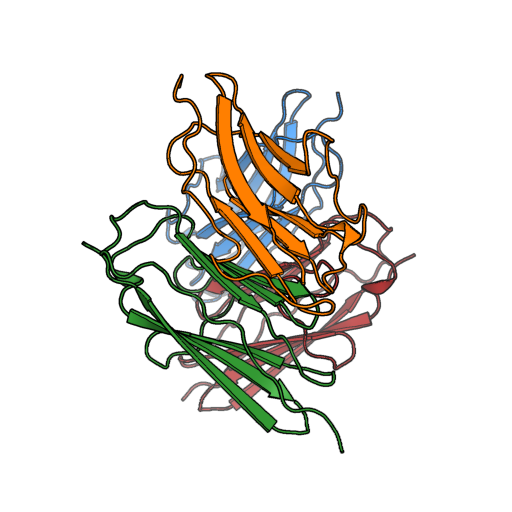 D 1 60 ? 42.791 45.096 12.624 1.00 20.24 60 LEU D O 1
ATOM 2625 N N . LYS D 1 61 ? 43.022 44.109 14.639 1.00 21.35 61 LYS D N 1
ATOM 2626 C CA . LYS D 1 61 ? 41.600 44.169 14.948 1.00 21.56 61 LYS D CA 1
ATOM 2627 C C . LYS D 1 61 ? 41.249 45.552 15.482 1.00 26.89 61 LYS D C 1
ATOM 2628 O O . LYS D 1 61 ? 41.522 45.881 16.635 1.00 23.44 61 LYS D O 1
ATOM 2634 N N . LEU D 1 62 ? 40.642 46.356 14.622 1.00 22.72 62 LEU D N 1
ATOM 2635 C CA . LEU D 1 62 ? 40.322 47.740 14.934 1.00 24.82 62 LEU D CA 1
ATOM 2636 C C . LEU D 1 62 ? 39.050 47.822 15.782 1.00 31.69 62 LEU D C 1
ATOM 2637 O O . LEU D 1 62 ? 38.919 48.680 16.662 1.00 24.55 62 LEU D O 1
ATOM 2642 N N . SER D 1 63 ? 38.119 46.913 15.512 1.00 20.56 63 SER D N 1
ATOM 2643 C CA . SER D 1 63 ? 36.856 46.843 16.236 1.00 21.71 63 SER D CA 1
ATOM 2644 C C . SER D 1 63 ? 36.343 45.410 16.128 1.00 22.92 63 SER D C 1
ATOM 2645 O O . SER D 1 63 ? 36.926 44.611 15.399 1.00 23.93 63 SER D O 1
ATOM 2648 N N . PRO D 1 64 ? 35.258 45.066 16.844 1.00 23.38 64 PRO D N 1
ATOM 2649 C CA . PRO D 1 64 ? 34.766 43.692 16.673 1.00 27.46 64 PRO D CA 1
ATOM 2650 C C . PRO D 1 64 ? 34.336 43.369 15.238 1.00 25.72 64 PRO D C 1
ATOM 2651 O O . PRO D 1 64 ? 34.267 42.193 14.879 1.00 26.56 64 PRO D O 1
ATOM 2655 N N . LYS D 1 65 ? 34.076 44.390 14.425 1.00 22.74 65 LYS D N 1
ATOM 2656 C CA . LYS D 1 65 ? 33.597 44.152 13.067 1.00 20.40 65 LYS D CA 1
ATOM 2657 C C . LYS D 1 65 ? 34.554 44.613 11.968 1.00 22.61 65 LYS D C 1
ATOM 2658 O O . LYS D 1 65 ? 34.211 44.563 10.782 1.00 24.11 65 LYS D O 1
ATOM 2664 N N . THR D 1 66 ? 35.752 45.044 12.345 1.00 20.33 66 THR D N 1
ATOM 2665 C CA . THR D 1 66 ? 36.709 45.537 11.356 1.00 19.01 66 THR D CA 1
ATOM 2666 C C . THR D 1 66 ? 38.129 45.019 11.590 1.00 24.24 66 THR D C 1
ATOM 2667 O O . THR D 1 66 ? 38.709 45.199 12.667 1.00 20.88 66 THR D O 1
ATOM 2671 N N . SER D 1 67 ? 38.680 44.373 10.570 1.00 18.43 67 SER D N 1
ATOM 2672 C CA . SER D 1 67 ? 40.084 43.997 10.586 1.00 19.99 67 SER D CA 1
ATOM 2673 C C . SER D 1 67 ? 40.824 44.759 9.499 1.00 22.40 67 SER D C 1
ATOM 2674 O O . SER D 1 67 ? 40.393 44.793 8.344 1.00 19.83 67 SER D O 1
ATOM 2677 N N . VAL D 1 68 ? 41.936 45.371 9.888 1.00 17.96 68 VAL D N 1
ATOM 2678 C CA . VAL D 1 68 ? 42.753 46.169 8.992 1.00 17.52 68 VAL D CA 1
ATOM 2679 C C . VAL D 1 68 ? 44.006 45.412 8.572 1.00 21.67 68 VAL D C 1
ATOM 2680 O O . VAL D 1 68 ? 44.760 44.939 9.421 1.00 21.90 68 VAL D O 1
ATOM 2684 N N . LEU D 1 69 ? 44.229 45.298 7.267 1.00 18.32 69 LEU D N 1
ATOM 2685 C CA . LEU D 1 69 ? 45.441 44.663 6.763 1.00 19.94 69 LEU D CA 1
ATOM 2686 C C . LEU D 1 69 ? 46.305 45.682 6.038 1.00 23.92 69 LEU D C 1
ATOM 2687 O O . LEU D 1 69 ? 45.847 46.367 5.120 1.00 21.12 69 LEU D O 1
ATOM 2692 N N . ASN D 1 70 ? 47.563 45.771 6.449 1.00 21.65 70 ASN D N 1
ATOM 2693 C CA . ASN D 1 70 ? 48.502 46.678 5.813 1.00 23.52 70 ASN D CA 1
ATOM 2694 C C . ASN D 1 70 ? 49.820 45.987 5.500 1.00 26.12 70 ASN D C 1
ATOM 2695 O O . ASN D 1 70 ? 50.403 45.308 6.351 1.00 25.74 70 ASN D O 1
ATOM 2700 N N . ILE D 1 71 ? 50.278 46.153 4.266 1.00 25.38 71 ILE D N 1
ATOM 2701 C CA . ILE D 1 71 ? 51.592 45.676 3.871 1.00 24.04 71 ILE D CA 1
ATOM 2702 C C . ILE D 1 71 ? 52.494 46.895 3.717 1.00 24.99 71 ILE D C 1
ATOM 2703 O O . ILE D 1 71 ? 52.410 47.612 2.722 1.00 25.99 71 ILE D O 1
ATOM 2708 N N . ALA D 1 72 ? 53.334 47.138 4.719 1.00 25.01 72 ALA D N 1
ATOM 2709 C CA . ALA D 1 72 ? 54.133 48.362 4.782 1.00 26.03 72 ALA D CA 1
ATOM 2710 C C . ALA D 1 72 ? 55.065 48.505 3.584 1.00 25.79 72 ALA D C 1
ATOM 2711 O O . ALA D 1 72 ? 55.286 49.607 3.089 1.00 27.39 72 ALA D O 1
ATOM 2713 N N . ALA D 1 73 ? 55.611 47.385 3.125 1.00 28.25 73 ALA D N 1
ATOM 2714 C CA . ALA D 1 73 ? 56.477 47.387 1.953 1.00 30.96 73 ALA D CA 1
ATOM 2715 C C . ALA D 1 73 ? 56.255 46.119 1.145 1.00 30.90 73 ALA D C 1
ATOM 2716 O O . ALA D 1 73 ? 56.784 45.061 1.478 1.00 30.45 73 ALA D O 1
ATOM 2718 N N . VAL D 1 74 ? 55.466 46.238 0.082 1.00 30.50 74 VAL D N 1
ATOM 2719 C CA . VAL D 1 74 ? 55.072 45.092 -0.727 1.00 28.81 74 VAL D CA 1
ATOM 2720 C C . VAL D 1 74 ? 56.267 44.388 -1.367 1.00 39.32 74 VAL D C 1
ATOM 2721 O O . VAL D 1 74 ? 57.140 45.031 -1.950 1.00 39.42 74 VAL D O 1
ATOM 2725 N N . GLU D 1 75 ? 56.300 43.066 -1.230 1.00 32.73 75 GLU D N 1
ATOM 2726 C CA . GLU D 1 75 ? 57.291 42.222 -1.887 1.00 37.43 75 GLU D CA 1
ATOM 2727 C C . GLU D 1 75 ? 56.588 41.221 -2.797 1.00 41.77 75 GLU D C 1
ATOM 2728 O O . GLU D 1 75 ? 55.375 41.028 -2.701 1.00 31.02 75 GLU D O 1
ATOM 2734 N N . GLN D 1 76 ? 57.351 40.571 -3.669 1.00 37.16 76 GLN D N 1
ATOM 2735 C CA . GLN D 1 76 ? 56.787 39.572 -4.570 1.00 39.39 76 GLN D CA 1
ATOM 2736 C C . GLN D 1 76 ? 56.277 38.351 -3.803 1.00 36.66 76 GLN D C 1
ATOM 2737 O O . GLN D 1 76 ? 55.457 37.590 -4.312 1.00 43.93 76 GLN D O 1
ATOM 2743 N N . ASP D 1 77 ? 56.762 38.180 -2.576 1.00 35.71 77 ASP D N 1
ATOM 2744 C CA . ASP D 1 77 ? 56.291 37.123 -1.684 1.00 39.69 77 ASP D CA 1
ATOM 2745 C C . ASP D 1 77 ? 54.826 37.304 -1.293 1.00 41.29 77 ASP D C 1
ATOM 2746 O O . ASP D 1 77 ? 54.155 36.345 -0.913 1.00 36.93 77 ASP D O 1
ATOM 2751 N N . HIS D 1 78 ? 54.340 38.539 -1.377 1.00 34.88 78 HIS D N 1
ATOM 2752 C CA . HIS D 1 78 ? 52.987 38.866 -0.938 1.00 33.39 78 HIS D CA 1
ATOM 2753 C C . HIS D 1 78 ? 51.959 38.614 -2.032 1.00 36.27 78 HIS D C 1
ATOM 2754 O O . HIS D 1 78 ? 50.760 38.791 -1.823 1.00 29.82 78 HIS D O 1
ATOM 2761 N N . ARG D 1 79 ? 52.442 38.197 -3.196 1.00 32.58 79 ARG D N 1
ATOM 2762 C CA . ARG D 1 79 ? 51.594 37.939 -4.350 1.00 28.38 79 ARG D CA 1
ATOM 2763 C C . ARG D 1 79 ? 50.591 36.821 -4.064 1.00 35.77 79 ARG D C 1
ATOM 2764 O O . ARG D 1 79 ? 50.945 35.801 -3.475 1.00 34.02 79 ARG D O 1
ATOM 2772 N N . GLY D 1 80 ? 49.337 37.020 -4.460 1.00 26.92 80 GLY D N 1
ATOM 2773 C CA . GLY D 1 80 ? 48.338 35.976 -4.312 1.00 30.87 80 GLY D CA 1
ATOM 2774 C C . GLY D 1 80 ? 46.967 36.425 -3.835 1.00 28.25 80 GLY D C 1
ATOM 2775 O O . GLY D 1 80 ? 46.659 37.619 -3.801 1.00 28.30 80 GLY D O 1
ATOM 2776 N N . VAL D 1 81 ? 46.145 35.449 -3.461 1.00 25.24 81 VAL D N 1
ATOM 2777 C CA . VAL D 1 81 ? 44.759 35.697 -3.082 1.00 24.60 81 VAL D CA 1
ATOM 2778 C C . VAL D 1 81 ? 44.595 35.876 -1.575 1.00 26.30 81 VAL D C 1
ATOM 2779 O O . VAL D 1 81 ? 44.780 34.935 -0.798 1.00 25.32 81 VAL D O 1
ATOM 2783 N N . PHE D 1 82 ? 44.255 37.097 -1.174 1.00 24.57 82 PHE D N 1
ATOM 2784 C CA . PHE D 1 82 ? 43.956 37.396 0.219 1.00 23.68 82 PHE D CA 1
ATOM 2785 C C . PHE D 1 82 ? 42.483 37.145 0.483 1.00 23.26 82 PHE D C 1
ATOM 2786 O O . PHE D 1 82 ? 41.625 37.625 -0.254 1.00 25.00 82 PHE D O 1
ATOM 2794 N N . LYS D 1 83 ? 42.194 36.388 1.534 1.00 23.04 83 LYS D N 1
ATOM 2795 C CA . LYS D 1 83 ? 40.819 36.079 1.890 1.00 23.12 83 LYS D CA 1
ATOM 2796 C C . LYS D 1 83 ? 40.547 36.487 3.327 1.00 22.99 83 LYS D C 1
ATOM 2797 O O . LYS D 1 83 ? 41.314 36.149 4.229 1.00 20.10 83 LYS D O 1
ATOM 2803 N N . CYS D 1 84 ? 39.465 37.230 3.536 1.00 23.09 84 CYS D N 1
ATOM 2804 C CA . CYS D 1 84 ? 38.992 37.503 4.884 1.00 22.43 84 CYS D CA 1
ATOM 2805 C C . CYS D 1 84 ? 37.791 36.630 5.192 1.00 24.93 84 CYS D C 1
ATOM 2806 O O . CYS D 1 84 ? 36.866 36.539 4.386 1.00 22.10 84 CYS D O 1
ATOM 2809 N N . ILE D 1 85 ? 37.812 36.005 6.366 1.00 21.20 85 ILE D N 1
ATOM 2810 C CA . ILE D 1 85 ? 36.769 35.083 6.794 1.00 20.77 85 ILE D CA 1
ATOM 2811 C C . ILE D 1 85 ? 36.115 35.558 8.086 1.00 26.06 85 ILE D C 1
ATOM 2812 O O . ILE D 1 85 ? 36.792 35.751 9.096 1.00 22.27 85 ILE D O 1
ATOM 2817 N N . ALA D 1 86 ? 34.799 35.744 8.049 1.00 19.30 86 ALA D N 1
ATOM 2818 C CA . ALA D 1 86 ? 34.055 36.223 9.208 1.00 18.17 86 ALA D CA 1
ATOM 2819 C C . ALA D 1 86 ? 33.013 35.192 9.632 1.00 24.61 86 ALA D C 1
ATOM 2820 O O . ALA D 1 86 ? 32.206 34.744 8.816 1.00 22.29 86 ALA D O 1
ATOM 2822 N N . GLU D 1 87 ? 33.042 34.816 10.907 1.00 22.67 87 GLU D N 1
ATOM 2823 C CA . GLU D 1 87 ? 32.210 33.723 11.413 1.00 23.03 87 GLU D CA 1
ATOM 2824 C C . GLU D 1 87 ? 31.492 34.091 12.707 1.00 26.75 87 GLU D C 1
ATOM 2825 O O . GLU D 1 87 ? 32.093 34.664 13.616 1.00 26.07 87 GLU D O 1
ATOM 2831 N N . ASN D 1 88 ? 30.204 33.765 12.787 1.00 23.05 88 ASN D N 1
ATOM 2832 C CA . ASN D 1 88 ? 29.493 33.834 14.060 1.00 26.71 88 ASN D CA 1
ATOM 2833 C C . ASN D 1 88 ? 28.540 32.653 14.223 1.00 28.63 88 ASN D C 1
ATOM 2834 O O . ASN D 1 88 ? 28.585 31.704 13.443 1.00 24.98 88 ASN D O 1
ATOM 2839 N N . LYS D 1 89 ? 27.678 32.720 15.233 1.00 25.04 89 LYS D N 1
ATOM 2840 C CA . LYS D 1 89 ? 26.776 31.617 15.551 1.00 31.68 89 LYS D CA 1
ATOM 2841 C C . LYS D 1 89 ? 25.839 31.267 14.400 1.00 28.71 89 LYS D C 1
ATOM 2842 O O . LYS D 1 89 ? 25.479 30.107 14.216 1.00 29.99 89 LYS D O 1
ATOM 2848 N N . ALA D 1 90 ? 25.455 32.279 13.629 1.00 25.66 90 ALA D N 1
ATOM 2849 C CA . ALA D 1 90 ? 24.417 32.131 12.612 1.00 26.00 90 ALA D CA 1
ATOM 2850 C C . ALA D 1 90 ? 24.960 31.709 11.250 1.00 27.47 90 ALA D C 1
ATOM 2851 O O . ALA D 1 90 ? 24.214 31.207 10.412 1.00 27.51 90 ALA D O 1
ATOM 2853 N N . GLY D 1 91 ? 26.251 31.922 11.023 1.00 24.83 91 GLY D N 1
ATOM 2854 C CA . GLY D 1 91 ? 26.850 31.564 9.749 1.00 27.41 91 GLY D CA 1
ATOM 2855 C C . GLY D 1 91 ? 28.244 32.120 9.542 1.00 26.33 91 GLY D C 1
ATOM 2856 O O . GLY D 1 91 ? 28.853 32.676 10.459 1.00 20.92 91 GLY D O 1
ATOM 2857 N N . SER D 1 92 ? 28.752 31.972 8.325 1.00 24.60 92 SER D N 1
ATOM 2858 C CA . SER D 1 92 ? 30.092 32.437 7.999 1.00 24.30 92 SER D CA 1
ATOM 2859 C C . SER D 1 92 ? 30.136 33.008 6.591 1.00 25.42 92 SER D C 1
ATOM 2860 O O . SER D 1 92 ? 29.312 32.669 5.740 1.00 24.03 92 SER D O 1
ATOM 2863 N N . SER D 1 93 ? 31.103 33.881 6.353 1.00 20.00 93 SER D N 1
ATOM 2864 C CA . SER D 1 93 ? 31.253 34.505 5.052 1.00 21.45 93 SER D CA 1
ATOM 2865 C C . SER D 1 93 ? 32.719 34.758 4.758 1.00 23.78 93 SER D C 1
ATOM 2866 O O . SER D 1 93 ? 33.512 34.958 5.674 1.00 23.89 93 SER D O 1
ATOM 2869 N N . PHE D 1 94 ? 33.083 34.743 3.482 1.00 21.25 94 PHE D N 1
ATOM 2870 C CA . PHE D 1 94 ? 34.405 35.208 3.097 1.00 21.98 94 PHE D CA 1
ATOM 2871 C C . PHE D 1 94 ? 34.345 36.003 1.798 1.00 27.53 94 PHE D C 1
ATOM 2872 O O . PHE D 1 94 ? 33.428 35.834 0.991 1.00 23.31 94 PHE D O 1
ATOM 2880 N N . THR D 1 95 ? 35.321 36.885 1.618 1.00 20.77 95 THR D N 1
ATOM 2881 C CA . THR D 1 95 ? 35.501 37.597 0.361 1.00 22.58 95 THR D CA 1
ATOM 2882 C C . THR D 1 95 ? 36.996 37.752 0.115 1.00 24.86 95 THR D C 1
ATOM 2883 O O . THR D 1 95 ? 37.801 37.633 1.044 1.00 24.44 95 THR D O 1
ATOM 2887 N N . THR D 1 96 ? 37.373 37.992 -1.137 1.00 20.47 96 THR D N 1
ATOM 2888 C CA . THR D 1 96 ? 38.774 37.904 -1.525 1.00 24.18 96 THR D CA 1
ATOM 2889 C C . THR D 1 96 ? 39.240 39.069 -2.387 1.00 23.81 96 THR D C 1
ATOM 2890 O O . THR D 1 96 ? 38.434 39.829 -2.919 1.00 23.93 96 THR D O 1
ATOM 2894 N N . SER D 1 97 ? 40.556 39.182 -2.524 1.00 25.75 97 SER D N 1
ATOM 2895 C CA . SER D 1 97 ? 41.168 40.101 -3.472 1.00 26.12 97 SER D CA 1
ATOM 2896 C C . SER D 1 97 ? 42.559 39.599 -3.826 1.00 24.64 97 SER D C 1
ATOM 2897 O O . SER D 1 97 ? 43.365 39.300 -2.942 1.00 26.29 97 SER D O 1
ATOM 2900 N N . GLU D 1 98 ? 42.844 39.499 -5.119 1.00 26.23 98 GLU D N 1
ATOM 2901 C CA . GLU D 1 98 ? 44.168 39.076 -5.548 1.00 27.89 98 GLU D CA 1
ATOM 2902 C C . GLU D 1 98 ? 45.124 40.259 -5.594 1.00 27.95 98 GLU D C 1
ATOM 2903 O O . GLU D 1 98 ? 44.815 41.301 -6.175 1.00 28.76 98 GLU D O 1
ATOM 2909 N N . LEU D 1 99 ? 46.281 40.091 -4.967 1.00 22.56 99 LEU D N 1
ATOM 2910 C CA . LEU D 1 99 ? 47.353 41.070 -5.064 1.00 24.52 99 LEU D CA 1
ATOM 2911 C C . LEU D 1 99 ? 48.331 40.636 -6.145 1.00 30.94 99 LEU D C 1
ATOM 2912 O O . LEU D 1 99 ? 48.879 39.535 -6.088 1.00 28.63 99 LEU D O 1
ATOM 2917 N N . LYS D 1 100 ? 48.534 41.491 -7.139 1.00 30.28 100 LYS D N 1
ATOM 2918 C CA . LYS D 1 100 ? 49.531 41.233 -8.168 1.00 30.98 100 LYS D CA 1
ATOM 2919 C C . LYS D 1 100 ? 50.729 42.147 -7.961 1.00 34.18 100 LYS D C 1
ATOM 2920 O O . LYS D 1 100 ? 50.569 43.329 -7.660 1.00 34.94 100 LYS D O 1
ATOM 2926 N N . VAL D 1 101 ? 51.927 41.589 -8.101 1.00 35.39 101 VAL D N 1
ATOM 2927 C CA . VAL D 1 101 ? 53.157 42.344 -7.892 1.00 40.01 101 VAL D CA 1
ATOM 2928 C C . VAL D 1 101 ? 54.060 42.257 -9.122 1.00 45.02 101 VAL D C 1
ATOM 2929 O O . VAL D 1 101 ? 54.374 41.164 -9.594 1.00 44.24 101 VAL D O 1
ATOM 2933 N N . ASN D 1 102 ? 54.473 43.412 -9.638 1.00 43.93 102 ASN D N 1
ATOM 2934 C CA . ASN D 1 102 ? 55.260 43.462 -10.868 1.00 51.22 102 ASN D CA 1
ATOM 2935 C C . ASN D 1 102 ? 56.690 42.974 -10.648 1.00 50.22 102 ASN D C 1
ATOM 2936 O O . ASN D 1 102 ? 57.248 43.114 -9.558 1.00 44.31 102 ASN D O 1
#

Secondary structure (DSSP, 8-state):
-PPP-B----S-SSPBPTT--EEEEEEB-S-PSS-EEEEEETTEEE-TTGGGEEEEEEETTEEEEEESS--GGG-EEEEEEEE-SS-EEEEEEEE-B-/--PPP-B----S-SSPBPTT--EEEEEEB-S-PSS-EEEEEETTEEE-TTGGGEEEEEEETTEEEEEESS--GGG-EEEEEEEE-SS-EEEEEEEEPB-/-PPPP-B----S-SSPBPTT--EEEEEEB-S-PSS-EEEEEETTEEE-TTGGGEEEEEEETTEEEEEESS--GGG-EEEEEEEEETTEEEEEEEEE-B-/-PPP-B----S-SSPBPTT--EEEEEEB-S-PSS-EEEEEETTEEE-TTGGGEEEEEEETTEEEEEESS--GGG-EEEEEEEEETTEEEEEEEEE-B-

Organism: Drosophila melanogaster (NCBI:txid7227)

Solvent-accessible surface area: 19106 Å² total; per-residue (Å²): 131,70,67,5,42,23,25,114,25,75,29,41,144,108,79,15,89,84,47,62,9,10,9,6,11,0,22,0,43,147,10,68,84,91,6,79,17,94,2,14,3,64,98,116,99,16,120,100,48,65,100,50,0,38,25,65,100,25,26,87,56,0,1,0,0,0,0,60,58,0,96,89,101,6,110,13,63,0,56,0,32,0,57,24,189,51,26,76,36,122,23,55,13,96,1,109,11,72,96,89,68,66,5,42,24,24,115,24,71,26,40,152,118,73,19,96,69,48,60,10,9,8,5,8,0,21,0,42,149,10,45,83,97,2,79,19,97,3,14,6,56,98,138,104,16,112,100,50,78,102,49,0,41,24,63,100,27,28,89,55,0,1,0,0,1,0,60,54,0,90,80,96,6,99,12,61,0,55,0,32,0,51,22,173,44,25,75,38,120,24,56,13,95,2,92,4,86,131,36,63,67,6,42,29,22,121,22,78,24,33,118,103,77,12,87,71,48,67,8,12,13,7,13,0,21,0,38,145,9,54,90,117,14,73,12,102,7,17,13,81,94,183,102,17,72,12,20,28,100,54,1,36,14,27,14,31,28,92,51,0,3,0,1,1,0,58,53,0,81,96,104,7,105,13,65,1,52,0,32,0,61,21,174,41,24,73,34,126,34,57,11,97,1,78,9,68,121,65,69,6,47,29,23,122,23,71,25,34,122,115,77,13,86,71,47,67,10,12,14,8,11,0,22,0,36,149,12,57,95,96,12,80,19,107,7,17,0,66,96,126,103,9,70,12,20,48,95,53,0,36,12,27,44,31,24,78,49,0,5,0,0,1,0,59,52,0,78,96,104,6,106,12,63,0,51,0,29,0,56,21,187,47,24,73,33,124,34,56,12,95,0,73,7,72

Foldseek 3Di:
DKWWDWDAWEQDDDADEFFDKTKIKTFTDIDDDQKDKFKDFVPHGDDACVVQWHWADPDSGMIMIIRRTDDQVSFGKMKMKIGDPVGIDIYIYTHHYD/DQKWWDWDAWEQDPDADEWFDKTKIKTFTDDDDDQKDKFKDFQPHGDDACPVQKHWADPDSGMIMIIRRTDDQVSFGKMKMKIGDPNGIDIYIYGHHYD/DFKWWDWDAWEQDPDAAEFFDKTWIKTATDGGDDPKDKFKDFVNHTDAAPPPQWHWDDPDSGMIIIIRNTDDQVRFGKMKMKMGDPVGIDIYIYTHHYD/DKWWDWDAWEQDPDADEWFDKTWIKTATDDHDDPKDKFKDFVNHTDAAPPPQWHWDDPDSGMIIIIRNTDDQVSFGKMKMKMDDPVGIDIYIYTHHYD

B-factor: mean 34.89, std 12.04, range [15.4, 81.17]

Radius of gyration: 21.8 Å; Cα contacts (8 Å, |Δi|>4): 1096; chains: 4; bounding box: 59×61×53 Å

Nearest PDB structures (foldseek):
  4wvr-assembly2_B  TM=1.001E+00  e=3.454E-18  Drosophila melanogaster
  4x5l-assembly1_A  TM=9.652E-01  e=7.468E-12  Drosophila melanogaster
  7y6o-assembly1_A-2  TM=9.222E-01  e=4.474E-08  Chelicerata
  2ill-assembly1_A  TM=8.321E-01  e=3.025E-06  Homo sapiens
  2kkq-assembly1_A  TM=8.318E-01  e=3.025E-06  Homo sapiens

InterPro domains:
  IPR003598 Immunoglobulin subtype 2 [SM00408] (52-124)
  IPR003598 Immunoglobulin subtype 2 [SM00408] (260-329)
  IPR003598 Immunoglobulin subtype 2 [SM00408] (355-412)
  IPR003598 Immunoglobulin subtype 2 [SM00408] (441-513)
  IPR003598 Immunoglobulin subtype 2 [SM00408] (538-603)
  IPR003598 Immunoglobulin subtype 2 [SM00408] (631-701)
  IPR003598 Immunoglobulin subtype 2 [SM00408] (727-797)
  IPR003598 Immunoglobulin subtype 2 [SM00408] (824-897)
  IPR003598 Immunoglobulin subtype 2 [SM00408] (1325-1389)
  IPR003599 Immunoglobulin domain subtype [SM00409] (46-136)
  IPR003599 Immunoglobulin domain subtype [SM00409] (145-232)
  IPR003599 Immunoglobulin domain subtype [SM00409] (255-340)
  IPR003599 Immunoglobulin domain subtype [SM00409] (349-423)
  IPR003599 Immunoglobulin domain subtype [SM00409] (435-524)
  IPR003599 Immunoglobulin domain subtype [SM00409] (532-615)
  IPR003599 Immunoglobulin domain subtype [SM00409] (625-712)
  IPR003599 Immunoglobulin domain subtype [SM00409] (721-809)
  IPR003599 Immunoglobulin domain subtype [SM00409] (818-908)
  IPR003599 Immunoglobulin domain subtype [SM00409] (1319-1400)
  IPR003961 Fibronectin type III [PF00041] (914-1001)

GO terms:
  GO:0043005 neuron projection (C, IDA)
  GO:0043025 neuronal cell body (C, IDA)
  GO:0030424 axon (C, IDA)
  GO:0030425 dendrite (C, IDA)
  GO:0003823 antigen binding (F, IDA)
  GO:0032490 detection of molecule of bacterial origin (P, IDA)
  GO:0070593 dendrite self-avoidance (P, IDA)
  GO:0050976 detection of mechanical stimulus involved in sensory perception of touch (P, IGI)
  GO:0048814 regulation of dendrite morphogenesis (P, IGI)
  GO:0007411 axon guidance (P, IGI)
  GO:0007419 ventral cord development (P, IGI)
  GO:0008046 axon guidance receptor activity (F, IMP)
  GO:0016319 mushroom body development (P, IMP)
  GO:0021551 central nervous system morphogenesis (P, IMP)
  GO:0048666 neuron development (P, IMP)
  GO:0048814 regulation of dendrite morphogenesis (P, IMP)
  GO:0048846 axon extension involved in axon guidance (P, IMP)
  GO:0050770 regulation of axonogenesis (P, IMP)
  GO:0070593 dendrite self-avoidance (P, IMP)
  GO:0006909 phagocytosis (P, IMP)

Sequence (394 aa):
SVPPSIAPFSFGDDPVNTGENAGVQCMVQKGDVPITIKWTLNSRPIINGEEGITILKLSPKTSVLNIAAVEQDHRGVFKCIAENKAGSSFTTSELKVNGSVPPSIAPFSFGDDPVNTGENAGVQCMVQKGDVPITIKWTLNSRPIINGEEGITILKLSPKTSVLNIAAVEEQDHRGVFKCIAENKAGSSFTTSELKVNGSVPPSIAPFSFGDDPVNTGENAGVQCMVQKGDVPITIKWTLNSRPIIINGEEGITILKLSPKTSVLNIAAVEQDHRGVFKCIAENKAGSSFTTSELKVNSVPPSIAPFSFGDDPVNTGENAGVQCMVQKGDVPITIKWTLNSRPIINGEEGITILKLSPKTSVLNIAAVEQDHRGVFKCIAENKAGSSFTTSELKVN